Protein AF-0000000085931906 (afdb_homodimer)

pLDDT: mean 87.77, std 14.27, range [19.34, 97.12]

Radius of gyration: 27.36 Å; Cα contacts (8 Å, |Δi|>4): 1031; chains: 2; bounding box: 67×85×59 Å

Organism: NCBI:txid2903556

Nearest PDB structures (foldseek):
  1b9m-assembly1_A  TM=8.204E-01  e=5.119E-06  Escherichia coli
  1o7l-assembly2_C  TM=7.402E-01  e=1.011E-04  Escherichia coli
  1b9m-assembly1_B  TM=7.777E-01  e=3.986E-04  Escherichia coli
  1b9n-assembly1_B  TM=7.791E-01  e=1.771E-03  Escherichia coli
  6eo3-assembly1_B  TM=3.197E-01  e=2.505E-01  Salmonella enterica subsp. enterica serovar Typhimurium

Structure (mmCIF, N/CA/C/O backbone):
data_AF-0000000085931906-model_v1
#
loop_
_entity.id
_entity.type
_entity.pdbx_description
1 polymer 'HTH lysR-type domain-containing protein'
#
loop_
_atom_site.group_PDB
_atom_site.id
_atom_site.type_symbol
_atom_site.label_atom_id
_atom_site.label_alt_id
_atom_site.label_comp_id
_atom_site.label_asym_id
_atom_site.label_entity_id
_atom_site.label_seq_id
_atom_site.pdbx_PDB_ins_code
_atom_site.Cartn_x
_atom_site.Cartn_y
_atom_site.Cartn_z
_atom_site.occupancy
_atom_site.B_iso_or_equiv
_atom_site.auth_seq_id
_atom_site.auth_comp_id
_atom_site.auth_asym_id
_atom_site.auth_atom_id
_atom_site.pdbx_PDB_model_num
ATOM 1 N N . MET A 1 1 ? -24.188 16.406 9.93 1 89.81 1 MET A N 1
ATOM 2 C CA . MET A 1 1 ? -23.453 16.484 11.195 1 89.81 1 MET A CA 1
ATOM 3 C C . MET A 1 1 ? -21.953 16.562 10.953 1 89.81 1 MET A C 1
ATOM 5 O O . MET A 1 1 ? -21.406 15.781 10.18 1 89.81 1 MET A O 1
ATOM 9 N N . ASN A 1 2 ? -21.297 17.562 11.578 1 95.94 2 ASN A N 1
ATOM 10 C CA . ASN A 1 2 ? -19.875 17.812 11.406 1 95.94 2 ASN A CA 1
ATOM 11 C C . ASN A 1 2 ? -19.094 17.5 12.68 1 95.94 2 ASN A C 1
ATOM 13 O O . ASN A 1 2 ? -19.688 17.312 13.742 1 95.94 2 ASN A O 1
ATOM 17 N N . TYR A 1 3 ? -17.797 17.328 12.539 1 96.19 3 TYR A N 1
ATOM 18 C CA . TYR A 1 3 ? -16.906 17.047 13.656 1 96.19 3 TYR A CA 1
ATOM 19 C C . TYR A 1 3 ? -15.828 18.125 13.766 1 96.19 3 TYR A C 1
ATOM 21 O O . TYR A 1 3 ? -15.047 18.328 12.836 1 96.19 3 TYR A O 1
ATOM 29 N N . PHE A 1 4 ? -15.805 18.766 14.914 1 96.94 4 PHE A N 1
ATOM 30 C CA . PHE A 1 4 ? -14.812 19.812 15.172 1 96.94 4 PHE A CA 1
ATOM 31 C C . PHE A 1 4 ? -13.898 19.406 16.328 1 96.94 4 PHE A C 1
ATOM 33 O O . PHE A 1 4 ? -14.367 19.172 17.438 1 96.94 4 PHE A O 1
ATOM 40 N N . ILE A 1 5 ? -12.609 19.312 15.992 1 96.25 5 ILE A N 1
ATOM 41 C CA . ILE A 1 5 ? -11.609 18.875 16.953 1 96.25 5 ILE A CA 1
ATOM 42 C C . ILE A 1 5 ? -10.75 20.062 17.391 1 96.25 5 ILE A C 1
ATOM 44 O O . ILE A 1 5 ? -10.164 20.75 16.562 1 96.25 5 ILE A O 1
ATOM 48 N N . THR A 1 6 ? -10.719 20.312 18.656 1 94.88 6 THR A N 1
ATOM 49 C CA . THR A 1 6 ? -9.922 21.406 19.219 1 94.88 6 THR A CA 1
ATOM 50 C C . THR A 1 6 ? -8.914 20.859 20.234 1 94.88 6 THR A C 1
ATOM 52 O O . THR A 1 6 ? -8.977 19.688 20.609 1 94.88 6 THR A O 1
ATOM 55 N N . GLY A 1 7 ? -7.957 21.734 20.531 1 92.31 7 GLY A N 1
ATOM 56 C CA . GLY A 1 7 ? -6.906 21.359 21.469 1 92.31 7 GLY A CA 1
ATOM 57 C C . GLY A 1 7 ? -5.645 22.188 21.312 1 92.31 7 GLY A C 1
ATOM 58 O O . GLY A 1 7 ? -5.492 22.906 20.328 1 92.31 7 GLY A O 1
ATOM 59 N N . ARG A 1 8 ? -4.781 22.016 22.266 1 87.94 8 ARG A N 1
ATOM 60 C CA . ARG A 1 8 ? -3.498 22.703 22.234 1 87.94 8 ARG A CA 1
ATOM 61 C C . ARG A 1 8 ? -2.607 22.141 21.125 1 87.94 8 ARG A C 1
ATOM 63 O O . ARG A 1 8 ? -2.861 21.047 20.609 1 87.94 8 ARG A O 1
ATOM 70 N N . PRO A 1 9 ? -1.562 23.016 20.703 1 79.94 9 PRO A N 1
ATOM 71 C CA . PRO A 1 9 ? -0.62 22.484 19.719 1 79.94 9 PRO A CA 1
ATOM 72 C C . PRO A 1 9 ? 0.032 21.172 20.172 1 79.94 9 PRO A C 1
ATOM 74 O O . PRO A 1 9 ? 0.451 21.047 21.312 1 79.94 9 PRO A O 1
ATOM 77 N N . GLY A 1 10 ? 0.019 20.188 19.266 1 78 10 GLY A N 1
ATOM 78 C CA . GLY A 1 10 ? 0.66 18.906 19.578 1 78 10 GLY A CA 1
ATOM 79 C C . GLY A 1 10 ? -0.269 17.922 20.25 1 78 10 GLY A C 1
ATOM 80 O O . GLY A 1 10 ? 0.152 16.828 20.625 1 78 10 GLY A O 1
ATOM 81 N N . SER A 1 11 ? -1.492 18.297 20.391 1 84.88 11 SER A N 1
ATOM 82 C CA . SER A 1 11 ? -2.432 17.453 21.125 1 84.88 11 SER A CA 1
ATOM 83 C C . SER A 1 11 ? -2.891 16.266 20.281 1 84.88 11 SER A C 1
ATOM 85 O O . SER A 1 11 ? -3.488 15.32 20.781 1 84.88 11 SER A O 1
ATOM 87 N N . GLY A 1 12 ? -2.66 16.359 18.953 1 85.25 12 GLY A N 1
ATOM 88 C CA . GLY A 1 12 ? -3.041 15.258 18.094 1 85.25 12 GLY A CA 1
ATOM 89 C C . GLY A 1 12 ? -4.285 15.547 17.266 1 85.25 12 GLY A C 1
ATOM 90 O O . GLY A 1 12 ? -4.945 14.625 16.781 1 85.25 12 GLY A O 1
ATOM 91 N N . LYS A 1 13 ? -4.656 16.812 17.141 1 90.56 13 LYS A N 1
ATOM 92 C CA . LYS A 1 13 ? -5.859 17.203 16.406 1 90.56 13 LYS A CA 1
ATOM 93 C C . LYS A 1 13 ? -5.84 16.656 14.992 1 90.56 13 LYS A C 1
ATOM 95 O O . LYS A 1 13 ? -6.781 15.977 14.57 1 90.56 13 LYS A O 1
ATOM 100 N N . SER A 1 14 ? -4.684 16.891 14.297 1 87.62 14 SER A N 1
ATOM 101 C CA . SER A 1 14 ? -4.578 16.469 12.898 1 87.62 14 SER A CA 1
ATOM 102 C C . SER A 1 14 ? -4.613 14.953 12.781 1 87.62 14 SER A C 1
ATOM 104 O O . SER A 1 14 ? -5.203 14.414 11.836 1 87.62 14 SER A O 1
ATOM 106 N N . THR A 1 15 ? -4.023 14.273 13.695 1 85.56 15 THR A N 1
ATOM 107 C CA . THR A 1 15 ? -4.012 12.82 13.695 1 85.56 15 THR A CA 1
ATOM 108 C C . THR A 1 15 ? -5.414 12.266 13.914 1 85.56 15 THR A C 1
ATOM 110 O O . THR A 1 15 ? -5.844 11.352 13.203 1 85.56 15 THR A O 1
ATOM 113 N N . LEU A 1 16 ? -6.105 12.828 14.875 1 90.81 16 LEU A N 1
ATOM 114 C CA . LEU A 1 16 ? -7.469 12.383 15.148 1 90.81 16 LEU A CA 1
ATOM 115 C C . LEU A 1 16 ? -8.391 12.695 13.977 1 90.81 16 LEU A C 1
ATOM 117 O O . LEU A 1 16 ? -9.25 11.883 13.617 1 90.81 16 LEU A O 1
ATOM 121 N N . ALA A 1 17 ? -8.211 13.852 13.43 1 92.12 17 ALA A N 1
ATOM 122 C CA . ALA A 1 17 ? -9.031 14.234 12.273 1 92.12 17 ALA A CA 1
ATOM 123 C C . ALA A 1 17 ? -8.828 13.266 11.117 1 92.12 17 ALA A C 1
ATOM 125 O O . ALA A 1 17 ? -9.789 12.82 10.492 1 92.12 17 ALA A O 1
ATOM 126 N N . ALA A 1 18 ? -7.613 12.922 10.883 1 87.06 18 ALA A N 1
ATOM 127 C CA . ALA A 1 18 ? -7.305 11.969 9.812 1 87.06 18 ALA A CA 1
ATOM 128 C C . ALA A 1 18 ? -7.883 10.594 10.117 1 87.06 18 ALA A C 1
ATOM 130 O O . ALA A 1 18 ? -8.438 9.938 9.234 1 87.06 18 ALA A O 1
ATOM 131 N N . TRP A 1 19 ? -7.719 10.195 11.297 1 86.31 19 TRP A N 1
ATOM 132 C CA . TRP A 1 19 ? -8.273 8.922 11.742 1 86.31 19 TRP A CA 1
ATOM 133 C C . TRP A 1 19 ? -9.781 8.891 11.562 1 86.31 19 TRP A C 1
ATOM 135 O O . TRP A 1 19 ? -10.336 7.91 11.047 1 86.31 19 TRP A O 1
ATOM 145 N N . LEU A 1 20 ? -10.406 9.953 11.977 1 88.62 20 LEU A N 1
ATOM 146 C CA . LEU A 1 20 ? -11.859 10.047 11.859 1 88.62 20 LEU A CA 1
ATOM 147 C C . LEU A 1 20 ? -12.289 10.008 10.398 1 88.62 20 LEU A C 1
ATOM 149 O O . LEU A 1 20 ? -13.258 9.32 10.055 1 88.62 20 LEU A O 1
ATOM 153 N N . CYS A 1 21 ? -11.57 10.672 9.562 1 87.19 21 CYS A N 1
ATOM 154 C CA . CYS A 1 21 ? -11.883 10.68 8.133 1 87.19 21 CYS A CA 1
ATOM 155 C C . CYS A 1 21 ? -11.812 9.273 7.551 1 87.19 21 CYS A C 1
ATOM 157 O O . CYS A 1 21 ? -12.555 8.938 6.629 1 87.19 21 CYS A O 1
ATOM 159 N N . SER A 1 22 ? -10.938 8.508 8.078 1 78.81 22 SER A N 1
ATOM 160 C CA . SER A 1 22 ? -10.766 7.156 7.555 1 78.81 22 SER A CA 1
ATOM 161 C C . SER A 1 22 ? -11.953 6.27 7.91 1 78.81 22 SER A C 1
ATOM 163 O O . SER A 1 22 ? -12.156 5.219 7.297 1 78.81 22 SER A O 1
ATOM 165 N N . ARG A 1 23 ? -12.742 6.688 8.891 1 82.31 23 ARG A N 1
ATOM 166 C CA . ARG A 1 23 ? -13.891 5.914 9.359 1 82.31 23 ARG A CA 1
ATOM 167 C C . ARG A 1 23 ? -15.164 6.336 8.641 1 82.31 23 ARG A C 1
ATOM 169 O O . ARG A 1 23 ? -16.219 5.715 8.812 1 82.31 23 ARG A O 1
ATOM 176 N N . LEU A 1 24 ? -15.047 7.395 7.961 1 80.56 24 LEU A N 1
ATOM 177 C CA . LEU A 1 24 ? -16.188 7.934 7.242 1 80.56 24 LEU A CA 1
ATOM 178 C C . LEU A 1 24 ? -16.156 7.52 5.773 1 80.56 24 LEU A C 1
ATOM 180 O O . LEU A 1 24 ? -15.148 7.008 5.293 1 80.56 24 LEU A O 1
ATOM 184 N N . PRO A 1 25 ? -17.25 7.562 5.082 1 75.94 25 PRO A N 1
ATOM 185 C CA . PRO A 1 25 ? -17.297 7.082 3.697 1 75.94 25 PRO A CA 1
ATOM 186 C C . PRO A 1 25 ? -16.219 7.703 2.814 1 75.94 25 PRO A C 1
ATOM 188 O O . PRO A 1 25 ? -15.938 8.898 2.93 1 75.94 25 PRO A O 1
ATOM 191 N N . GLN A 1 26 ? -15.57 6.902 1.963 1 77.31 26 GLN A N 1
ATOM 192 C CA . GLN A 1 26 ? -14.477 7.328 1.09 1 77.31 26 GLN A CA 1
ATOM 193 C C . GLN A 1 26 ? -14.969 7.52 -0.344 1 77.31 26 GLN A C 1
ATOM 195 O O . GLN A 1 26 ? -15.969 6.93 -0.748 1 77.31 26 GLN A O 1
ATOM 200 N N . PRO A 1 27 ? -14.25 8.398 -1.026 1 79.75 27 PRO A N 1
ATOM 201 C CA . PRO A 1 27 ? -13.055 9.164 -0.666 1 79.75 27 PRO A CA 1
ATOM 202 C C . PRO A 1 27 ? -13.383 10.445 0.087 1 79.75 27 PRO A C 1
ATOM 204 O O . PRO A 1 27 ? -14.453 11.023 -0.109 1 79.75 27 PRO A O 1
ATOM 207 N N . ALA A 1 28 ? -12.359 10.773 0.884 1 88.38 28 ALA A N 1
ATOM 208 C CA . ALA A 1 28 ? -12.461 12.078 1.534 1 88.38 28 ALA A CA 1
ATOM 209 C C . ALA A 1 28 ? -11.844 13.172 0.664 1 88.38 28 ALA A C 1
ATOM 211 O O . ALA A 1 28 ? -10.898 12.922 -0.081 1 88.38 28 ALA A O 1
ATOM 212 N N . ALA A 1 29 ? -12.461 14.289 0.698 1 93.88 29 ALA A N 1
ATOM 213 C CA . ALA A 1 29 ? -11.922 15.484 0.058 1 93.88 29 ALA A CA 1
ATOM 214 C C . ALA A 1 29 ? -11.5 16.516 1.098 1 93.88 29 ALA A C 1
ATOM 216 O O . ALA A 1 29 ? -11.445 16.219 2.293 1 93.88 29 ALA A O 1
ATOM 217 N N . GLY A 1 30 ? -10.977 17.641 0.55 1 96.12 30 GLY A N 1
ATOM 218 C CA . GLY A 1 30 ? -10.641 18.719 1.466 1 96.12 30 GLY A CA 1
ATOM 219 C C . GLY A 1 30 ? -9.156 19.031 1.501 1 96.12 30 GLY A C 1
ATOM 220 O O . GLY A 1 30 ? -8.477 18.953 0.474 1 96.12 30 GLY A O 1
ATOM 221 N N . LEU A 1 31 ? -8.734 19.547 2.748 1 96.44 31 LEU A N 1
ATOM 222 C CA . LEU A 1 31 ? -7.395 20.125 2.865 1 96.44 31 LEU A CA 1
ATOM 223 C C . LEU A 1 31 ? -6.648 19.531 4.051 1 96.44 31 LEU A C 1
ATOM 225 O O . LEU A 1 31 ? -7.191 19.453 5.156 1 96.44 31 LEU A O 1
ATOM 229 N N . ARG A 1 32 ? -5.469 19.125 3.697 1 93.62 32 ARG A N 1
ATOM 230 C CA . ARG A 1 32 ? -4.531 18.719 4.738 1 93.62 32 ARG A CA 1
ATOM 231 C C . ARG A 1 32 ? -3.361 19.703 4.832 1 93.62 32 ARG A C 1
ATOM 233 O O . ARG A 1 32 ? -2.941 20.266 3.822 1 93.62 32 ARG A O 1
ATOM 240 N N . THR A 1 33 ? -2.883 19.891 6.055 1 92.06 33 THR A N 1
ATOM 241 C CA . THR A 1 33 ? -1.734 20.781 6.254 1 92.06 33 THR A CA 1
ATOM 242 C C . THR A 1 33 ? -0.471 19.953 6.52 1 92.06 33 THR A C 1
ATOM 244 O O . THR A 1 33 ? -0.466 19.062 7.371 1 92.06 33 THR A O 1
ATOM 247 N N . LEU A 1 34 ? 0.54 20.297 5.777 1 90.38 34 LEU A N 1
ATOM 248 C CA . LEU A 1 34 ? 1.806 19.594 5.895 1 90.38 34 LEU A CA 1
ATOM 249 C C . LEU A 1 34 ? 2.957 20.562 6.137 1 90.38 34 LEU A C 1
ATOM 251 O O . LEU A 1 34 ? 2.949 21.672 5.617 1 90.38 34 LEU A O 1
ATOM 255 N N . CYS A 1 35 ? 3.881 20.109 6.953 1 89.5 35 CYS A N 1
ATOM 256 C CA . CYS A 1 35 ? 5.137 20.844 7.043 1 89.5 35 CYS A CA 1
ATOM 257 C C . CYS A 1 35 ? 6.02 20.578 5.836 1 89.5 35 CYS A C 1
ATOM 259 O O . CYS A 1 35 ? 6.457 19.438 5.625 1 89.5 35 CYS A O 1
ATOM 261 N N . THR A 1 36 ? 6.301 21.578 5.02 1 91.12 36 THR A N 1
ATOM 262 C CA . THR A 1 36 ? 6.98 21.359 3.75 1 91.12 36 THR A CA 1
ATOM 263 C C . THR A 1 36 ? 8.352 22.016 3.746 1 91.12 36 THR A C 1
ATOM 265 O O . THR A 1 36 ? 9.047 22.016 2.729 1 91.12 36 THR A O 1
ATOM 268 N N . GLY A 1 37 ? 8.742 22.672 4.828 1 87.56 37 GLY A N 1
ATOM 269 C CA . GLY A 1 37 ? 10.031 23.328 4.957 1 87.56 37 GLY A CA 1
ATOM 270 C C . GLY A 1 37 ? 10.25 23.953 6.328 1 87.56 37 GLY A C 1
ATOM 271 O O . GLY A 1 37 ? 9.367 23.906 7.18 1 87.56 37 GLY A O 1
ATOM 272 N N . ARG A 1 38 ? 11.5 24.422 6.5 1 86.69 38 ARG A N 1
ATOM 273 C CA . ARG A 1 38 ? 11.844 25.156 7.711 1 86.69 38 ARG A CA 1
ATOM 274 C C . ARG A 1 38 ? 12.883 26.234 7.422 1 86.69 38 ARG A C 1
ATOM 276 O O . ARG A 1 38 ? 13.828 26 6.664 1 86.69 38 ARG A O 1
ATOM 283 N N . CYS A 1 39 ? 12.562 27.344 7.871 1 85.69 39 CYS A N 1
ATOM 284 C CA . CYS A 1 39 ? 13.523 28.438 7.812 1 85.69 39 CYS A CA 1
ATOM 285 C C . CYS A 1 39 ? 13.922 28.891 9.211 1 85.69 39 CYS A C 1
ATOM 287 O O . CYS A 1 39 ? 13.578 28.234 10.203 1 85.69 39 CYS A O 1
ATOM 289 N N . GLU A 1 40 ? 14.727 29.906 9.328 1 82.31 40 GLU A N 1
ATOM 290 C CA . GLU A 1 40 ? 15.195 30.391 10.617 1 82.31 40 GLU A CA 1
ATOM 291 C C . GLU A 1 40 ? 14.031 30.812 11.508 1 82.31 40 GLU A C 1
ATOM 293 O O . GLU A 1 40 ? 14.07 30.625 12.727 1 82.31 40 GLU A O 1
ATOM 298 N N . ALA A 1 41 ? 13.047 31.312 10.859 1 86.38 41 ALA A N 1
ATOM 299 C CA . ALA A 1 41 ? 11.898 31.844 11.586 1 86.38 41 ALA A CA 1
ATOM 300 C C . ALA A 1 41 ? 11 30.734 12.094 1 86.38 41 ALA A C 1
ATOM 302 O O . ALA A 1 41 ? 10.18 30.938 12.992 1 86.38 41 ALA A O 1
ATOM 303 N N . GLY A 1 42 ? 11.086 29.594 11.461 1 87 42 GLY A N 1
ATOM 304 C CA . GLY A 1 42 ? 10.242 28.484 11.891 1 87 42 GLY A CA 1
ATOM 305 C C . GLY A 1 42 ? 9.859 27.562 10.75 1 87 42 GLY A C 1
ATOM 306 O O . GLY A 1 42 ? 10.43 27.625 9.664 1 87 42 GLY A O 1
ATOM 307 N N . PRO A 1 43 ? 8.922 26.641 11.109 1 88.5 43 PRO A N 1
ATOM 308 C CA . PRO A 1 43 ? 8.461 25.703 10.078 1 88.5 43 PRO A CA 1
ATOM 309 C C . PRO A 1 43 ? 7.582 26.359 9.023 1 88.5 43 PRO A C 1
ATOM 311 O O . PRO A 1 43 ? 6.848 27.312 9.336 1 88.5 43 PRO A O 1
ATOM 314 N N . VAL A 1 44 ? 7.691 25.859 7.836 1 90.94 44 VAL A N 1
ATOM 315 C CA . VAL A 1 44 ? 6.852 26.297 6.73 1 90.94 44 VAL A CA 1
ATOM 316 C C . VAL A 1 44 ? 5.746 25.266 6.48 1 90.94 44 VAL A C 1
ATOM 318 O O . VAL A 1 44 ? 6.016 24.078 6.355 1 90.94 44 VAL A O 1
ATOM 321 N N . PHE A 1 45 ? 4.504 25.797 6.418 1 92.88 45 PHE A N 1
ATOM 322 C CA . PHE A 1 45 ? 3.365 24.906 6.223 1 92.88 45 PHE A CA 1
ATOM 323 C C . PHE A 1 45 ? 2.719 25.141 4.863 1 92.88 45 PHE A C 1
ATOM 325 O O . PHE A 1 45 ? 2.742 26.25 4.348 1 92.88 45 PHE A O 1
ATOM 332 N N . SER A 1 46 ? 2.254 24.047 4.32 1 94.62 46 SER A N 1
ATOM 333 C CA . SER A 1 46 ? 1.523 24.094 3.057 1 94.62 46 SER A CA 1
ATOM 334 C C . SER A 1 46 ? 0.182 23.375 3.172 1 94.62 46 SER A C 1
ATOM 336 O O . SER A 1 46 ? 0.022 22.469 3.996 1 94.62 46 SER A O 1
ATOM 338 N N . LEU A 1 47 ? -0.752 23.844 2.371 1 95.19 47 LEU A N 1
ATOM 339 C CA . LEU A 1 47 ? -2.006 23.125 2.178 1 95.19 47 LEU A CA 1
ATOM 340 C C . LEU A 1 47 ? -1.888 22.125 1.036 1 95.19 47 LEU A C 1
ATOM 342 O O . LEU A 1 47 ? -1.301 22.438 -0.005 1 95.19 47 LEU A O 1
ATOM 346 N N . GLN A 1 48 ? -2.434 21 1.292 1 94.5 48 GLN A N 1
ATOM 347 C CA . GLN A 1 48 ? -2.561 20.016 0.217 1 94.5 48 GLN A CA 1
ATOM 348 C C . GLN A 1 48 ? -4.023 19.719 -0.086 1 94.5 48 GLN A C 1
ATOM 350 O O . GLN A 1 48 ? -4.805 19.422 0.823 1 94.5 48 GLN A O 1
ATOM 355 N N . ASP A 1 49 ? -4.395 19.875 -1.351 1 96 49 ASP A N 1
ATOM 356 C CA . ASP A 1 49 ? -5.703 19.422 -1.815 1 96 49 ASP A CA 1
ATOM 357 C C . ASP A 1 49 ? -5.773 17.906 -1.887 1 96 49 ASP A C 1
ATOM 359 O O . ASP A 1 49 ? -5.047 17.281 -2.664 1 96 49 ASP A O 1
ATOM 363 N N . LEU A 1 50 ? -6.664 17.297 -1.176 1 92.38 50 LEU A N 1
ATOM 364 C CA . LEU A 1 50 ? -6.723 15.844 -1.062 1 92.38 50 LEU A CA 1
ATOM 365 C C . LEU A 1 50 ? -7.207 15.219 -2.363 1 92.38 50 LEU A C 1
ATOM 367 O O . LEU A 1 50 ? -7.004 14.023 -2.596 1 92.38 50 LEU A O 1
ATOM 371 N N . LEU A 1 51 ? -7.902 16 -3.188 1 92.19 51 LEU A N 1
ATOM 372 C CA . LEU A 1 51 ? -8.453 15.453 -4.422 1 92.19 51 LEU A CA 1
ATOM 373 C C . LEU A 1 51 ? -7.418 15.508 -5.543 1 92.19 51 LEU A C 1
ATOM 375 O O . LEU A 1 51 ? -7.32 14.578 -6.348 1 92.19 51 LEU A O 1
ATOM 379 N N . THR A 1 52 ? -6.598 16.547 -5.547 1 91.81 52 THR A N 1
ATOM 380 C CA . THR A 1 52 ? -5.684 16.719 -6.672 1 91.81 52 THR A CA 1
ATOM 381 C C . THR A 1 52 ? -4.254 16.359 -6.266 1 91.81 52 THR A C 1
ATOM 383 O O . THR A 1 52 ? -3.406 16.109 -7.121 1 91.81 52 THR A O 1
ATOM 386 N N . GLY A 1 53 ? -3.975 16.516 -4.984 1 90.12 53 GLY A N 1
ATOM 387 C CA . GLY A 1 53 ? -2.621 16.297 -4.504 1 90.12 53 GLY A CA 1
ATOM 388 C C . GLY A 1 53 ? -1.75 17.531 -4.562 1 90.12 53 GLY A C 1
ATOM 389 O O . GLY A 1 53 ? -0.646 17.547 -4.012 1 90.12 53 GLY A O 1
ATOM 390 N N . GLU A 1 54 ? -2.246 18.547 -5.145 1 93.44 54 GLU A N 1
ATOM 391 C CA . GLU A 1 54 ? -1.489 19.781 -5.277 1 93.44 54 GLU A CA 1
ATOM 392 C C . GLU A 1 54 ? -1.288 20.453 -3.92 1 93.44 54 GLU A C 1
ATOM 394 O O . GLU A 1 54 ? -2.111 20.297 -3.018 1 93.44 54 GLU A O 1
ATOM 399 N N . MET A 1 55 ? -0.144 21.188 -3.857 1 94.31 55 MET A N 1
ATOM 400 C CA . MET A 1 55 ?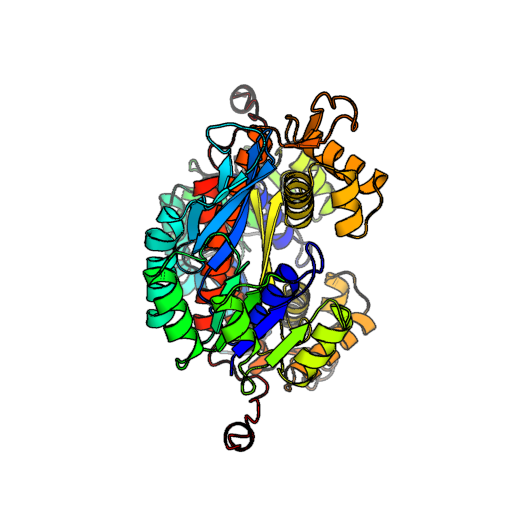 0.188 21.859 -2.604 1 94.31 55 MET A CA 1
ATOM 401 C C . MET A 1 55 ? 0.529 23.328 -2.846 1 94.31 55 MET A C 1
ATOM 403 O O . MET A 1 55 ? 1.015 23.688 -3.92 1 94.31 55 MET A O 1
ATOM 407 N N . ALA A 1 56 ? 0.235 24.156 -1.845 1 95.69 56 ALA A N 1
ATOM 408 C CA . ALA A 1 56 ? 0.601 25.578 -1.848 1 95.69 56 ALA A CA 1
ATOM 409 C C . ALA A 1 56 ? 0.977 26.047 -0.445 1 95.69 56 ALA A C 1
ATOM 411 O O . ALA A 1 56 ? 0.324 25.688 0.535 1 95.69 56 ALA A O 1
ATOM 412 N N . PRO A 1 57 ? 2.023 26.828 -0.348 1 94.81 57 PRO A N 1
ATOM 413 C CA . PRO A 1 57 ? 2.451 27.312 0.968 1 94.81 57 PRO A CA 1
ATOM 414 C C . PRO A 1 57 ? 1.431 28.234 1.617 1 94.81 57 PRO A C 1
ATOM 416 O O . PRO A 1 57 ? 0.788 29.031 0.926 1 94.81 57 PRO A O 1
ATOM 419 N N . ILE A 1 58 ? 1.331 28.141 2.945 1 94.62 58 ILE A N 1
ATOM 420 C CA . ILE A 1 58 ? 0.382 29 3.648 1 94.62 58 ILE A CA 1
ATOM 421 C C . ILE A 1 58 ? 1.123 29.875 4.668 1 94.62 58 ILE A C 1
ATOM 423 O O . ILE A 1 58 ? 0.517 30.703 5.336 1 94.62 58 ILE A O 1
ATOM 427 N N . SER A 1 59 ? 2.352 29.641 4.812 1 92.88 59 SER A N 1
ATOM 428 C CA . SER A 1 59 ? 3.166 30.438 5.723 1 92.88 59 SER A CA 1
ATOM 429 C C . SER A 1 59 ? 4.504 30.812 5.09 1 92.88 59 SER A C 1
ATOM 431 O O . SER A 1 59 ? 4.973 30.125 4.18 1 92.88 59 SER A O 1
ATOM 433 N N . ARG A 1 60 ? 4.973 31.906 5.48 1 92.06 60 ARG A N 1
ATOM 434 C CA . ARG A 1 60 ? 6.273 32.406 5.039 1 92.06 60 ARG A CA 1
ATOM 435 C C . ARG A 1 60 ? 6.926 33.25 6.117 1 92.06 60 ARG A C 1
ATOM 437 O O . ARG A 1 60 ? 6.25 33.719 7.035 1 92.06 60 ARG A O 1
ATOM 444 N N . PRO A 1 61 ? 8.297 33.312 6.039 1 90.75 61 PRO A N 1
ATOM 445 C CA . PRO A 1 61 ? 8.938 34.219 6.984 1 90.75 61 PRO A CA 1
ATOM 446 C C . PRO A 1 61 ? 8.531 35.688 6.75 1 90.75 61 PRO A C 1
ATOM 448 O O . PRO A 1 61 ? 8.359 36.094 5.602 1 90.75 61 PRO A O 1
ATOM 451 N N . SER A 1 62 ? 8.344 36.438 7.875 1 91.19 62 SER A N 1
ATOM 452 C CA . SER A 1 62 ? 8.047 37.844 7.766 1 91.19 62 SER A CA 1
ATOM 453 C C . SER A 1 62 ? 9.188 38.594 7.086 1 91.19 62 SER A C 1
ATOM 455 O O . SER A 1 62 ? 10.352 38.219 7.215 1 91.19 62 SER A O 1
ATOM 457 N N . PRO A 1 63 ? 8.805 39.594 6.254 1 86.44 63 PRO A N 1
ATOM 458 C CA . PRO A 1 63 ? 9.859 40.406 5.613 1 86.44 63 PRO A CA 1
ATOM 459 C C . PRO A 1 63 ? 10.867 40.969 6.617 1 86.44 63 PRO A C 1
ATOM 461 O O . PRO A 1 63 ? 12.047 41.094 6.293 1 86.44 63 PRO A O 1
ATOM 464 N N . GLU A 1 64 ? 10.391 41.281 7.867 1 87.12 64 GLU A N 1
ATOM 465 C CA . GLU A 1 64 ? 11.258 41.812 8.914 1 87.12 64 GLU A CA 1
ATOM 466 C C . GLU A 1 64 ? 12.047 40.719 9.594 1 87.12 64 GLU A C 1
ATOM 468 O O . GLU A 1 64 ? 12.992 40.969 10.336 1 87.12 64 GLU A O 1
ATOM 473 N N . GLY A 1 65 ? 11.758 39.531 9.32 1 73.69 65 GLY A N 1
ATOM 474 C CA . GLY A 1 65 ? 12.414 38.375 9.891 1 73.69 65 GLY A CA 1
ATOM 475 C C . GLY A 1 65 ? 11.898 38 11.273 1 73.69 65 GLY A C 1
ATOM 476 O O . GLY A 1 65 ? 11.023 38.688 11.812 1 73.69 65 GLY A O 1
ATOM 477 N N . GLY A 1 66 ? 12.25 36.875 11.805 1 81.19 66 GLY A N 1
ATOM 478 C CA . GLY A 1 66 ? 12.07 36.469 13.188 1 81.19 66 GLY A CA 1
ATOM 479 C C . GLY A 1 66 ? 10.789 35.688 13.43 1 81.19 66 GLY A C 1
ATOM 480 O O . GLY A 1 66 ? 10.648 35.031 14.453 1 81.19 66 GLY A O 1
ATOM 481 N N . ARG A 1 67 ? 9.82 36 12.57 1 88.06 67 ARG A N 1
ATOM 482 C CA . ARG A 1 67 ? 8.594 35.25 12.828 1 88.06 67 ARG A CA 1
ATOM 483 C C . ARG A 1 67 ? 7.949 34.781 11.516 1 88.06 67 ARG A C 1
ATOM 485 O O . ARG A 1 67 ? 8.242 35.344 10.453 1 88.06 67 ARG A O 1
ATOM 492 N N . MET A 1 68 ? 7.082 33.75 11.625 1 89.88 68 MET A N 1
ATOM 493 C CA . MET A 1 68 ? 6.32 33.281 10.469 1 89.88 68 MET A CA 1
ATOM 494 C C . MET A 1 68 ? 5.008 34.031 10.336 1 89.88 68 MET A C 1
ATOM 496 O O . MET A 1 68 ? 4.395 34.406 11.344 1 89.88 68 MET A O 1
ATOM 500 N N . VAL A 1 69 ? 4.664 34.312 9.102 1 92.31 69 VAL A N 1
ATOM 501 C CA . VAL A 1 69 ? 3.385 34.969 8.836 1 92.31 69 VAL A CA 1
ATOM 502 C C . VAL A 1 69 ? 2.592 34.156 7.816 1 92.31 69 VAL A C 1
ATOM 504 O O . VAL A 1 69 ? 3.168 33.375 7.043 1 92.31 69 VAL A O 1
ATOM 507 N N . GLY A 1 70 ? 1.293 34.312 7.855 1 92.75 70 GLY A N 1
ATOM 508 C CA . GLY A 1 70 ? 0.427 33.625 6.918 1 92.75 70 GLY A CA 1
ATOM 509 C C . GLY A 1 70 ? 0.438 34.25 5.531 1 92.75 70 GLY A C 1
ATOM 510 O O . GLY A 1 70 ? 0.849 35.375 5.355 1 92.75 70 GLY A O 1
ATOM 511 N N . ILE A 1 71 ? 0.096 33.406 4.559 1 94.56 71 ILE A N 1
ATOM 512 C CA . ILE A 1 71 ? -0.074 33.844 3.182 1 94.56 71 ILE A CA 1
ATOM 513 C C . ILE A 1 71 ? -1.556 33.844 2.816 1 94.56 71 ILE A C 1
ATOM 515 O O . ILE A 1 71 ? -2.059 32.875 2.254 1 94.56 71 ILE A O 1
ATOM 519 N N . PRO A 1 72 ? -2.209 34.938 3.092 1 94.31 72 PRO A N 1
ATOM 520 C CA . PRO A 1 72 ? -3.654 35 2.869 1 94.31 72 PRO A CA 1
ATOM 521 C C . PRO A 1 72 ? -4.039 34.688 1.423 1 94.31 72 PRO A C 1
ATOM 523 O O . PRO A 1 72 ? -5.098 34.094 1.173 1 94.31 72 PRO A O 1
ATOM 526 N N . GLU A 1 73 ? -3.219 35 0.502 1 95.12 73 GLU A N 1
ATOM 527 C CA . GLU A 1 73 ? -3.492 34.812 -0.916 1 95.12 73 GLU A CA 1
ATOM 528 C C . GLU A 1 73 ? -3.668 33.312 -1.23 1 95.12 73 GLU A C 1
ATOM 530 O O . GLU A 1 73 ? -4.469 32.938 -2.094 1 95.12 73 GLU A O 1
ATOM 535 N N . THR A 1 74 ? -2.898 32.5 -0.56 1 96.44 74 THR A N 1
ATOM 536 C CA . THR A 1 74 ? -3.008 31.062 -0.776 1 96.44 74 THR A CA 1
ATOM 537 C C . THR A 1 74 ? -4.379 30.547 -0.345 1 96.44 74 THR A C 1
ATOM 539 O O . THR A 1 74 ? -4.988 29.734 -1.036 1 96.44 74 THR A O 1
ATOM 542 N N . PHE A 1 75 ? -4.898 31.062 0.709 1 95.56 75 PHE A N 1
ATOM 543 C CA . PHE A 1 75 ? -6.219 30.656 1.179 1 95.56 75 PHE A CA 1
ATOM 544 C C . PHE A 1 75 ? -7.305 31.156 0.232 1 95.56 75 PHE A C 1
ATOM 546 O O . PHE A 1 75 ? -8.195 30.406 -0.152 1 95.56 75 PHE A O 1
ATOM 553 N N . GLU A 1 76 ? -7.16 32.312 -0.13 1 95.62 76 GLU A N 1
ATOM 554 C CA . GLU A 1 76 ? -8.172 32.938 -0.973 1 95.62 76 GLU A CA 1
ATOM 555 C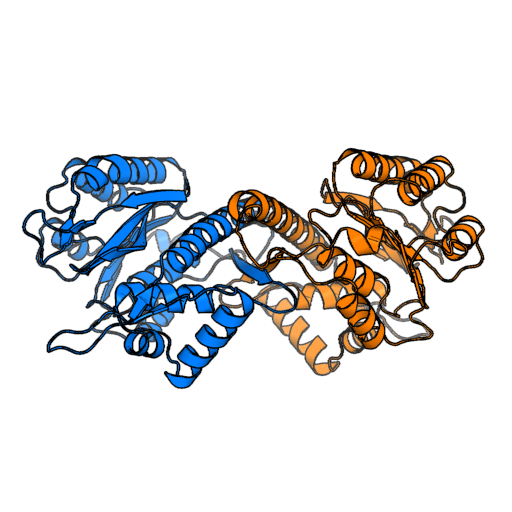 C . GLU A 1 76 ? -8.203 32.312 -2.363 1 95.62 76 GLU A C 1
ATOM 557 O O . GLU A 1 76 ? -9.25 32.281 -3.006 1 95.62 76 GLU A O 1
ATOM 562 N N . GLY A 1 77 ? -7.117 31.906 -2.793 1 96.12 77 GLY A N 1
ATOM 563 C CA . GLY A 1 77 ? -7.035 31.25 -4.09 1 96.12 77 GLY A CA 1
ATOM 564 C C . GLY A 1 77 ? -7.086 29.734 -4.008 1 96.12 77 GLY A C 1
ATOM 565 O O . GLY A 1 77 ? -8.156 29.141 -4.129 1 96.12 77 GLY A O 1
ATOM 566 N N . PHE A 1 78 ? -5.961 29.188 -3.713 1 96.56 78 PHE A N 1
ATOM 567 C CA . PHE A 1 78 ? -5.793 27.734 -3.688 1 96.56 78 PHE A CA 1
ATOM 568 C C . PHE A 1 78 ? -6.77 27.094 -2.709 1 96.56 78 PHE A C 1
ATOM 570 O O . PHE A 1 78 ? -7.465 26.141 -3.057 1 96.56 78 PHE A O 1
ATOM 577 N N . GLY A 1 79 ? -6.844 27.656 -1.553 1 96.88 79 GLY A N 1
ATOM 578 C CA . GLY A 1 79 ? -7.719 27.094 -0.529 1 96.88 79 GLY A CA 1
ATOM 579 C C . GLY A 1 79 ? -9.188 27.141 -0.914 1 96.88 79 GLY A C 1
ATOM 580 O O . GLY A 1 79 ? -9.891 26.141 -0.77 1 96.88 79 GLY A O 1
ATOM 581 N N . THR A 1 80 ? -9.586 28.266 -1.377 1 97.06 80 THR A N 1
ATOM 582 C CA . THR A 1 80 ? -10.977 28.438 -1.781 1 97.06 80 THR A CA 1
ATOM 583 C C . THR A 1 80 ? -11.328 27.469 -2.908 1 97.06 80 THR A C 1
ATOM 585 O O . THR A 1 80 ? -12.375 26.812 -2.867 1 97.06 80 THR A O 1
ATOM 588 N N . GLU A 1 81 ? -10.477 27.375 -3.826 1 97.12 81 GLU A N 1
ATOM 589 C CA . GLU A 1 81 ? -10.719 26.484 -4.957 1 97.12 81 GLU A CA 1
ATOM 590 C C . GLU A 1 81 ? -10.766 25.016 -4.508 1 97.12 81 GLU A C 1
ATOM 592 O O . GLU A 1 81 ? -11.594 24.25 -4.992 1 97.12 81 GLU A O 1
ATOM 597 N N . ALA A 1 82 ? -9.891 24.656 -3.637 1 96.56 82 ALA A N 1
ATOM 598 C CA . ALA A 1 82 ? -9.867 23.297 -3.119 1 96.56 82 ALA A CA 1
ATOM 599 C C . ALA A 1 82 ? -11.164 22.969 -2.387 1 96.56 82 ALA A C 1
ATOM 601 O O . ALA A 1 82 ? -11.703 21.859 -2.543 1 96.56 82 ALA A O 1
ATOM 602 N N . LEU A 1 83 ? -11.672 23.906 -1.611 1 96.88 83 LEU A N 1
ATOM 603 C CA . LEU A 1 83 ? -12.922 23.672 -0.89 1 96.88 83 LEU A CA 1
ATOM 604 C C . LEU A 1 83 ? -14.102 23.609 -1.854 1 96.88 83 LEU A C 1
ATOM 606 O O . LEU A 1 83 ? -15.023 22.812 -1.653 1 96.88 83 LEU A O 1
ATOM 610 N N . ARG A 1 84 ? -14.055 24.422 -2.854 1 96.69 84 ARG A N 1
ATOM 611 C CA . ARG A 1 84 ? -15.094 24.375 -3.881 1 96.69 84 ARG A CA 1
ATOM 612 C C . ARG A 1 84 ? -15.102 23.016 -4.582 1 96.69 84 ARG A C 1
ATOM 614 O O . ARG A 1 84 ? -16.156 22.438 -4.812 1 96.69 84 ARG A O 1
ATOM 621 N N . ARG A 1 85 ? -13.938 22.609 -4.918 1 96.25 85 ARG A N 1
ATOM 622 C CA . ARG A 1 85 ? -13.805 21.297 -5.543 1 96.25 85 ARG A CA 1
ATOM 623 C C . ARG A 1 85 ? -14.336 20.188 -4.633 1 96.25 85 ARG A C 1
ATOM 625 O O . ARG A 1 85 ? -15 19.266 -5.098 1 96.25 85 ARG A O 1
ATOM 632 N N . ALA A 1 86 ? -14.016 20.297 -3.395 1 95.56 86 ALA A N 1
ATOM 633 C CA . ALA A 1 86 ? -14.508 19.328 -2.422 1 95.56 86 ALA A CA 1
ATOM 634 C C . ALA A 1 86 ? -16.031 19.312 -2.381 1 95.56 86 ALA A C 1
ATOM 636 O O . ALA A 1 86 ? -16.641 18.25 -2.354 1 95.56 86 ALA A O 1
ATOM 637 N N . ALA A 1 87 ? -16.562 20.469 -2.4 1 94.81 87 ALA A N 1
ATOM 638 C CA . ALA A 1 87 ? -18.031 20.594 -2.354 1 94.81 87 ALA A CA 1
ATOM 639 C C . ALA A 1 87 ? -18.672 19.938 -3.568 1 94.81 87 ALA A C 1
ATOM 641 O O . ALA A 1 87 ? -19.75 19.344 -3.459 1 94.81 87 ALA A O 1
ATOM 642 N N . GLY A 1 88 ? -18 20 -4.656 1 93.56 88 GLY A N 1
ATOM 643 C CA . GLY A 1 88 ? -18.562 19.484 -5.895 1 93.56 88 GLY A CA 1
ATOM 644 C C . GLY A 1 88 ? -18.109 18.062 -6.207 1 93.56 88 GLY A C 1
ATOM 645 O O . GLY A 1 88 ? -18.516 17.484 -7.227 1 93.56 88 GLY A O 1
ATOM 646 N N . SER A 1 89 ? -17.266 17.438 -5.496 1 89.38 89 SER A N 1
ATOM 647 C CA . SER A 1 89 ? -16.609 16.188 -5.82 1 89.38 89 SER A CA 1
ATOM 648 C C . SER A 1 89 ? -17.531 15 -5.559 1 89.38 89 SER A C 1
ATOM 650 O O . SER A 1 89 ? -17.266 13.883 -6.016 1 89.38 89 SER A O 1
ATOM 652 N N . GLY A 1 90 ? -18.625 15.164 -4.805 1 85.81 90 GLY A N 1
ATOM 653 C CA . GLY A 1 90 ? -19.469 14.047 -4.41 1 85.81 90 GLY A CA 1
ATOM 654 C C . GLY A 1 90 ? -18.938 13.305 -3.197 1 85.81 90 GLY A C 1
ATOM 655 O O . GLY A 1 90 ? -19.547 12.336 -2.742 1 85.81 90 GLY A O 1
ATOM 656 N N . ALA A 1 91 ? -17.812 13.727 -2.689 1 88.75 91 ALA A N 1
ATOM 657 C CA . ALA A 1 91 ? -17.297 13.117 -1.463 1 88.75 91 ALA A CA 1
ATOM 658 C C . ALA A 1 91 ? -18.266 13.344 -0.302 1 88.75 91 ALA A C 1
ATOM 660 O O . ALA A 1 91 ? -18.844 14.422 -0.166 1 88.75 91 ALA A O 1
ATOM 661 N N . ALA A 1 92 ? -18.391 12.32 0.47 1 88.69 92 ALA A N 1
ATOM 662 C CA . ALA A 1 92 ? -19.297 12.422 1.608 1 88.69 92 ALA A CA 1
ATOM 663 C C . ALA A 1 92 ? -18.641 13.156 2.773 1 88.69 92 ALA A C 1
ATOM 665 O O . ALA A 1 92 ? -19.328 13.688 3.646 1 88.69 92 ALA A O 1
ATOM 666 N N . VAL A 1 93 ? -17.312 13.148 2.754 1 92.75 93 VAL A N 1
ATOM 667 C CA . VAL A 1 93 ? -16.562 13.695 3.879 1 92.75 93 VAL A CA 1
ATOM 668 C C . VAL A 1 93 ? -15.531 14.711 3.371 1 92.75 93 VAL A C 1
ATOM 670 O O . VAL A 1 93 ? -14.891 14.492 2.346 1 92.75 93 VAL A O 1
ATOM 673 N N . VAL A 1 94 ? -15.398 15.82 4.117 1 95.81 94 VAL A N 1
ATOM 674 C CA . VAL A 1 94 ? -14.422 16.859 3.795 1 95.81 94 VAL A CA 1
ATOM 675 C C . VAL A 1 94 ? -13.547 17.141 5.016 1 95.81 94 VAL A C 1
ATOM 677 O O . VAL A 1 94 ? -14.055 17.516 6.078 1 95.81 94 VAL A O 1
ATOM 680 N N . LEU A 1 95 ? -12.266 16.938 4.852 1 95.94 95 LEU A N 1
ATOM 681 C CA . LEU A 1 95 ? -11.297 17.25 5.895 1 95.94 95 LEU A CA 1
ATOM 682 C C . LEU A 1 95 ? -10.781 18.688 5.746 1 95.94 95 LEU A C 1
ATOM 684 O O . LEU A 1 95 ? -10.398 19.094 4.648 1 95.94 95 LEU A O 1
ATOM 688 N N . VAL A 1 96 ? -10.805 19.438 6.773 1 96.5 96 VAL A N 1
ATOM 689 C CA . VAL A 1 96 ? -10.156 20.75 6.828 1 96.5 96 VAL A CA 1
ATOM 690 C C . VAL A 1 96 ? -9.219 20.812 8.031 1 96.5 96 VAL A C 1
ATOM 692 O O . VAL A 1 96 ? -9.656 21.047 9.156 1 96.5 96 VAL A O 1
ATOM 695 N N . ASP A 1 97 ? -7.98 20.656 7.645 1 92.81 97 ASP A N 1
ATOM 696 C CA . ASP A 1 97 ? -6.973 20.578 8.703 1 92.81 97 ASP A CA 1
ATOM 697 C C . ASP A 1 97 ? -6.441 21.969 9.055 1 92.81 97 ASP A C 1
ATOM 699 O O . ASP A 1 97 ? -6.297 22.828 8.18 1 92.81 97 ASP A O 1
ATOM 703 N N . GLU A 1 98 ? -6.25 22.266 10.312 1 86.06 98 GLU A N 1
ATOM 704 C CA . GLU A 1 98 ? -5.609 23.422 10.922 1 86.06 98 GLU A CA 1
ATOM 705 C C . GLU A 1 98 ? -6.34 24.719 10.562 1 86.06 98 GLU A C 1
ATOM 707 O O . GLU A 1 98 ? -5.742 25.641 10 1 86.06 98 GLU A O 1
ATOM 712 N N . VAL A 1 99 ? -7.605 24.859 10.961 1 92.19 99 VAL A N 1
ATOM 713 C CA . VAL A 1 99 ? -8.344 26.109 10.844 1 92.19 99 VAL A CA 1
ATOM 714 C C . VAL A 1 99 ? -7.891 27.078 11.938 1 92.19 99 VAL A C 1
ATOM 716 O O . VAL A 1 99 ? -7.949 26.75 13.125 1 92.19 99 VAL A O 1
ATOM 719 N N . GLY A 1 100 ? -7.395 28.234 11.516 1 91 100 GLY A N 1
ATOM 720 C CA . GLY A 1 100 ? -6.844 29.141 12.523 1 91 100 GLY A CA 1
ATOM 721 C C . GLY A 1 100 ? -6.707 30.562 12.031 1 91 100 GLY A C 1
ATOM 722 O O . GLY A 1 100 ? -7.562 31.047 11.289 1 91 100 GLY A O 1
ATOM 723 N N . ARG A 1 101 ? -5.637 31.25 12.469 1 87.62 101 ARG A N 1
ATOM 724 C CA . ARG A 1 101 ? -5.508 32.688 12.359 1 87.62 101 ARG A CA 1
ATOM 725 C C . ARG A 1 101 ? -5.043 33.094 10.961 1 87.62 101 ARG A C 1
ATOM 727 O O . ARG A 1 101 ? -5.27 34.25 10.531 1 87.62 101 ARG A O 1
ATOM 734 N N . PHE A 1 102 ? -4.523 32.188 10.211 1 88.06 102 PHE A N 1
ATOM 735 C CA . PHE A 1 102 ? -3.914 32.594 8.953 1 88.06 102 PHE A CA 1
ATOM 736 C C . PHE A 1 102 ? -4.984 32.906 7.914 1 88.06 102 PHE A C 1
ATOM 738 O O . PHE A 1 102 ? -4.754 33.75 7.023 1 88.06 102 PHE A O 1
ATOM 745 N N . GLU A 1 103 ? -6.176 32.375 8.156 1 89.12 103 GLU A N 1
ATOM 746 C CA . GLU A 1 103 ? -7.223 32.625 7.168 1 89.12 103 GLU A CA 1
ATOM 747 C C . GLU A 1 103 ? -8.305 33.531 7.719 1 89.12 103 GLU A C 1
ATOM 749 O O . GLU A 1 103 ? -9.352 33.719 7.098 1 89.12 103 GLU A O 1
ATOM 754 N N . ARG A 1 104 ? -8.008 34.219 8.797 1 89.25 104 ARG A N 1
ATOM 755 C CA . ARG A 1 104 ? -9.039 34.969 9.523 1 89.25 104 ARG A CA 1
ATOM 756 C C . ARG A 1 104 ? -9.617 36.094 8.672 1 89.25 104 ARG A C 1
ATOM 758 O O . ARG A 1 104 ? -10.781 36.469 8.828 1 89.25 104 ARG A O 1
ATOM 765 N N . ASN A 1 105 ? -8.812 36.562 7.77 1 90.75 105 ASN A N 1
ATOM 766 C CA . ASN A 1 105 ? -9.297 37.688 6.949 1 90.75 105 ASN A CA 1
ATOM 767 C C . ASN A 1 105 ? -9.578 37.219 5.52 1 90.75 105 ASN A C 1
ATOM 769 O O . ASN A 1 105 ? -9.742 38.062 4.625 1 90.75 105 ASN A O 1
ATOM 773 N N . CYS A 1 106 ? -9.609 35.969 5.316 1 94.31 106 CYS A N 1
ATOM 774 C CA . CYS A 1 106 ? -9.852 35.438 3.982 1 94.31 106 CYS A CA 1
ATOM 775 C C . CYS A 1 106 ? -11.336 35.156 3.768 1 94.31 106 CYS A C 1
ATOM 777 O O . CYS A 1 106 ? -11.805 34.031 4.004 1 94.31 106 CYS A O 1
ATOM 779 N N . THR A 1 107 ? -11.977 36.156 3.199 1 94.62 107 THR A N 1
ATOM 780 C CA . THR A 1 107 ? -13.43 36.156 3.162 1 94.62 107 THR A CA 1
ATOM 781 C C . THR A 1 107 ? -13.953 35.062 2.262 1 94.62 107 THR A C 1
ATOM 783 O O . THR A 1 107 ? -14.898 34.344 2.623 1 94.62 107 THR A O 1
ATOM 786 N N . SER A 1 108 ? -13.438 34.875 1.081 1 95.75 108 SER A N 1
ATOM 787 C CA . SER A 1 108 ? -13.898 33.844 0.155 1 95.75 108 SER A CA 1
ATOM 788 C C . SER A 1 108 ? -13.68 32.469 0.73 1 95.75 108 SER A C 1
ATOM 790 O O . SER A 1 108 ? -14.555 31.594 0.629 1 95.75 108 SER A O 1
ATOM 792 N N . TYR A 1 109 ? -12.578 32.312 1.322 1 96.69 109 TYR A N 1
ATOM 793 C CA . TYR A 1 109 ? -12.25 31.016 1.931 1 96.69 109 TYR A CA 1
ATOM 794 C C . TYR A 1 109 ? -13.219 30.672 3.059 1 96.69 109 TYR A C 1
ATOM 796 O O . TYR A 1 109 ? -13.75 29.562 3.115 1 96.69 109 TYR A O 1
ATOM 804 N N . LEU A 1 110 ? -13.406 31.641 3.893 1 96.56 110 LEU A N 1
ATOM 805 C CA . LEU A 1 110 ? -14.266 31.438 5.051 1 96.56 110 LEU A CA 1
ATOM 806 C C . LEU A 1 110 ? -15.719 31.219 4.613 1 96.56 110 LEU A C 1
ATOM 808 O O . LEU A 1 110 ? -16.438 30.422 5.215 1 96.56 110 LEU A O 1
ATOM 812 N N . ALA A 1 111 ? -16.094 31.906 3.582 1 96.44 111 ALA A N 1
ATOM 813 C CA . ALA A 1 111 ? -17.438 31.719 3.041 1 96.44 111 ALA A CA 1
ATOM 814 C C . ALA A 1 111 ? -17.625 30.297 2.51 1 96.44 111 ALA A C 1
ATOM 816 O O . ALA A 1 111 ? -18.656 29.672 2.738 1 96.44 111 ALA A O 1
ATOM 817 N N . GLN A 1 112 ? -16.656 29.828 1.839 1 96.56 112 GLN A N 1
ATOM 818 C CA . GLN A 1 112 ? -16.719 28.484 1.299 1 96.56 112 GLN A CA 1
ATOM 819 C C . GLN A 1 112 ? -16.719 27.438 2.416 1 96.56 112 GLN A C 1
ATOM 821 O O . GLN A 1 112 ? -17.422 26.438 2.338 1 96.56 112 GLN A O 1
ATOM 826 N N . LEU A 1 113 ? -15.906 27.656 3.416 1 96.88 113 LEU A N 1
ATOM 827 C CA . LEU A 1 113 ? -15.883 26.766 4.566 1 96.88 113 LEU A CA 1
ATOM 828 C C . LEU A 1 113 ? -17.25 26.719 5.246 1 96.88 113 LEU A C 1
ATOM 830 O O . LEU A 1 113 ? -17.734 25.625 5.566 1 96.88 113 LEU A O 1
ATOM 834 N N . GLN A 1 114 ? -17.812 27.859 5.371 1 95.56 114 GLN A N 1
ATOM 835 C CA . GLN A 1 114 ? -19.125 27.938 5.977 1 95.56 114 GLN A CA 1
ATOM 836 C C . GLN A 1 114 ? -20.172 27.188 5.133 1 95.56 114 GLN A C 1
ATOM 838 O O . GLN A 1 114 ? -21.016 26.484 5.672 1 95.56 114 GLN A O 1
ATOM 843 N N . ALA A 1 115 ? -20.094 27.375 3.896 1 96.19 115 ALA A N 1
ATOM 844 C CA . ALA A 1 115 ? -21.016 26.688 2.992 1 96.19 115 ALA A CA 1
ATOM 845 C C . ALA A 1 115 ? -20.875 25.172 3.129 1 96.19 115 ALA A C 1
ATOM 847 O O . ALA A 1 115 ? -21.875 24.453 3.082 1 96.19 115 ALA A O 1
ATOM 848 N N . LEU A 1 116 ? -19.719 24.688 3.285 1 96.31 116 LEU A N 1
ATOM 849 C CA . LEU A 1 116 ? -19.469 23.266 3.453 1 96.31 116 LEU A CA 1
ATOM 850 C C . LEU A 1 116 ? -20.047 22.766 4.77 1 96.31 116 LEU A C 1
ATOM 852 O O . LEU A 1 116 ? -20.672 21.703 4.812 1 96.31 116 LEU A O 1
ATOM 856 N N . VAL A 1 117 ? -19.828 23.547 5.785 1 96.62 117 VAL A N 1
ATOM 857 C CA . VAL A 1 117 ? -20.281 23.172 7.121 1 96.62 117 VAL A CA 1
ATOM 858 C C . VAL A 1 117 ? -21.812 23.078 7.145 1 96.62 117 VAL A C 1
ATOM 860 O O . VAL A 1 117 ? -22.375 22.25 7.84 1 96.62 117 VAL A O 1
ATOM 863 N N . GLU A 1 118 ? -22.453 23.891 6.371 1 95.25 118 GLU A N 1
ATOM 864 C CA . GLU A 1 118 ? -23.906 23.938 6.332 1 95.25 118 GLU A CA 1
ATOM 865 C C . GLU A 1 118 ? -24.453 23.016 5.262 1 95.25 118 GLU A C 1
ATOM 867 O O . GLU A 1 118 ? -25.672 22.828 5.152 1 95.25 118 GLU A O 1
ATOM 872 N N . GLY A 1 119 ? -23.609 22.5 4.48 1 93.81 119 GLY A N 1
ATOM 873 C CA . GLY A 1 119 ? -24.016 21.656 3.371 1 93.81 119 GLY A CA 1
ATOM 874 C C . GLY A 1 119 ? -24.25 20.219 3.771 1 93.81 119 GLY A C 1
ATOM 875 O O . GLY A 1 119 ? -24.281 19.891 4.961 1 93.81 119 GLY A O 1
ATOM 876 N N . PRO A 1 120 ? -24.422 19.375 2.758 1 93.19 120 PRO A N 1
ATOM 877 C CA . PRO A 1 120 ? -24.781 17.969 2.994 1 93.19 120 PRO A CA 1
ATOM 878 C C . PRO A 1 120 ? -23.578 17.109 3.393 1 93.19 120 PRO A C 1
ATOM 880 O O . PRO A 1 120 ? -23.75 16.031 3.957 1 93.19 120 PRO A O 1
ATOM 883 N N . GLN A 1 121 ? -22.438 17.516 3.094 1 94.44 121 GLN A N 1
ATOM 884 C CA . GLN A 1 121 ? -21.25 16.719 3.4 1 94.44 121 GLN A CA 1
ATOM 885 C C . GLN A 1 121 ? -20.875 16.828 4.879 1 94.44 121 GLN A C 1
ATOM 887 O O . GLN A 1 121 ? -21.219 17.812 5.539 1 94.44 121 GLN A O 1
ATOM 892 N N . THR A 1 122 ? -20.25 15.789 5.387 1 95.06 122 THR A N 1
ATOM 893 C CA . THR A 1 122 ? -19.719 15.828 6.742 1 95.06 122 THR A CA 1
ATOM 894 C C . THR A 1 122 ? -18.344 16.484 6.762 1 95.06 122 THR A C 1
ATOM 896 O O . THR A 1 122 ? -17.422 16 6.094 1 95.06 122 THR A O 1
ATOM 899 N N . VAL A 1 123 ? -18.234 17.5 7.559 1 96.75 123 VAL A N 1
ATOM 900 C CA . VAL A 1 123 ? -16.953 18.203 7.656 1 96.75 123 VAL A CA 1
ATOM 901 C C . VAL A 1 123 ? -16.234 17.781 8.93 1 96.75 123 VAL A C 1
ATOM 903 O O . VAL A 1 123 ? -16.828 17.75 10.016 1 96.75 123 VAL A O 1
ATOM 906 N N . VAL A 1 124 ? -14.977 17.328 8.75 1 96.56 124 VAL A N 1
ATOM 907 C CA . VAL A 1 124 ? -14.07 17.078 9.867 1 96.56 124 VAL A CA 1
ATOM 908 C C . VAL A 1 124 ? -12.977 18.156 9.898 1 96.56 124 VAL A C 1
ATOM 910 O O . VAL A 1 124 ? -12.156 18.234 8.984 1 96.56 124 VAL A O 1
ATOM 913 N N . ALA A 1 125 ? -12.961 18.938 10.984 1 97.12 125 ALA A N 1
ATOM 914 C CA . ALA A 1 125 ? -12.023 20.062 11 1 97.12 125 ALA A CA 1
ATOM 915 C C . ALA A 1 125 ? -11.242 20.094 12.312 1 97.12 125 ALA A C 1
ATOM 917 O O . ALA A 1 125 ? -11.797 19.844 13.383 1 97.12 125 ALA A O 1
ATOM 918 N N . ALA A 1 126 ? -9.977 20.266 12.195 1 96.19 126 ALA A N 1
ATOM 919 C CA . ALA A 1 126 ? -9.133 20.594 13.344 1 96.19 126 ALA A CA 1
ATOM 920 C C . ALA A 1 126 ? -9.047 22.094 13.562 1 96.19 126 ALA A C 1
ATOM 922 O O . ALA A 1 126 ? -8.57 22.828 12.688 1 96.19 126 ALA A O 1
ATOM 923 N N . LEU A 1 127 ? -9.5 22.578 14.742 1 95.44 127 LEU A N 1
ATOM 924 C CA . LEU A 1 127 ? -9.57 24 15.039 1 95.44 127 LEU A CA 1
ATOM 925 C C . LEU A 1 127 ? -8.492 24.406 16.047 1 95.44 127 LEU A C 1
ATOM 927 O O . LEU A 1 127 ? -8.328 23.75 17.078 1 95.44 127 LEU A O 1
ATOM 931 N N . LYS A 1 128 ? -7.801 25.438 15.672 1 92.31 128 LYS A N 1
ATOM 932 C CA . LYS A 1 128 ? -6.895 26 16.656 1 92.31 128 LYS A CA 1
ATOM 933 C C . LYS A 1 128 ? -7.664 26.594 17.828 1 92.31 128 LYS A C 1
ATOM 935 O O . LYS A 1 128 ? -8.789 27.062 17.672 1 92.31 128 LYS A O 1
ATOM 940 N N . LYS A 1 129 ? -7.031 26.531 18.938 1 89.38 129 LYS A N 1
ATOM 941 C CA . LYS A 1 129 ? -7.66 27.094 20.141 1 89.38 129 LYS A CA 1
ATOM 942 C C . LYS A 1 129 ? -7.371 28.594 20.25 1 89.38 129 LYS A C 1
ATOM 944 O O . LYS A 1 129 ? -6.559 29 21.078 1 89.38 129 LYS A O 1
ATOM 949 N N . GLU A 1 130 ? -7.949 29.312 19.453 1 91.19 130 GLU A N 1
ATOM 950 C CA . GLU A 1 130 ? -7.824 30.766 19.391 1 91.19 130 GLU A CA 1
ATOM 951 C C . GLU A 1 130 ? -9.188 31.438 19.438 1 91.19 130 GLU A C 1
ATOM 953 O O . GLU A 1 130 ? -10.195 30.844 19.047 1 91.19 130 GLU A O 1
ATOM 958 N N . ASP A 1 131 ? -9.109 32.625 20 1 92.81 131 ASP A N 1
ATOM 959 C CA . ASP A 1 131 ? -10.352 33.406 20.062 1 92.81 131 ASP A CA 1
ATOM 960 C C . ASP A 1 131 ? -10.555 34.219 18.781 1 92.81 131 ASP A C 1
ATOM 962 O O . ASP A 1 131 ? -10.203 35.406 18.719 1 92.81 131 ASP A O 1
ATOM 966 N N . LEU A 1 132 ? -11.086 33.594 17.812 1 94.12 132 LEU A N 1
ATOM 967 C CA . LEU A 1 132 ? -11.375 34.219 16.516 1 94.12 132 LEU A CA 1
ATOM 968 C C . LEU A 1 132 ? -12.828 34 16.125 1 94.12 132 LEU A C 1
ATOM 970 O O . LEU A 1 132 ? -13.398 32.938 16.391 1 94.12 132 LEU A O 1
ATOM 974 N N . PRO A 1 133 ? -13.398 34.938 15.477 1 93.5 133 PRO A N 1
ATOM 975 C CA . PRO A 1 133 ? -14.836 34.875 15.18 1 93.5 133 PRO A CA 1
ATOM 976 C C . PRO A 1 133 ? -15.227 33.625 14.422 1 93.5 133 PRO A C 1
ATOM 978 O O . PRO A 1 133 ? -16.203 32.969 14.781 1 93.5 133 PRO A O 1
ATOM 981 N N . HIS A 1 134 ? -14.531 33.281 13.352 1 93.5 134 HIS A N 1
ATOM 982 C CA . HIS A 1 134 ? -14.906 32.125 12.539 1 93.5 134 HIS A CA 1
ATOM 983 C C . HIS A 1 134 ? -14.719 30.844 13.312 1 93.5 134 HIS A C 1
ATOM 985 O O . HIS A 1 134 ? -15.461 29.875 13.117 1 93.5 134 HIS A O 1
ATOM 991 N N . LEU A 1 135 ? -13.734 30.734 14.156 1 95 135 LEU A N 1
ATOM 992 C CA . LEU A 1 135 ? -13.539 29.562 15 1 95 135 LEU A CA 1
ATOM 993 C C . LEU A 1 135 ? -14.648 29.438 16.047 1 95 135 LEU A C 1
ATOM 995 O O . LEU A 1 135 ? -15.18 28.359 16.266 1 95 135 LEU A O 1
ATOM 999 N N . ASN A 1 136 ? -14.945 30.594 16.625 1 95 136 ASN A N 1
ATOM 1000 C CA . ASN A 1 136 ? -16.016 30.625 17.609 1 95 136 ASN A CA 1
ATOM 1001 C C . ASN A 1 136 ? -17.359 30.203 17.016 1 95 136 ASN A C 1
ATOM 1003 O O . ASN A 1 136 ? -18.141 29.5 17.656 1 95 136 ASN A O 1
ATOM 1007 N N . ALA A 1 137 ? -17.578 30.656 15.867 1 94.75 137 ALA A N 1
ATOM 1008 C CA . ALA A 1 137 ? -18.812 30.281 15.164 1 94.75 137 ALA A CA 1
ATOM 1009 C C . ALA A 1 137 ? -18.906 28.781 14.977 1 94.75 137 ALA A C 1
ATOM 1011 O O . ALA A 1 137 ? -19.984 28.188 15.141 1 94.75 137 ALA A O 1
ATOM 1012 N N . LEU A 1 138 ? -17.844 28.141 14.641 1 95 138 LEU A N 1
ATOM 1013 C CA . LEU A 1 138 ? -17.828 26.688 14.438 1 95 138 LEU A CA 1
ATOM 1014 C C . LEU A 1 138 ? -18.016 25.953 15.758 1 95 138 LEU A C 1
ATOM 1016 O O . LEU A 1 138 ? -18.75 24.969 15.828 1 95 138 LEU A O 1
ATOM 1020 N N . ARG A 1 139 ? -17.422 26.453 16.781 1 94.12 139 ARG A N 1
ATOM 1021 C CA . ARG A 1 139 ? -17.484 25.828 18.094 1 94.12 139 ARG A CA 1
ATOM 1022 C C . ARG A 1 139 ? -18.891 25.953 18.688 1 94.12 139 ARG A C 1
ATOM 1024 O O . ARG A 1 139 ? -19.281 25.156 19.531 1 94.12 139 ARG A O 1
ATOM 1031 N N . ALA A 1 140 ? -19.609 26.906 18.281 1 93.75 140 ALA A N 1
ATOM 1032 C CA . ALA A 1 140 ? -20.922 27.219 18.844 1 93.75 140 ALA A CA 1
ATOM 1033 C C . ALA A 1 140 ? -22.016 26.344 18.219 1 93.75 140 ALA A C 1
ATOM 1035 O O . ALA A 1 140 ? -23.156 26.328 18.672 1 93.75 140 ALA A O 1
ATOM 1036 N N . ARG A 1 141 ? -21.672 25.625 17.234 1 94.19 141 ARG A N 1
ATOM 1037 C CA . ARG A 1 141 ? -22.656 24.781 16.562 1 94.19 141 ARG A CA 1
ATOM 1038 C C . ARG A 1 141 ? -23.031 23.578 17.422 1 94.19 141 ARG A C 1
ATOM 1040 O O . ARG A 1 141 ? -22.297 22.594 17.484 1 94.19 141 ARG A O 1
ATOM 1047 N N . GLU A 1 142 ? -24.172 23.578 17.953 1 91.75 142 GLU A N 1
ATOM 1048 C CA . GLU A 1 142 ? -24.609 22.562 18.922 1 91.75 142 GLU A CA 1
ATOM 1049 C C . GLU A 1 142 ? -25 21.281 18.203 1 91.75 142 GLU A C 1
ATOM 1051 O O . GLU A 1 142 ? -25.047 20.203 18.828 1 91.75 142 GLU A O 1
ATOM 1056 N N . GLU A 1 143 ? -25.422 21.453 16.969 1 93.06 143 GLU A N 1
ATOM 1057 C CA . GLU A 1 143 ? -25.859 20.281 16.219 1 93.06 143 GLU A CA 1
ATOM 1058 C C . GLU A 1 143 ? -24.656 19.438 15.781 1 93.06 143 GLU A C 1
ATOM 1060 O O . GLU A 1 143 ? -24.828 18.297 15.367 1 93.06 143 GLU A O 1
ATOM 1065 N N . ASP A 1 144 ? -23.5 20 15.82 1 95.06 144 ASP A N 1
ATOM 1066 C CA . ASP A 1 144 ? -22.297 19.297 15.406 1 95.06 144 ASP A CA 1
ATOM 1067 C C . ASP A 1 144 ? -21.547 18.75 16.609 1 95.06 144 ASP A C 1
ATOM 1069 O O . ASP A 1 144 ? -21.859 19.078 17.766 1 95.06 144 ASP A O 1
ATOM 1073 N N . ILE A 1 145 ? -20.625 17.812 16.391 1 94.69 145 ILE A N 1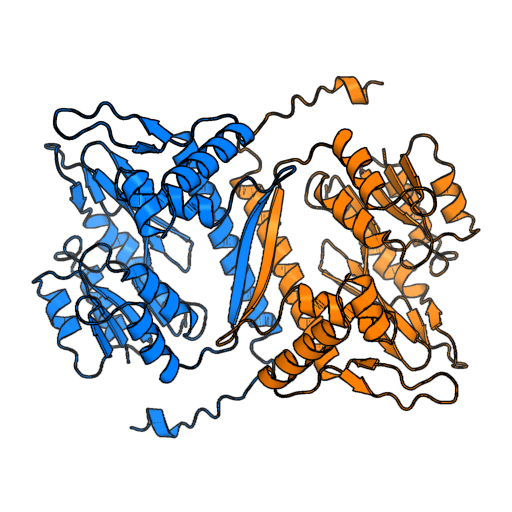
ATOM 1074 C CA . ILE A 1 145 ? -19.875 17.156 17.453 1 94.69 145 ILE A CA 1
ATOM 1075 C C . ILE A 1 145 ? -18.594 17.922 17.734 1 94.69 145 ILE A C 1
ATOM 1077 O O . ILE A 1 145 ? -17.797 18.172 16.828 1 94.69 145 ILE A O 1
ATOM 1081 N N . GLN A 1 146 ? -18.484 18.266 19.016 1 95.38 146 GLN A N 1
ATOM 1082 C CA . GLN A 1 146 ? -17.281 18.984 19.469 1 95.38 146 GLN A CA 1
ATOM 1083 C C . GLN A 1 146 ? -16.391 18.062 20.297 1 95.38 146 GLN A C 1
ATOM 1085 O O . GLN A 1 146 ? -16.828 17.453 21.266 1 95.38 146 GLN A O 1
ATOM 1090 N N . ILE A 1 147 ? -15.148 18 19.891 1 95.38 147 ILE A N 1
ATOM 1091 C CA . ILE A 1 147 ? -14.18 17.219 20.641 1 95.38 147 ILE A CA 1
ATOM 1092 C C . ILE A 1 147 ? -13.023 18.109 21.094 1 95.38 147 ILE A C 1
ATOM 1094 O O . ILE A 1 147 ? -12.359 18.734 20.266 1 95.38 147 ILE A O 1
ATOM 1098 N N . ASP A 1 148 ? -12.812 18.156 22.328 1 95.75 148 ASP A N 1
ATOM 1099 C CA . ASP A 1 148 ? -11.727 18.953 22.891 1 95.75 148 ASP A CA 1
ATOM 1100 C C . ASP A 1 148 ? -10.633 18.047 23.484 1 95.75 148 ASP A C 1
ATOM 1102 O O . ASP A 1 148 ? -10.812 17.453 24.547 1 95.75 148 ASP A O 1
ATOM 1106 N N . LEU A 1 149 ? -9.492 18.031 22.828 1 94.5 149 LEU A N 1
ATOM 1107 C CA . LEU A 1 149 ? -8.414 17.109 23.188 1 94.5 149 LEU A CA 1
ATOM 1108 C C . LEU A 1 149 ? -7.645 17.625 24.406 1 94.5 149 LEU A C 1
ATOM 1110 O O . LEU A 1 149 ? -6.723 16.969 24.891 1 94.5 149 LEU A O 1
ATOM 1114 N N . ASP A 1 150 ? -8.008 18.812 24.859 1 94.44 150 ASP A N 1
ATOM 1115 C CA . ASP A 1 150 ? -7.48 19.266 26.141 1 94.44 150 ASP A CA 1
ATOM 1116 C C . ASP A 1 150 ? -8.25 18.641 27.312 1 94.44 150 ASP A C 1
ATOM 1118 O O . ASP A 1 150 ? -7.777 18.641 28.453 1 94.44 150 ASP A O 1
ATOM 1122 N N . GLN A 1 151 ? -9.406 18.141 27.078 1 94.19 151 GLN A N 1
ATOM 1123 C CA . GLN A 1 151 ? -10.281 17.609 28.109 1 94.19 151 GLN A CA 1
ATOM 1124 C C . GLN A 1 151 ? -10.258 16.078 28.125 1 94.19 151 GLN A C 1
ATOM 1126 O O . GLN A 1 151 ? -10.492 15.453 29.156 1 94.19 151 GLN A O 1
ATOM 1131 N N . ILE A 1 152 ? -10.047 15.516 26.984 1 94.31 152 ILE A N 1
ATOM 1132 C CA . ILE A 1 152 ? -10 14.055 26.875 1 94.31 152 ILE A CA 1
ATOM 1133 C C . ILE A 1 152 ? -8.773 13.633 26.062 1 94.31 152 ILE A C 1
ATOM 1135 O O . ILE A 1 152 ? -8.32 14.375 25.188 1 94.31 152 ILE A O 1
ATOM 1139 N N . SER A 1 153 ? -8.281 12.438 26.359 1 91.88 153 SER A N 1
ATOM 1140 C CA . SER A 1 153 ? -7.145 11.914 25.625 1 91.88 153 SER A CA 1
ATOM 1141 C C . SER A 1 153 ? -7.551 11.5 24.203 1 91.88 153 SER A C 1
ATOM 1143 O O . SER A 1 153 ? -8.711 11.188 23.953 1 91.88 153 SER A O 1
ATOM 1145 N N . PRO A 1 154 ? -6.602 11.562 23.312 1 89.88 154 PRO A N 1
ATOM 1146 C CA . PRO A 1 154 ? -6.895 11.078 21.969 1 89.88 154 PRO A CA 1
ATOM 1147 C C . PRO A 1 154 ? -7.457 9.656 21.953 1 89.88 154 PRO A C 1
ATOM 1149 O O . PRO A 1 154 ? -8.367 9.352 21.188 1 89.88 154 PRO A O 1
ATOM 1152 N N . ALA A 1 155 ? -6.926 8.828 22.766 1 90.31 155 ALA A N 1
ATOM 1153 C CA . ALA A 1 155 ? -7.398 7.453 22.844 1 90.31 155 ALA A CA 1
ATOM 1154 C C . ALA A 1 155 ? -8.867 7.398 23.281 1 90.31 155 ALA A C 1
ATOM 1156 O O . ALA A 1 155 ? -9.656 6.648 22.703 1 90.31 155 ALA A O 1
ATOM 1157 N N . GLU A 1 156 ? -9.18 8.164 24.219 1 93.56 156 GLU A N 1
ATOM 1158 C CA . GLU A 1 156 ? -10.555 8.234 24.688 1 93.56 156 GLU A CA 1
ATOM 1159 C C . GLU A 1 156 ? -11.477 8.805 23.609 1 93.56 156 GLU A C 1
ATOM 1161 O O . GLU A 1 156 ? -12.594 8.32 23.422 1 93.56 156 GLU A O 1
ATOM 1166 N N . ALA A 1 157 ? -11.039 9.844 22.969 1 94.06 157 ALA A N 1
ATOM 1167 C CA . ALA A 1 157 ? -11.82 10.438 21.891 1 94.06 157 ALA A CA 1
ATOM 1168 C C . ALA A 1 157 ? -12.102 9.414 20.797 1 94.06 157 ALA A C 1
ATOM 1170 O O . ALA A 1 157 ? -13.234 9.305 20.312 1 94.06 157 ALA A O 1
ATOM 1171 N N . ARG A 1 158 ? -11.086 8.633 20.422 1 91.12 158 ARG A N 1
ATOM 1172 C CA . ARG A 1 158 ? -11.25 7.605 19.391 1 91.12 158 ARG A CA 1
ATOM 1173 C C . ARG A 1 158 ? -12.258 6.551 19.828 1 91.12 158 ARG A C 1
ATOM 1175 O O . ARG A 1 158 ? -13.109 6.137 19.031 1 91.12 158 ARG A O 1
ATOM 1182 N N . ALA A 1 159 ? -12.133 6.152 21.047 1 90.31 159 ALA A N 1
ATOM 1183 C CA . ALA A 1 159 ? -13.055 5.141 21.562 1 90.31 159 ALA A CA 1
ATOM 1184 C C . ALA A 1 159 ? -14.5 5.629 21.5 1 90.31 159 ALA A C 1
ATOM 1186 O O . ALA A 1 159 ? -15.391 4.891 21.078 1 90.31 159 ALA A O 1
ATOM 1187 N N . ARG A 1 160 ? -14.695 6.859 21.906 1 90 160 ARG A N 1
ATOM 1188 C CA . ARG A 1 160 ? -16.031 7.449 21.891 1 90 160 ARG A CA 1
ATOM 1189 C C . ARG A 1 160 ? -16.578 7.559 20.469 1 90 160 ARG A C 1
ATOM 1191 O O . ARG A 1 160 ? -17.734 7.246 20.219 1 90 160 ARG A O 1
ATOM 1198 N N . LEU A 1 161 ? -15.758 7.977 19.594 1 89.94 161 LEU A N 1
ATOM 1199 C CA . LEU A 1 161 ? -16.172 8.148 18.203 1 89.94 161 LEU A CA 1
ATOM 1200 C C . LEU A 1 161 ? -16.391 6.801 17.531 1 89.94 161 LEU A C 1
ATOM 1202 O O . LEU A 1 161 ? -17.344 6.641 16.75 1 89.94 161 LEU A O 1
ATOM 1206 N N . ALA A 1 162 ? -15.523 5.855 17.844 1 86.94 162 ALA A N 1
ATOM 1207 C CA . ALA A 1 162 ? -15.633 4.52 17.266 1 86.94 162 ALA A CA 1
ATOM 1208 C C . ALA A 1 162 ? -16.938 3.85 17.656 1 86.94 162 ALA A C 1
ATOM 1210 O O . ALA A 1 162 ? -17.531 3.094 16.875 1 86.94 162 ALA A O 1
ATOM 1211 N N . ALA A 1 163 ? -17.375 4.125 18.828 1 85.5 163 ALA A N 1
ATOM 1212 C CA . ALA A 1 163 ? -18.625 3.551 19.312 1 85.5 163 ALA A CA 1
ATOM 1213 C C . ALA A 1 163 ? -19.828 4.086 18.531 1 85.5 163 ALA A C 1
ATOM 1215 O O . ALA A 1 163 ? -20.828 3.387 18.359 1 85.5 163 ALA A O 1
ATOM 1216 N N . ARG A 1 164 ? -19.719 5.293 18 1 82.38 164 ARG A N 1
ATOM 1217 C CA . ARG A 1 164 ? -20.828 5.953 17.312 1 82.38 164 ARG A CA 1
ATOM 1218 C C . ARG A 1 164 ? -20.703 5.824 15.805 1 82.38 164 ARG A C 1
ATOM 1220 O O . ARG A 1 164 ? -21.703 5.945 15.086 1 82.38 164 ARG A O 1
ATOM 1227 N N . LEU A 1 165 ? -19.5 5.621 15.367 1 84.75 165 LEU A N 1
ATOM 1228 C CA . LEU A 1 165 ? -19.219 5.586 13.938 1 84.75 165 LEU A CA 1
ATOM 1229 C C . LEU A 1 165 ? -18.531 4.281 13.555 1 84.75 165 LEU A C 1
ATOM 1231 O O . LEU A 1 165 ? -17.312 4.254 13.359 1 84.75 165 LEU A O 1
ATOM 1235 N N . PRO A 1 166 ? -19.359 3.258 13.375 1 78.88 166 PRO A N 1
ATOM 1236 C CA . PRO A 1 166 ? -18.688 2.023 12.953 1 78.88 166 PRO A CA 1
ATOM 1237 C C . PRO A 1 166 ? -17.906 2.186 11.656 1 78.88 166 PRO A C 1
ATOM 1239 O O . PRO A 1 166 ? -18.328 2.914 10.758 1 78.88 166 PRO A O 1
ATOM 1242 N N . ALA A 1 167 ? -16.75 1.584 11.641 1 80.94 167 ALA A N 1
ATOM 1243 C CA . ALA A 1 167 ? -15.891 1.711 10.477 1 80.94 167 ALA A CA 1
ATOM 1244 C C . ALA A 1 167 ? -16.375 0.83 9.328 1 80.94 167 ALA A C 1
ATOM 1246 O O . ALA A 1 167 ? -16.469 -0.391 9.477 1 80.94 167 ALA A O 1
ATOM 1247 N N . PRO A 1 168 ? -16.75 1.549 8.242 1 82.44 168 PRO A N 1
ATOM 1248 C CA . PRO A 1 168 ? -17.078 0.732 7.07 1 82.44 168 PRO A CA 1
ATOM 1249 C C . PRO A 1 168 ? -15.859 0.015 6.492 1 82.44 168 PRO A C 1
ATOM 1251 O O . PRO A 1 168 ? -14.727 0.299 6.887 1 82.44 168 PRO A O 1
ATOM 1254 N N . LEU A 1 169 ? -16.203 -0.975 5.664 1 88.75 169 LEU A N 1
ATOM 1255 C CA . LEU A 1 169 ? -15.094 -1.587 4.938 1 88.75 169 LEU A CA 1
ATOM 1256 C C . LEU A 1 169 ? -14.305 -0.537 4.164 1 88.75 169 LEU A C 1
ATOM 1258 O O . LEU A 1 169 ? -14.883 0.282 3.449 1 88.75 169 LEU A O 1
ATOM 1262 N N . HIS A 1 170 ? -13.023 -0.469 4.43 1 87.88 170 HIS A N 1
ATOM 1263 C CA . HIS A 1 170 ? -12.188 0.528 3.77 1 87.88 170 HIS A CA 1
ATOM 1264 C C . HIS A 1 170 ? -10.781 -0.003 3.535 1 87.88 170 HIS A C 1
ATOM 1266 O O . HIS A 1 170 ? -10.352 -0.948 4.199 1 87.88 170 HIS A O 1
ATOM 1272 N N . PRO A 1 171 ? -10.078 0.558 2.607 1 90.81 171 PRO A N 1
ATOM 1273 C CA . PRO A 1 171 ? -8.734 0.07 2.299 1 90.81 171 PRO A CA 1
ATOM 1274 C C . PRO A 1 171 ? -7.656 0.709 3.174 1 90.81 171 PRO A C 1
ATOM 1276 O O . PRO A 1 171 ? -7.812 1.854 3.611 1 90.81 171 PRO A O 1
ATOM 1279 N N . GLY A 1 172 ? -6.676 -0.042 3.516 1 91.75 172 GLY A N 1
ATOM 1280 C CA . GLY A 1 172 ? -5.418 0.427 4.07 1 91.75 172 GLY A CA 1
ATOM 1281 C C . GLY A 1 172 ? -4.23 0.166 3.16 1 91.75 172 GLY A C 1
ATOM 1282 O O . GLY A 1 172 ? -4.047 -0.954 2.676 1 91.75 172 GLY A O 1
ATOM 1283 N N . VAL A 1 173 ? -3.477 1.272 2.879 1 93.56 173 VAL A N 1
ATOM 1284 C CA . VAL A 1 173 ? -2.355 1.141 1.955 1 93.56 173 VAL A CA 1
ATOM 1285 C C . VAL A 1 173 ? -1.07 1.614 2.631 1 93.56 173 VAL A C 1
ATOM 1287 O O . VAL A 1 173 ? -1.066 2.633 3.326 1 93.56 173 VAL A O 1
ATOM 1290 N N . SER A 1 174 ? -0.087 0.834 2.5 1 94 174 SER A N 1
ATOM 1291 C CA . SER A 1 174 ? 1.252 1.218 2.938 1 94 174 SER A CA 1
ATOM 1292 C C . SER A 1 174 ? 2.246 1.168 1.781 1 94 174 SER A C 1
ATOM 1294 O O . SER A 1 174 ? 2.271 0.198 1.021 1 94 174 SER A O 1
ATOM 1296 N N . VAL A 1 175 ? 2.959 2.232 1.634 1 95.19 175 VAL A N 1
ATOM 1297 C CA . VAL A 1 175 ? 3.975 2.307 0.589 1 95.19 175 VAL A CA 1
ATOM 1298 C C . VAL A 1 175 ? 5.352 2.508 1.22 1 95.19 175 VAL A C 1
ATOM 1300 O O . VAL A 1 175 ? 5.52 3.35 2.105 1 95.19 175 VAL A O 1
ATOM 1303 N N . ARG A 1 176 ? 6.262 1.705 0.8 1 95.44 176 ARG A N 1
ATOM 1304 C CA . ARG A 1 176 ? 7.625 1.749 1.312 1 95.44 176 ARG A CA 1
ATOM 1305 C C . ARG A 1 176 ? 8.641 1.694 0.175 1 95.44 176 ARG A C 1
ATOM 1307 O O . ARG A 1 176 ? 8.289 1.37 -0.961 1 95.44 176 ARG A O 1
ATOM 1314 N N . LEU A 1 177 ? 9.789 2.141 0.466 1 93.62 177 LEU A N 1
ATOM 1315 C CA . LEU A 1 177 ? 10.906 2.045 -0.46 1 93.62 177 LEU A CA 1
ATOM 1316 C C . LEU A 1 177 ? 11.93 1.02 0.023 1 93.62 177 LEU A C 1
ATOM 1318 O O . LEU A 1 177 ? 12.227 0.951 1.217 1 93.62 177 LEU A O 1
ATOM 1322 N N . TYR A 1 178 ? 12.391 0.292 -0.943 1 90.12 178 TYR A N 1
ATOM 1323 C CA . TYR A 1 178 ? 13.32 -0.785 -0.608 1 90.12 178 TYR A CA 1
ATOM 1324 C C . TYR A 1 178 ? 14.555 -0.734 -1.493 1 90.12 178 TYR A C 1
ATOM 1326 O O . TYR A 1 178 ? 14.5 -0.243 -2.623 1 90.12 178 TYR A O 1
ATOM 1334 N N . ARG A 1 179 ? 15.586 -1.171 -0.965 1 87.12 179 ARG A N 1
ATOM 1335 C CA . ARG A 1 179 ? 16.719 -1.788 -1.661 1 87.12 179 ARG A CA 1
ATOM 1336 C C . ARG A 1 179 ? 16.891 -3.242 -1.237 1 87.12 179 ARG A C 1
ATOM 1338 O O . ARG A 1 179 ? 15.961 -4.047 -1.356 1 87.12 179 ARG A O 1
ATOM 1345 N N . GLU A 1 180 ? 18.031 -3.525 -0.611 1 80.12 180 GLU A N 1
ATOM 1346 C CA . GLU A 1 180 ? 18.109 -4.848 -0 1 80.12 180 GLU A CA 1
ATOM 1347 C C . GLU A 1 180 ? 17.219 -4.945 1.231 1 80.12 180 GLU A C 1
ATOM 1349 O O . GLU A 1 180 ? 16.625 -5.992 1.491 1 80.12 180 GLU A O 1
ATOM 1354 N N . ASP A 1 181 ? 17.109 -3.824 1.808 1 85.69 181 ASP A N 1
ATOM 1355 C CA . ASP A 1 181 ? 16.25 -3.66 2.969 1 85.69 181 ASP A CA 1
ATOM 1356 C C . ASP A 1 181 ? 15.375 -2.412 2.83 1 85.69 181 ASP A C 1
ATOM 1358 O O . ASP A 1 181 ? 15.531 -1.643 1.878 1 85.69 181 ASP A O 1
ATOM 1362 N N . LYS A 1 182 ? 14.453 -2.312 3.734 1 91.06 182 LYS A N 1
ATOM 1363 C CA . LYS A 1 182 ? 13.617 -1.114 3.746 1 91.06 182 LYS A CA 1
ATOM 1364 C C . LYS A 1 182 ? 14.461 0.14 3.961 1 91.06 182 LYS A C 1
ATOM 1366 O O . LYS A 1 182 ? 15.258 0.205 4.898 1 91.06 182 LYS A O 1
ATOM 1371 N N . VAL A 1 183 ? 14.297 1.121 3.139 1 93.44 183 VAL A N 1
ATOM 1372 C CA . VAL A 1 183 ? 15.141 2.305 3.262 1 93.44 183 VAL A CA 1
ATOM 1373 C C . VAL A 1 183 ? 14.281 3.521 3.596 1 93.44 183 VAL A C 1
ATOM 1375 O O . VAL A 1 183 ? 14.805 4.566 3.986 1 93.44 183 VAL A O 1
ATOM 1378 N N . PHE A 1 184 ? 12.93 3.377 3.414 1 95.75 184 PHE A N 1
ATOM 1379 C CA . PHE A 1 184 ? 12.062 4.496 3.77 1 95.75 184 PHE A CA 1
ATOM 1380 C C . PHE A 1 184 ? 10.609 4.051 3.85 1 95.75 184 PHE A C 1
ATOM 1382 O O . PHE A 1 184 ? 10.227 3.053 3.238 1 95.75 184 PHE A O 1
ATOM 1389 N N . GLY A 1 185 ? 9.82 4.73 4.543 1 95.62 185 GLY A N 1
ATOM 1390 C CA . GLY A 1 185 ? 8.406 4.418 4.73 1 95.62 185 GLY A CA 1
ATOM 1391 C C . GLY A 1 185 ? 7.703 5.391 5.652 1 95.62 185 GLY A C 1
ATOM 1392 O O . GLY A 1 185 ? 8.211 6.48 5.922 1 95.62 185 GLY A O 1
ATOM 1393 N N . PRO A 1 186 ? 6.59 5 6.113 1 93.06 186 PRO A N 1
ATOM 1394 C CA . PRO A 1 186 ? 5.785 5.91 6.93 1 93.06 186 PRO A CA 1
ATOM 1395 C C . PRO A 1 186 ? 6.469 6.301 8.234 1 93.06 186 PRO A C 1
ATOM 1397 O O . PRO A 1 186 ? 6.34 7.441 8.688 1 93.06 186 PRO A O 1
ATOM 1400 N N . GLY A 1 187 ? 7.133 5.387 8.859 1 92.62 187 GLY A N 1
ATOM 1401 C CA . GLY A 1 187 ? 7.812 5.676 10.109 1 92.62 187 GLY A CA 1
ATOM 1402 C C . GLY A 1 187 ? 8.859 6.77 9.984 1 92.62 187 GLY A C 1
ATOM 1403 O O . GLY A 1 187 ? 8.727 7.836 10.594 1 92.62 187 GLY A O 1
ATOM 1404 N N . PRO A 1 188 ? 9.836 6.477 9.172 1 95.69 188 PRO A N 1
ATOM 1405 C CA . PRO A 1 188 ? 10.859 7.5 8.93 1 95.69 188 PRO A CA 1
ATOM 1406 C C . PRO A 1 188 ? 10.266 8.82 8.43 1 95.69 188 PRO A C 1
ATOM 1408 O O . PRO A 1 188 ? 10.75 9.891 8.797 1 95.69 188 PRO A O 1
ATOM 1411 N N . MET A 1 189 ? 9.281 8.758 7.621 1 94.5 189 MET A N 1
ATOM 1412 C CA . MET A 1 189 ? 8.625 9.977 7.156 1 94.5 189 MET A CA 1
ATOM 1413 C C . MET A 1 189 ? 8.086 10.789 8.336 1 94.5 189 MET A C 1
ATOM 1415 O O . MET A 1 189 ? 8.305 11.992 8.414 1 94.5 189 MET A O 1
ATOM 1419 N N . GLN A 1 190 ? 7.379 10.133 9.156 1 91.25 190 GLN A N 1
ATOM 1420 C CA . GLN A 1 190 ? 6.805 10.789 10.328 1 91.25 190 GLN A CA 1
ATOM 1421 C C . GLN A 1 190 ? 7.891 11.414 11.203 1 91.25 190 GLN A C 1
ATOM 1423 O O . GLN A 1 190 ? 7.742 12.539 11.68 1 91.25 190 GLN A O 1
ATOM 1428 N N . LEU A 1 191 ? 8.906 10.68 11.383 1 93.94 191 LEU A N 1
ATOM 1429 C CA . LEU A 1 191 ? 10.016 11.172 12.195 1 93.94 191 LEU A CA 1
ATOM 1430 C C . LEU A 1 191 ? 10.602 12.445 11.602 1 93.94 191 LEU A C 1
ATOM 1432 O O . LEU A 1 191 ? 10.812 13.43 12.312 1 93.94 191 LEU A O 1
ATOM 1436 N N . LEU A 1 192 ? 10.859 12.422 10.305 1 94.81 192 LEU A N 1
ATOM 1437 C CA . LEU A 1 192 ? 11.422 13.586 9.625 1 94.81 192 LEU A CA 1
ATOM 1438 C C . LEU A 1 192 ? 10.453 14.766 9.672 1 94.81 192 LEU A C 1
ATOM 1440 O O . LEU A 1 192 ? 10.867 15.898 9.93 1 94.81 192 LEU A O 1
ATOM 1444 N N . GLU A 1 193 ? 9.227 14.484 9.469 1 91.25 193 GLU A N 1
ATOM 1445 C CA . GLU A 1 193 ? 8.219 15.547 9.477 1 91.25 193 GLU A CA 1
ATOM 1446 C C . GLU A 1 193 ? 8.109 16.188 10.852 1 91.25 193 GLU A C 1
ATOM 1448 O O . GLU A 1 193 ? 8.016 17.422 10.969 1 91.25 193 GLU A O 1
ATOM 1453 N N . LEU A 1 194 ? 8.055 15.398 11.836 1 89.62 194 LEU A N 1
ATOM 1454 C CA . LEU A 1 194 ? 7.969 15.914 13.203 1 89.62 194 LEU A CA 1
ATOM 1455 C C . LEU A 1 194 ? 9.234 16.672 13.57 1 89.62 194 LEU A C 1
ATOM 1457 O O . LEU A 1 194 ? 9.172 17.688 14.266 1 89.62 194 LEU A O 1
ATOM 1461 N N . THR A 1 195 ? 10.359 16.188 13.172 1 91.75 195 THR A N 1
ATOM 1462 C CA . THR A 1 195 ? 11.609 16.906 13.414 1 91.75 195 THR A CA 1
ATOM 1463 C C . THR A 1 195 ? 11.57 18.281 12.75 1 91.75 195 THR A C 1
ATOM 1465 O O . THR A 1 195 ? 11.977 19.281 13.352 1 91.75 195 THR A O 1
ATOM 1468 N N . ALA A 1 196 ? 11.102 18.25 11.539 1 90.44 196 ALA A N 1
ATOM 1469 C CA . ALA A 1 196 ? 10.977 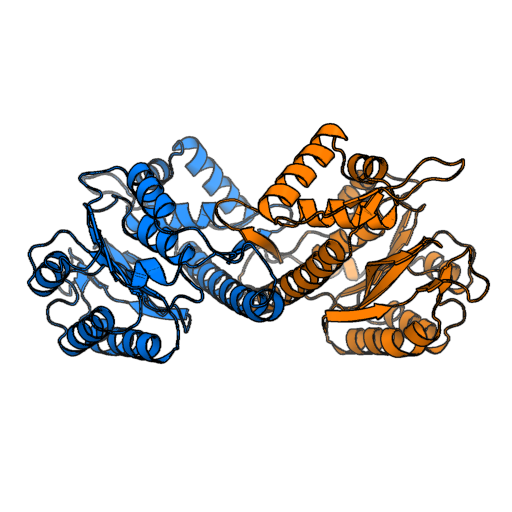19.516 10.82 1 90.44 196 ALA A CA 1
ATOM 1470 C C . ALA A 1 196 ? 10.039 20.469 11.547 1 90.44 196 ALA A C 1
ATOM 1472 O O . ALA A 1 196 ? 10.32 21.672 11.664 1 90.44 196 ALA A O 1
ATOM 1473 N N . ARG A 1 197 ? 9 19.969 12.055 1 86.06 197 ARG A N 1
ATOM 1474 C CA . ARG A 1 197 ? 7.969 20.766 12.711 1 86.06 197 ARG A CA 1
ATOM 1475 C C . ARG A 1 197 ? 8.469 21.297 14.055 1 86.06 197 ARG A C 1
ATOM 1477 O O . ARG A 1 197 ? 8.219 22.453 14.398 1 86.06 197 ARG A O 1
ATOM 1484 N N . THR A 1 198 ? 9.18 20.5 14.773 1 84.62 198 THR A N 1
ATOM 1485 C CA . THR A 1 198 ? 9.555 20.859 16.141 1 84.62 198 THR A CA 1
ATOM 1486 C C . THR A 1 198 ? 10.953 21.453 16.172 1 84.62 198 THR A C 1
ATOM 1488 O O . THR A 1 198 ? 11.328 22.109 17.156 1 84.62 198 THR A O 1
ATOM 1491 N N . GLY A 1 199 ? 11.758 21.156 15.188 1 87.19 199 GLY A N 1
ATOM 1492 C CA . GLY A 1 199 ? 13.141 21.594 15.148 1 87.19 199 GLY A CA 1
ATOM 1493 C C . GLY A 1 199 ? 14.055 20.766 16.031 1 87.19 199 GLY A C 1
ATOM 1494 O O . GLY A 1 199 ? 15.164 21.203 16.359 1 87.19 199 GLY A O 1
ATOM 1495 N N . SER A 1 200 ? 13.508 19.609 16.469 1 89.5 200 SER A N 1
ATOM 1496 C CA . SER A 1 200 ? 14.25 18.812 17.422 1 89.5 200 SER A CA 1
ATOM 1497 C C . SER A 1 200 ? 13.961 17.328 17.234 1 89.5 200 SER A C 1
ATOM 1499 O O . SER A 1 200 ? 12.805 16.906 17.266 1 89.5 200 SER A O 1
ATOM 1501 N N . LEU A 1 201 ? 15.047 16.516 17.062 1 90.88 201 LEU A N 1
ATOM 1502 C CA . LEU A 1 201 ? 14.898 15.07 16.969 1 90.88 201 LEU A CA 1
ATOM 1503 C C . LEU A 1 201 ? 14.359 14.5 18.281 1 90.88 201 LEU A C 1
ATOM 1505 O O . LEU A 1 201 ? 13.586 13.539 18.266 1 90.88 201 LEU A O 1
ATOM 1509 N N . HIS A 1 202 ? 14.766 15.195 19.328 1 92.69 202 HIS A N 1
ATOM 1510 C CA . HIS A 1 202 ? 14.297 14.766 20.641 1 92.69 202 HIS A CA 1
ATOM 1511 C C . HIS A 1 202 ? 12.789 14.891 20.75 1 92.69 202 HIS A C 1
ATOM 1513 O O . HIS A 1 202 ? 12.109 13.945 21.156 1 92.69 202 HIS A O 1
ATOM 1519 N N . SER A 1 203 ? 12.367 16.016 20.406 1 90.62 203 SER A N 1
ATOM 1520 C CA . SER A 1 203 ? 10.93 16.281 20.484 1 90.62 203 SER A CA 1
ATOM 1521 C C . SER A 1 203 ? 10.156 15.375 19.531 1 90.62 203 SER A C 1
ATOM 1523 O O . SER A 1 203 ? 9.07 14.891 19.859 1 90.62 203 SER A O 1
ATOM 1525 N N . ALA A 1 204 ? 10.695 15.094 18.375 1 91.5 204 ALA A N 1
ATOM 1526 C CA . ALA A 1 204 ? 10.062 14.227 17.391 1 91.5 204 ALA A CA 1
ATOM 1527 C C . ALA A 1 204 ? 9.953 12.797 17.906 1 91.5 204 ALA A C 1
ATOM 1529 O O . ALA A 1 204 ? 8.891 12.172 17.812 1 91.5 204 ALA A O 1
ATOM 1530 N N . ALA A 1 205 ? 11.023 12.297 18.469 1 93.31 205 ALA A N 1
ATOM 1531 C CA . ALA A 1 205 ? 11.039 10.953 19.031 1 93.31 205 ALA A CA 1
ATOM 1532 C C . ALA A 1 205 ? 9.992 10.812 20.141 1 93.31 205 ALA A C 1
ATOM 1534 O O . ALA A 1 205 ? 9.234 9.844 20.172 1 93.31 205 ALA A O 1
ATOM 1535 N N . ALA A 1 206 ? 9.93 11.852 20.953 1 91.19 206 ALA A N 1
ATOM 1536 C CA . ALA A 1 206 ? 8.977 11.852 22.047 1 91.19 206 ALA A CA 1
ATOM 1537 C C . ALA A 1 206 ? 7.539 11.828 21.531 1 91.19 206 ALA A C 1
ATOM 1539 O O . ALA A 1 206 ? 6.703 1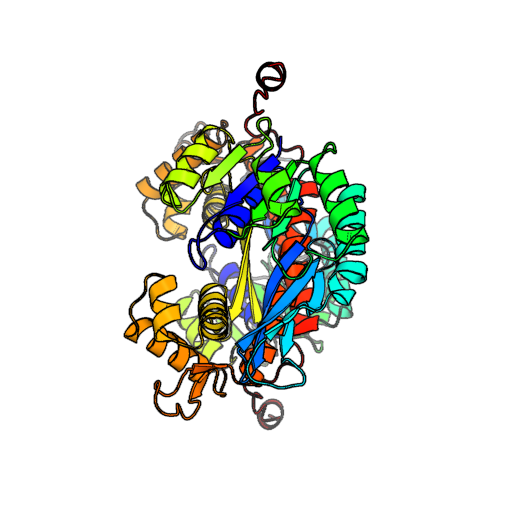1.078 22.031 1 91.19 206 ALA A O 1
ATOM 1540 N N . ALA A 1 207 ? 7.312 12.594 20.562 1 84.94 207 ALA A N 1
ATOM 1541 C CA . ALA A 1 207 ? 5.973 12.672 19.984 1 84.94 207 ALA A CA 1
ATOM 1542 C C . ALA A 1 207 ? 5.551 11.328 19.391 1 84.94 207 ALA A C 1
ATOM 1544 O O . ALA A 1 207 ? 4.363 11.008 19.359 1 84.94 207 ALA A O 1
ATOM 1545 N N . MET A 1 208 ? 6.516 10.5 18.969 1 88.88 208 MET A N 1
ATOM 1546 C CA . MET A 1 208 ? 6.23 9.195 18.359 1 88.88 208 MET A CA 1
ATOM 1547 C C . MET A 1 208 ? 6.27 8.094 19.422 1 88.88 208 MET A C 1
ATOM 1549 O O . MET A 1 208 ? 6.125 6.918 19.094 1 88.88 208 MET A O 1
ATOM 1553 N N . GLY A 1 209 ? 6.566 8.469 20.547 1 89.62 209 GLY A N 1
ATOM 1554 C CA . GLY A 1 209 ? 6.629 7.492 21.625 1 89.62 209 GLY A CA 1
ATOM 1555 C C . GLY A 1 209 ? 7.852 6.594 21.547 1 89.62 209 GLY A C 1
ATOM 1556 O O . GLY A 1 209 ? 7.777 5.41 21.875 1 89.62 209 GLY A O 1
ATOM 1557 N N . MET A 1 210 ? 8.938 7.074 21.047 1 92.94 210 MET A N 1
ATOM 1558 C CA . MET A 1 210 ? 10.156 6.27 20.953 1 92.94 210 MET A CA 1
ATOM 1559 C C . MET A 1 210 ? 11.32 6.969 21.641 1 92.94 210 MET A C 1
ATOM 1561 O O . MET A 1 210 ? 11.297 8.188 21.828 1 92.94 210 MET A O 1
ATOM 1565 N N . ALA A 1 211 ? 12.281 6.141 22.031 1 95.44 211 ALA A N 1
ATOM 1566 C CA . ALA A 1 211 ? 13.5 6.656 22.641 1 95.44 211 ALA A CA 1
ATOM 1567 C C . ALA A 1 211 ? 14.359 7.402 21.625 1 95.44 211 ALA A C 1
ATOM 1569 O O . ALA A 1 211 ? 14.383 7.039 20.453 1 95.44 211 ALA A O 1
ATOM 1570 N N . TYR A 1 212 ? 15.07 8.383 22.156 1 93.5 212 TYR A N 1
ATOM 1571 C CA . TYR A 1 212 ? 15.984 9.148 21.312 1 93.5 212 TYR A CA 1
ATOM 1572 C C . TYR A 1 212 ? 17 8.234 20.641 1 93.5 212 TYR A C 1
ATOM 1574 O O . TYR A 1 212 ? 17.312 8.414 19.469 1 93.5 212 TYR A O 1
ATOM 1582 N N . SER A 1 213 ? 17.484 7.301 21.375 1 95.88 213 SER A N 1
ATOM 1583 C CA . SER A 1 213 ? 18.484 6.395 20.844 1 95.88 213 SER A CA 1
ATOM 1584 C C . SER A 1 213 ? 17.953 5.605 19.641 1 95.88 213 SER A C 1
ATOM 1586 O O . SER A 1 213 ? 18.672 5.367 18.672 1 95.88 213 SER A O 1
ATOM 1588 N N . LYS A 1 214 ? 16.688 5.195 19.719 1 95.88 214 LYS A N 1
ATOM 1589 C CA . LYS A 1 214 ? 16.062 4.477 18.625 1 95.88 214 LYS A CA 1
ATOM 1590 C C . LYS A 1 214 ? 15.891 5.375 17.406 1 95.88 214 LYS A C 1
ATOM 1592 O O . LYS A 1 214 ? 16.141 4.949 16.266 1 95.88 214 LYS A O 1
ATOM 1597 N N . ALA A 1 215 ? 15.438 6.594 17.656 1 95.06 215 ALA A N 1
ATOM 1598 C CA . ALA A 1 215 ? 15.273 7.559 16.578 1 95.06 215 ALA A CA 1
ATOM 1599 C C . ALA A 1 215 ? 16.594 7.844 15.883 1 95.06 215 ALA A C 1
ATOM 1601 O O . ALA A 1 215 ? 16.672 7.867 14.656 1 95.06 215 ALA A O 1
ATOM 1602 N N . TRP A 1 216 ? 17.594 8.008 16.672 1 93.81 216 TRP A N 1
ATOM 1603 C CA . TRP A 1 216 ? 18.922 8.305 16.156 1 93.81 216 TRP A CA 1
ATOM 1604 C C . TRP A 1 216 ? 19.469 7.137 15.352 1 93.81 216 TRP A C 1
ATOM 1606 O O . TRP A 1 216 ? 20 7.324 14.25 1 93.81 216 TRP A O 1
ATOM 1616 N N . LYS A 1 217 ? 19.328 5.98 15.883 1 95.38 217 LYS A N 1
ATOM 1617 C CA . LYS A 1 217 ? 19.797 4.789 15.18 1 95.38 217 LYS A CA 1
ATOM 1618 C C . LYS A 1 217 ? 19.047 4.602 13.859 1 95.38 217 LYS A C 1
ATOM 1620 O O . LYS A 1 217 ? 19.656 4.238 12.844 1 95.38 217 LYS A O 1
ATOM 1625 N N . LEU A 1 218 ? 17.75 4.809 13.93 1 94.88 218 LEU A N 1
ATOM 1626 C CA . LEU A 1 218 ? 16.938 4.719 12.727 1 94.88 218 LEU A CA 1
ATOM 1627 C C . LEU A 1 218 ? 17.438 5.684 11.656 1 94.88 218 LEU A C 1
ATOM 1629 O O . LEU A 1 218 ? 17.641 5.289 10.508 1 94.88 218 LEU A O 1
ATOM 1633 N N . LEU A 1 219 ? 17.719 6.883 12 1 94.31 219 LEU A N 1
ATOM 1634 C CA . LEU A 1 219 ? 18.156 7.898 11.047 1 94.31 219 LEU A CA 1
ATOM 1635 C C . LEU A 1 219 ? 19.547 7.594 10.523 1 94.31 219 LEU A C 1
ATOM 1637 O O . LEU A 1 219 ? 19.828 7.762 9.336 1 94.31 219 LEU A O 1
ATOM 1641 N N . ALA A 1 220 ? 20.406 7.191 11.43 1 94.88 220 ALA A N 1
ATOM 1642 C CA . ALA A 1 220 ? 21.766 6.828 11.031 1 94.88 220 ALA A CA 1
ATOM 1643 C C . ALA A 1 220 ? 21.766 5.691 10.016 1 94.88 220 ALA A C 1
ATOM 1645 O O . ALA A 1 220 ? 22.484 5.73 9.023 1 94.88 220 ALA A O 1
ATOM 1646 N N . GLY A 1 221 ? 20.969 4.719 10.32 1 94.12 221 GLY A N 1
ATOM 1647 C CA . GLY A 1 221 ? 20.828 3.611 9.383 1 94.12 221 GLY A CA 1
ATOM 1648 C C . GLY A 1 221 ? 20.328 4.035 8.016 1 94.12 221 GLY A C 1
ATOM 1649 O O . GLY A 1 221 ? 20.828 3.566 6.992 1 94.12 221 GLY A O 1
ATOM 1650 N N . LEU A 1 222 ? 19.391 4.914 8.008 1 93.31 222 LEU A N 1
ATOM 1651 C CA . LEU A 1 222 ? 18.844 5.418 6.75 1 93.31 222 LEU A CA 1
ATOM 1652 C C . LEU A 1 222 ? 19.891 6.227 5.988 1 93.31 222 LEU A C 1
ATOM 1654 O O . LEU A 1 222 ? 20.031 6.078 4.77 1 93.31 222 LEU A O 1
ATOM 1658 N N . GLU A 1 223 ? 20.547 7.105 6.711 1 93.5 223 GLU A N 1
ATOM 1659 C CA . GLU A 1 223 ? 21.578 7.926 6.082 1 93.5 223 GLU A CA 1
ATOM 1660 C C . GLU A 1 223 ? 22.672 7.059 5.453 1 93.5 223 GLU A C 1
ATOM 1662 O O . GLU A 1 223 ? 23.156 7.359 4.359 1 93.5 223 GLU A O 1
ATOM 1667 N N . GLU A 1 224 ? 23.031 6 6.102 1 91.88 224 GLU A N 1
ATOM 1668 C CA . GLU A 1 224 ? 24 5.062 5.562 1 91.88 224 GLU A CA 1
ATOM 1669 C C . GLU A 1 224 ? 23.5 4.414 4.277 1 91.88 224 GLU A C 1
ATOM 1671 O O . GLU A 1 224 ? 24.234 4.297 3.301 1 91.88 224 GLU A O 1
ATOM 1676 N N . GLN A 1 225 ? 22.297 4.07 4.254 1 89.06 225 GLN A N 1
ATOM 1677 C CA . GLN A 1 225 ? 21.734 3.389 3.102 1 89.06 225 GLN A CA 1
ATOM 1678 C C . GLN A 1 225 ? 21.547 4.348 1.929 1 89.06 225 GLN A C 1
ATOM 1680 O O . GLN A 1 225 ? 21.734 3.965 0.773 1 89.06 225 GLN A O 1
ATOM 1685 N N . TRP A 1 226 ? 21.219 5.582 2.209 1 91.44 226 TRP A N 1
ATOM 1686 C CA . TRP A 1 226 ? 20.953 6.562 1.159 1 91.44 226 TRP A CA 1
ATOM 1687 C C . TRP A 1 226 ? 22.25 7.199 0.682 1 91.44 226 TRP A C 1
ATOM 1689 O O . TRP A 1 226 ? 22.344 7.676 -0.452 1 91.44 226 TRP A O 1
ATOM 1699 N N . GLY A 1 227 ? 23.219 7.309 1.58 1 90.19 227 GLY A N 1
ATOM 1700 C CA . GLY A 1 227 ? 24.5 7.906 1.232 1 90.19 227 GLY A CA 1
ATOM 1701 C C . GLY A 1 227 ? 24.516 9.414 1.402 1 90.19 227 GLY A C 1
ATOM 1702 O O . GLY A 1 227 ? 25.406 10.094 0.887 1 90.19 227 GLY A O 1
ATOM 1703 N N . PHE A 1 228 ? 23.5 9.961 1.926 1 92.75 228 PHE A N 1
ATOM 1704 C CA . PHE A 1 228 ? 23.484 11.391 2.229 1 92.75 228 PHE A CA 1
ATOM 1705 C C . PHE A 1 228 ? 22.844 11.641 3.588 1 92.75 228 PHE A C 1
ATOM 1707 O O . PHE A 1 228 ? 22.094 10.797 4.094 1 92.75 228 PHE A O 1
ATOM 1714 N N . ALA A 1 229 ? 23.125 12.789 4.141 1 94.38 229 ALA A N 1
ATOM 1715 C CA . ALA A 1 229 ? 22.609 13.164 5.449 1 94.38 229 ALA A CA 1
ATOM 1716 C C . ALA A 1 229 ? 21.141 13.609 5.344 1 94.38 229 ALA A C 1
ATOM 1718 O O . ALA A 1 229 ? 20.766 14.305 4.395 1 94.38 229 ALA A O 1
ATOM 1719 N N . LEU A 1 230 ? 20.375 13.188 6.387 1 94.88 230 LEU A N 1
ATOM 1720 C CA . LEU A 1 230 ? 18.969 13.586 6.438 1 94.88 230 LEU A CA 1
ATOM 1721 C C . LEU A 1 230 ? 18.781 14.789 7.363 1 94.88 230 LEU A C 1
ATOM 1723 O O . LEU A 1 230 ? 17.891 15.609 7.148 1 94.88 230 LEU A O 1
ATOM 1727 N N . LEU A 1 231 ? 19.672 14.812 8.352 1 94.06 231 LEU A N 1
ATOM 1728 C CA . LEU A 1 231 ? 19.609 15.914 9.312 1 94.06 231 LEU A CA 1
ATOM 1729 C C . LEU A 1 231 ? 20.922 16.672 9.367 1 94.06 231 LEU A C 1
ATOM 1731 O O . LEU A 1 231 ? 21.984 16.109 9.086 1 94.06 231 LEU A O 1
ATOM 1735 N N . GLU A 1 232 ? 20.797 17.906 9.539 1 89.31 232 GLU A N 1
ATOM 1736 C CA . GLU A 1 232 ? 21.953 18.734 9.828 1 89.31 232 GLU A CA 1
ATOM 1737 C C . GLU A 1 232 ? 21.781 19.5 11.141 1 89.31 232 GLU A C 1
ATOM 1739 O O . GLU A 1 232 ? 20.656 19.797 11.547 1 89.31 232 GLU A O 1
ATOM 1744 N N . ARG A 1 233 ? 23 19.594 11.836 1 75.94 233 ARG A N 1
ATOM 1745 C CA . ARG A 1 233 ? 23 20.344 13.086 1 75.94 233 ARG A CA 1
ATOM 1746 C C . ARG A 1 233 ? 23 21.844 12.828 1 75.94 233 ARG A C 1
ATOM 1748 O O . ARG A 1 233 ? 23.688 22.328 11.93 1 75.94 233 ARG A O 1
ATOM 1755 N N . ARG A 1 234 ? 21.969 22.547 13.234 1 68.5 234 ARG A N 1
ATOM 1756 C CA . ARG A 1 234 ? 21.984 24 13.164 1 68.5 234 ARG A CA 1
ATOM 1757 C C . ARG A 1 234 ? 22.609 24.609 14.422 1 68.5 234 ARG A C 1
ATOM 1759 O O . ARG A 1 234 ? 22.359 24.125 15.531 1 68.5 234 ARG A O 1
ATOM 1766 N N . PRO A 1 235 ? 23.734 25.5 14.234 1 58.34 235 PRO A N 1
ATOM 1767 C CA . PRO A 1 235 ? 24.422 26.109 15.383 1 58.34 235 PRO A CA 1
ATOM 1768 C C . PRO A 1 235 ? 23.469 26.812 16.344 1 58.34 235 PRO A C 1
ATOM 1770 O O . PRO A 1 235 ? 22.484 27.406 15.914 1 58.34 235 PRO A O 1
ATOM 1773 N N . GLY A 1 236 ? 22.984 26.281 17.328 1 50.88 236 GLY A N 1
ATOM 1774 C CA . GLY A 1 236 ? 22.094 26.891 18.312 1 50.88 236 GLY A CA 1
ATOM 1775 C C . GLY A 1 236 ? 22.703 28.094 19 1 50.88 236 GLY A C 1
ATOM 1776 O O . GLY A 1 236 ? 23.922 28.141 19.203 1 50.88 236 GLY A O 1
ATOM 1777 N N . GLY A 1 237 ? 22.359 29.344 18.734 1 46.53 237 GLY A N 1
ATOM 1778 C CA . GLY A 1 237 ? 22.656 30.359 19.734 1 46.53 237 GLY A CA 1
ATOM 1779 C C . GLY A 1 237 ? 22.422 29.891 21.156 1 46.53 237 GLY A C 1
ATOM 1780 O O . GLY A 1 237 ? 22.422 28.688 21.422 1 46.53 237 GLY A O 1
ATOM 1781 N N . ALA A 1 238 ? 22.094 30.812 22.125 1 48.53 238 ALA A N 1
ATOM 1782 C CA . ALA A 1 238 ? 21.875 30.641 23.562 1 48.53 238 ALA A CA 1
ATOM 1783 C C . ALA A 1 238 ? 20.922 29.484 23.844 1 48.53 238 ALA A C 1
ATOM 1785 O O . ALA A 1 238 ? 20.891 28.953 24.953 1 48.53 238 ALA A O 1
ATOM 1786 N N . LYS A 1 239 ? 19.891 29.172 23.016 1 51.62 239 LYS A N 1
ATOM 1787 C CA . LYS A 1 239 ? 18.812 28.25 23.375 1 51.62 239 LYS A CA 1
ATOM 1788 C C . LYS A 1 239 ? 19.078 26.859 22.766 1 51.62 239 LYS A C 1
ATOM 1790 O O . LYS A 1 239 ? 18.172 26.031 22.719 1 51.62 239 LYS A O 1
ATOM 1795 N N . GLY A 1 240 ? 20.359 26.312 22.406 1 52.53 240 GLY A N 1
ATOM 1796 C CA . GLY A 1 240 ? 20.859 25 22.031 1 52.53 240 GLY A CA 1
ATOM 1797 C C . GLY A 1 240 ? 20.641 24.672 20.578 1 52.53 240 GLY A C 1
ATOM 1798 O O . GLY A 1 240 ? 19.875 25.359 19.891 1 52.53 240 GLY A O 1
ATOM 1799 N N . GLY A 1 241 ? 21.609 24.141 19.766 1 61.53 241 GLY A N 1
ATOM 1800 C CA . GLY A 1 241 ? 21.641 23.781 18.359 1 61.53 241 GLY A CA 1
ATOM 1801 C C . GLY A 1 241 ? 20.547 22.812 17.953 1 61.53 241 GLY A C 1
ATOM 1802 O O . GLY A 1 241 ? 20.031 22.078 18.797 1 61.53 241 GLY A O 1
ATOM 1803 N N . GLY A 1 242 ? 19.453 23.078 17.141 1 77.69 242 GLY A N 1
ATOM 1804 C CA . GLY A 1 242 ? 18.328 22.25 16.719 1 77.69 242 GLY A CA 1
ATOM 1805 C C . GLY A 1 242 ? 18.641 21.391 15.516 1 77.69 242 GLY A C 1
ATOM 1806 O O . GLY A 1 242 ? 19.797 21.328 15.078 1 77.69 242 GLY A O 1
ATOM 1807 N N . SER A 1 243 ? 17.812 20.344 15.297 1 84.75 243 SER A N 1
ATOM 1808 C CA . SER A 1 243 ? 17.938 19.484 14.125 1 84.75 243 SER A CA 1
ATOM 1809 C C . SER A 1 243 ? 17.078 19.984 12.969 1 84.75 243 SER A C 1
ATOM 1811 O O . SER A 1 243 ? 15.945 20.406 13.172 1 84.75 243 SER A O 1
ATOM 1813 N N . ALA A 1 244 ? 17.781 20.234 11.844 1 89.31 244 ALA A N 1
ATOM 1814 C CA . ALA A 1 244 ? 17.078 20.641 10.625 1 89.31 244 ALA A CA 1
ATOM 1815 C C . ALA A 1 244 ? 17.266 19.609 9.516 1 89.31 244 ALA A C 1
ATOM 1817 O O . ALA A 1 244 ? 18.297 18.938 9.445 1 89.31 244 ALA A O 1
ATOM 1818 N N . LEU A 1 245 ? 16.234 19.484 8.719 1 93.94 245 LEU A N 1
ATOM 1819 C CA . LEU A 1 245 ? 16.344 18.578 7.574 1 93.94 245 LEU A CA 1
ATOM 1820 C C . LEU A 1 245 ? 17.281 19.156 6.52 1 93.94 245 LEU A C 1
ATOM 1822 O O . LEU A 1 245 ? 17.281 20.359 6.277 1 93.94 245 LEU A O 1
ATOM 1826 N N . THR A 1 246 ? 18.062 18.281 5.852 1 93.88 246 THR A N 1
ATOM 1827 C CA . THR A 1 246 ? 18.891 18.688 4.719 1 93.88 246 THR A CA 1
ATOM 1828 C C . THR A 1 246 ? 18.031 18.891 3.471 1 93.88 246 THR A C 1
ATOM 1830 O O . THR A 1 246 ? 16.891 18.422 3.414 1 93.88 246 THR A O 1
ATOM 1833 N N . PRO A 1 247 ? 18.594 19.688 2.52 1 91.75 247 PRO A N 1
ATOM 1834 C CA . PRO A 1 247 ? 17.859 19.844 1.261 1 91.75 247 PRO A CA 1
ATOM 1835 C C . PRO A 1 247 ? 17.484 18.5 0.627 1 91.75 247 PRO A C 1
ATOM 1837 O O . PRO A 1 247 ? 16.391 18.344 0.083 1 91.75 247 PRO A O 1
ATOM 1840 N N . LYS A 1 248 ? 18.344 17.547 0.717 1 93.75 248 LYS A N 1
ATOM 1841 C CA . LYS A 1 248 ? 18.062 16.219 0.147 1 93.75 248 LYS A CA 1
ATOM 1842 C C . LYS A 1 248 ? 16.953 15.516 0.908 1 93.75 248 LYS A C 1
ATOM 1844 O O . LYS A 1 248 ? 16.156 14.773 0.315 1 93.75 248 LYS A O 1
ATOM 1849 N N . ALA A 1 249 ? 16.906 15.711 2.209 1 94.5 249 ALA A N 1
ATOM 1850 C CA . ALA A 1 249 ? 15.828 15.141 3.018 1 94.5 249 ALA A CA 1
ATOM 1851 C C . ALA A 1 249 ? 14.477 15.719 2.617 1 94.5 249 ALA A C 1
ATOM 1853 O O . ALA A 1 249 ? 13.484 14.992 2.523 1 94.5 249 ALA A O 1
ATOM 1854 N N . TRP A 1 250 ? 14.531 17.031 2.373 1 93.88 250 TRP A N 1
ATOM 1855 C CA . TRP A 1 250 ? 13.297 17.688 1.941 1 93.88 250 TRP A CA 1
ATOM 1856 C C . TRP A 1 250 ? 12.844 17.156 0.585 1 93.88 250 TRP A C 1
ATOM 1858 O O . TRP A 1 250 ? 11.656 16.938 0.364 1 93.88 250 TRP A O 1
ATOM 1868 N N . GLU A 1 251 ? 13.797 16.984 -0.272 1 93.38 251 GLU A N 1
ATOM 1869 C CA . GLU A 1 251 ? 13.484 16.422 -1.582 1 93.38 251 GLU A CA 1
ATOM 1870 C C . GLU A 1 251 ? 12.891 15.016 -1.453 1 93.38 251 GLU A C 1
ATOM 1872 O O . GLU A 1 251 ? 11.906 14.688 -2.109 1 93.38 251 GLU A O 1
ATOM 1877 N N . LEU A 1 252 ? 13.508 14.203 -0.621 1 94.31 252 LEU A N 1
ATOM 1878 C CA . LEU A 1 252 ? 13.031 12.852 -0.37 1 94.31 252 LEU A CA 1
ATOM 1879 C C . LEU A 1 252 ? 11.594 12.867 0.153 1 94.31 252 LEU A C 1
ATOM 1881 O O . LEU A 1 252 ? 10.742 12.109 -0.322 1 94.31 252 LEU A O 1
ATOM 1885 N N . LEU A 1 253 ? 11.305 13.758 1.078 1 94.25 253 LEU A N 1
ATOM 1886 C CA . LEU A 1 253 ? 9.977 13.867 1.665 1 94.25 253 LEU A CA 1
ATOM 1887 C C . LEU A 1 253 ? 8.945 14.281 0.613 1 94.25 253 LEU A C 1
ATOM 1889 O O . LEU A 1 253 ? 7.855 13.711 0.552 1 94.25 253 LEU A O 1
ATOM 1893 N N . GLU A 1 254 ? 9.344 15.25 -0.147 1 92.75 254 GLU A N 1
ATOM 1894 C CA . GLU A 1 254 ? 8.445 15.75 -1.185 1 92.75 254 GLU A CA 1
ATOM 1895 C C . GLU A 1 254 ? 8.086 14.648 -2.18 1 92.75 254 GLU A C 1
ATOM 1897 O O . GLU A 1 254 ? 6.91 14.445 -2.492 1 92.75 254 GLU A O 1
ATOM 1902 N N . ARG A 1 255 ? 9.039 13.945 -2.643 1 94.31 255 ARG A N 1
ATOM 1903 C CA . ARG A 1 255 ? 8.836 12.883 -3.621 1 94.31 255 ARG A CA 1
ATOM 1904 C C . ARG A 1 255 ? 8.055 11.727 -3.014 1 94.31 255 ARG A C 1
ATOM 1906 O O . ARG A 1 255 ? 7.148 11.18 -3.652 1 94.31 255 ARG A O 1
ATOM 1913 N N . TYR A 1 256 ? 8.398 11.367 -1.773 1 95.62 256 TYR A N 1
ATOM 1914 C CA . TYR A 1 256 ? 7.703 10.273 -1.107 1 95.62 256 TYR A CA 1
ATOM 1915 C C . TYR A 1 256 ? 6.238 10.617 -0.879 1 95.62 256 TYR A C 1
ATOM 1917 O O . TYR A 1 256 ? 5.359 9.773 -1.054 1 95.62 256 TYR A O 1
ATOM 1925 N N . ARG A 1 257 ? 5.969 11.867 -0.507 1 92.25 257 ARG A N 1
ATOM 1926 C CA . ARG A 1 257 ? 4.594 12.305 -0.295 1 92.25 257 ARG A CA 1
ATOM 1927 C C . ARG A 1 257 ? 3.771 12.164 -1.572 1 92.25 257 ARG A C 1
ATOM 1929 O O . ARG A 1 257 ? 2.635 11.695 -1.537 1 92.25 257 ARG A O 1
ATOM 1936 N N . ALA A 1 258 ? 4.348 12.656 -2.623 1 92.94 258 ALA A N 1
ATOM 1937 C CA . ALA A 1 258 ? 3.658 12.562 -3.908 1 92.94 258 ALA A CA 1
ATOM 1938 C C . ALA A 1 258 ? 3.414 11.109 -4.301 1 92.94 258 ALA A C 1
ATOM 1940 O O . ALA A 1 258 ? 2.316 10.75 -4.734 1 92.94 258 ALA A O 1
ATOM 1941 N N . PHE A 1 259 ? 4.461 10.281 -4.078 1 94.88 259 PHE A N 1
ATOM 1942 C CA . PHE A 1 259 ? 4.402 8.852 -4.344 1 94.88 259 PHE A CA 1
ATOM 1943 C C . PHE A 1 259 ? 3.295 8.195 -3.531 1 94.88 259 PHE A C 1
ATOM 1945 O O . PHE A 1 259 ? 2.465 7.461 -4.078 1 94.88 259 PHE A O 1
ATOM 1952 N N . GLU A 1 260 ? 3.264 8.5 -2.289 1 94.12 260 GLU A N 1
ATOM 1953 C CA . GLU A 1 260 ? 2.271 7.934 -1.379 1 94.12 260 GLU A CA 1
ATOM 1954 C C . GLU A 1 260 ? 0.864 8.398 -1.739 1 94.12 260 GLU A C 1
ATOM 1956 O O . GLU A 1 260 ? -0.073 7.598 -1.763 1 94.12 260 GLU A O 1
ATOM 1961 N N . TRP A 1 261 ? 0.701 9.672 -2.016 1 90.88 261 TRP A N 1
ATOM 1962 C CA . TRP A 1 261 ? -0.605 10.227 -2.346 1 90.88 261 TRP A CA 1
ATOM 1963 C C . TRP A 1 261 ? -1.179 9.578 -3.598 1 90.88 261 TRP A C 1
ATOM 1965 O O . TRP A 1 261 ? -2.33 9.133 -3.602 1 90.88 261 TRP A O 1
ATOM 1975 N N . GLU A 1 262 ? -0.401 9.484 -4.621 1 93.94 262 GLU A N 1
ATOM 1976 C CA . GLU A 1 262 ? -0.863 8.914 -5.879 1 93.94 262 GLU A CA 1
ATOM 1977 C C . GLU A 1 262 ? -1.254 7.445 -5.707 1 93.94 262 GLU A C 1
ATOM 1979 O O . GLU A 1 262 ? -2.25 6.992 -6.27 1 93.94 262 GLU A O 1
ATOM 1984 N N . THR A 1 263 ? -0.453 6.727 -4.926 1 95.25 263 THR A N 1
ATOM 1985 C CA . THR A 1 263 ? -0.739 5.316 -4.695 1 95.25 263 THR A CA 1
ATOM 1986 C C . THR A 1 263 ? -2.031 5.148 -3.9 1 95.25 263 THR A C 1
ATOM 1988 O O . THR A 1 263 ? -2.871 4.312 -4.238 1 95.25 263 THR A O 1
ATOM 1991 N N . ARG A 1 264 ? -2.199 5.953 -2.924 1 91.62 264 ARG A N 1
ATOM 1992 C CA . ARG A 1 264 ? -3.395 5.879 -2.09 1 91.62 264 ARG A CA 1
ATOM 1993 C C . ARG A 1 264 ? -4.645 6.215 -2.895 1 91.62 264 ARG A C 1
ATOM 1995 O O . ARG A 1 264 ? -5.691 5.582 -2.719 1 91.62 264 ARG A O 1
ATOM 2002 N N . ARG A 1 265 ? -4.523 7.184 -3.727 1 90.75 265 ARG A N 1
ATOM 2003 C CA . ARG A 1 265 ? -5.66 7.566 -4.555 1 90.75 265 ARG A CA 1
ATOM 2004 C C . ARG A 1 265 ? -6.051 6.438 -5.504 1 90.75 265 ARG A C 1
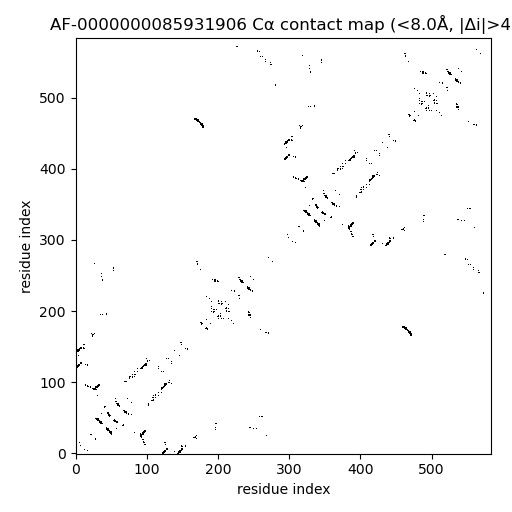ATOM 2006 O O . ARG A 1 265 ? -7.238 6.164 -5.691 1 90.75 265 ARG A O 1
ATOM 2013 N N . ALA A 1 266 ? -5.043 5.824 -6.082 1 93.69 266 ALA A N 1
ATOM 2014 C CA . ALA A 1 266 ? -5.316 4.691 -6.961 1 93.69 266 ALA A CA 1
ATOM 2015 C C . ALA A 1 266 ? -5.953 3.537 -6.191 1 93.69 266 ALA A C 1
ATOM 2017 O O . ALA A 1 266 ? -6.844 2.857 -6.703 1 93.69 266 ALA A O 1
ATOM 2018 N N . ALA A 1 267 ? -5.512 3.342 -4.992 1 93.69 267 ALA A N 1
ATOM 2019 C CA . ALA A 1 267 ? -6.07 2.283 -4.156 1 93.69 267 ALA A CA 1
ATOM 2020 C C . ALA A 1 267 ? -7.539 2.551 -3.838 1 93.69 267 ALA A C 1
ATOM 2022 O O . ALA A 1 267 ? -8.359 1.63 -3.846 1 93.69 267 ALA A O 1
ATOM 2023 N N . GLN A 1 268 ? -7.828 3.773 -3.598 1 89.25 268 GLN A N 1
ATOM 2024 C CA . GLN A 1 268 ? -9.211 4.133 -3.316 1 89.25 268 GLN A CA 1
ATOM 2025 C C . GLN A 1 268 ? -10.109 3.861 -4.523 1 89.25 268 GLN A C 1
ATOM 2027 O O . GLN A 1 268 ? -11.219 3.354 -4.375 1 89.25 268 GLN A O 1
ATOM 2032 N N . ARG A 1 269 ? -9.602 4.195 -5.672 1 90.38 269 ARG A N 1
ATOM 2033 C CA . ARG A 1 269 ? -10.352 3.936 -6.895 1 90.38 269 ARG A CA 1
ATOM 2034 C C . ARG A 1 269 ? -10.539 2.439 -7.113 1 90.38 269 ARG A C 1
ATOM 2036 O O . ARG A 1 269 ? -11.641 1.985 -7.43 1 90.38 269 ARG A O 1
ATOM 2043 N N . ALA A 1 270 ? -9.43 1.745 -6.941 1 94 270 ALA A N 1
ATOM 2044 C CA . ALA A 1 270 ? -9.5 0.297 -7.117 1 94 270 ALA A CA 1
ATOM 2045 C C . ALA A 1 270 ? -10.453 -0.336 -6.105 1 94 270 ALA A C 1
ATOM 2047 O O . ALA A 1 270 ? -11.211 -1.243 -6.449 1 94 270 ALA A O 1
ATOM 2048 N N . PHE A 1 271 ? -10.422 0.167 -4.906 1 93.06 271 PHE A N 1
ATOM 2049 C CA . PHE A 1 271 ? -11.32 -0.331 -3.871 1 93.06 271 PHE A CA 1
ATOM 2050 C C . PHE A 1 271 ? -12.773 -0.102 -4.262 1 93.06 271 PHE A C 1
ATOM 2052 O O . PHE A 1 271 ? -13.609 -1.007 -4.148 1 93.06 271 PHE A O 1
ATOM 2059 N N . ALA A 1 272 ? -13.062 1.106 -4.668 1 88.5 272 ALA A N 1
ATOM 2060 C CA . ALA A 1 272 ? -14.422 1.438 -5.082 1 88.5 272 ALA A CA 1
ATOM 2061 C C . ALA A 1 272 ? -14.883 0.527 -6.215 1 88.5 272 ALA A C 1
ATOM 2063 O O . ALA A 1 272 ? -16.031 0.089 -6.23 1 88.5 272 ALA A O 1
ATOM 2064 N N . ALA A 1 273 ? -14.055 0.174 -7.113 1 91.44 273 ALA A N 1
ATOM 2065 C CA . ALA A 1 273 ? -14.383 -0.644 -8.273 1 91.44 273 ALA A CA 1
ATOM 2066 C C . ALA A 1 273 ? -14.672 -2.086 -7.867 1 91.44 273 ALA A C 1
ATOM 2068 O O . ALA A 1 273 ? -15.539 -2.742 -8.453 1 91.44 273 ALA A O 1
ATOM 2069 N N . HIS A 1 274 ? -13.984 -2.514 -6.82 1 93.81 274 HIS A N 1
ATOM 2070 C CA . HIS A 1 274 ? -14.039 -3.951 -6.578 1 93.81 274 HIS A CA 1
ATOM 2071 C C . HIS A 1 274 ? -14.789 -4.262 -5.289 1 93.81 274 HIS A C 1
ATOM 2073 O O . HIS A 1 274 ? -15.242 -5.395 -5.086 1 93.81 274 HIS A O 1
ATOM 2079 N N . PHE A 1 275 ? -14.984 -3.262 -4.41 1 91.56 275 PHE A N 1
ATOM 2080 C CA . PHE A 1 275 ? -15.516 -3.635 -3.104 1 91.56 275 PHE A CA 1
ATOM 2081 C C . PHE A 1 275 ? -16.734 -2.791 -2.748 1 91.56 275 PHE A C 1
ATOM 2083 O O . PHE A 1 275 ? -17.391 -3.033 -1.732 1 91.56 275 PHE A O 1
ATOM 2090 N N . ASN A 1 276 ? -17.094 -1.812 -3.541 1 82.75 276 ASN A N 1
ATOM 2091 C CA . ASN A 1 276 ? -18.25 -0.985 -3.213 1 82.75 276 ASN A CA 1
ATOM 2092 C C . ASN A 1 276 ? -19.516 -1.821 -3.078 1 82.75 276 ASN A C 1
ATOM 2094 O O . ASN A 1 276 ? -20.391 -1.501 -2.275 1 82.75 276 ASN A O 1
ATOM 2098 N N . ASP A 1 277 ? -19.641 -2.893 -3.871 1 81.56 277 ASP A N 1
ATOM 2099 C CA . ASP A 1 277 ? -20.859 -3.707 -3.865 1 81.56 277 ASP A CA 1
ATOM 2100 C C . ASP A 1 277 ? -20.641 -4.996 -3.078 1 81.56 277 ASP A C 1
ATOM 2102 O O . ASP A 1 277 ? -21.484 -5.898 -3.115 1 81.56 277 ASP A O 1
ATOM 2106 N N . PHE A 1 278 ? -19.484 -5.168 -2.613 1 81.44 278 PHE A N 1
ATOM 2107 C CA . PHE A 1 278 ? -19.203 -6.41 -1.904 1 81.44 278 PHE A CA 1
ATOM 2108 C C . PHE A 1 278 ? -19.922 -6.449 -0.562 1 81.44 278 PHE A C 1
ATOM 2110 O O . PHE A 1 278 ? -19.891 -5.477 0.195 1 81.44 278 PHE A O 1
ATOM 2117 N N . PRO A 1 279 ? -20.859 -7.48 -0.545 1 61 279 PRO A N 1
ATOM 2118 C CA . PRO A 1 279 ? -21.656 -7.613 0.673 1 61 279 PRO A CA 1
ATOM 2119 C C . PRO A 1 279 ? -20.812 -7.824 1.921 1 61 279 PRO A C 1
ATOM 2121 O O . PRO A 1 279 ? -19.797 -8.531 1.871 1 61 279 PRO A O 1
ATOM 2124 N N . GLY A 1 280 ? -20.594 -6.867 2.686 1 53.72 280 GLY A N 1
ATOM 2125 C CA . GLY A 1 280 ? -20.172 -6.941 4.074 1 53.72 280 GLY A CA 1
ATOM 2126 C C . GLY A 1 280 ? -21.266 -6.586 5.059 1 53.72 280 GLY A C 1
ATOM 2127 O O . GLY A 1 280 ? -22.406 -6.305 4.656 1 53.72 280 GLY A O 1
ATOM 2128 N N . PHE A 1 281 ? -20.984 -6.684 6.32 1 48.09 281 PHE A N 1
ATOM 2129 C CA . PHE A 1 281 ? -22.094 -6.398 7.234 1 48.09 281 PHE A CA 1
ATOM 2130 C C . PHE A 1 281 ? -22.891 -5.188 6.762 1 48.09 281 PHE A C 1
ATOM 2132 O O . PHE A 1 281 ? -22.312 -4.152 6.426 1 48.09 281 PHE A O 1
ATOM 2139 N N . VAL A 1 282 ? -23.969 -5.535 5.859 1 39.66 282 VAL A N 1
ATOM 2140 C CA . VAL A 1 282 ? -25 -4.512 5.809 1 39.66 282 VAL A CA 1
ATOM 2141 C C . VAL A 1 282 ? -25.094 -3.791 7.152 1 39.66 282 VAL A C 1
ATOM 2143 O O . VAL A 1 282 ? -25.391 -4.41 8.18 1 39.66 282 VAL A O 1
ATOM 2146 N N . PHE A 1 283 ? -24.375 -2.945 7.242 1 36.94 283 PHE A N 1
ATOM 2147 C CA . PHE A 1 283 ? -24.859 -2.045 8.281 1 36.94 283 PHE A CA 1
ATOM 2148 C C . PHE A 1 283 ? -26.375 -1.885 8.188 1 36.94 283 PHE A C 1
ATOM 2150 O O . PHE A 1 283 ? -26.906 -1.6 7.109 1 36.94 283 PHE A O 1
ATOM 2157 N N . SER A 1 284 ? -27.125 -2.773 8.883 1 33.06 284 SER A N 1
ATOM 2158 C CA . SER A 1 284 ? -28.422 -2.184 9.242 1 33.06 284 SER A CA 1
ATOM 2159 C C . SER A 1 284 ? -28.281 -0.687 9.5 1 33.06 284 SER A C 1
ATOM 2161 O O . SER A 1 284 ? -27.734 -0.278 10.523 1 33.06 284 SER A O 1
ATOM 2163 N N . PHE A 1 285 ? -27.891 -0.012 8.578 1 30.64 285 PHE A N 1
ATOM 2164 C CA . PHE A 1 285 ? -28.281 1.376 8.773 1 30.64 285 PHE A CA 1
ATOM 2165 C C . PHE A 1 285 ? -29.75 1.462 9.164 1 30.64 285 PHE A C 1
ATOM 2167 O O . PHE A 1 285 ? -30.641 1.167 8.359 1 30.64 285 PHE A O 1
ATOM 2174 N N . ASP A 1 286 ? -30.141 1.172 10.281 1 30.41 286 ASP A N 1
ATOM 2175 C CA . ASP A 1 286 ? -31.391 1.807 10.688 1 30.41 286 ASP A CA 1
ATOM 2176 C C . ASP A 1 286 ? -31.453 3.262 10.227 1 30.41 286 ASP A C 1
ATOM 2178 O O . ASP A 1 286 ? -30.641 4.086 10.672 1 30.41 286 ASP A O 1
ATOM 2182 N N . ARG A 1 287 ? -31.906 3.654 9.086 1 31.09 287 ARG A N 1
ATOM 2183 C CA . ARG A 1 287 ? -32.469 4.957 8.766 1 31.09 287 ARG A CA 1
ATOM 2184 C C . ARG A 1 287 ? -33 5.652 10.016 1 31.09 287 ARG A C 1
ATOM 2186 O O . ARG A 1 287 ? -33.5 6.77 9.945 1 31.09 287 ARG A O 1
ATOM 2193 N N . ALA A 1 288 ? -33.438 4.867 11.031 1 28.09 288 ALA A N 1
ATOM 2194 C CA . ALA A 1 288 ? -34.094 5.508 12.164 1 28.09 288 ALA A CA 1
ATOM 2195 C C . ALA A 1 288 ? -33.156 6.5 12.852 1 28.09 288 ALA A C 1
ATOM 2197 O O . ALA A 1 288 ? -33.625 7.406 13.547 1 28.09 288 ALA A O 1
ATOM 2198 N N . LEU A 1 289 ? -31.797 6.27 12.805 1 27.41 289 LEU A N 1
ATOM 2199 C CA . LEU A 1 289 ? -31.156 7.254 13.68 1 27.41 289 LEU A CA 1
ATOM 2200 C C . LEU A 1 289 ? -30.906 8.555 12.93 1 27.41 289 LEU A C 1
ATOM 2202 O O . LEU A 1 289 ? -30.453 9.539 13.523 1 27.41 289 LEU A O 1
ATOM 2206 N N . PHE A 1 290 ? -30.844 8.531 11.617 1 26.77 290 PHE A N 1
ATOM 2207 C CA . PHE A 1 290 ? -30.875 9.891 11.078 1 26.77 290 PHE A CA 1
ATOM 2208 C C . PHE A 1 290 ? -32.25 10.523 11.297 1 26.77 290 PHE A C 1
ATOM 2210 O O . PHE A 1 290 ? -32.469 11.68 10.922 1 26.77 290 PHE A O 1
ATOM 2217 N N . LEU A 1 291 ? -33.25 9.672 11.43 1 24.86 291 LEU A N 1
ATOM 2218 C CA . LEU A 1 291 ? -34.5 10.391 11.648 1 24.86 291 LEU A CA 1
ATOM 2219 C C . LEU A 1 291 ? -34.531 11.023 13.031 1 24.86 291 LEU A C 1
ATOM 2221 O O . LEU A 1 291 ? -35.562 11.555 13.453 1 24.86 291 LEU A O 1
ATOM 2225 N N . CYS A 1 292 ? -33.531 10.914 13.859 1 19.34 292 CYS A N 1
ATOM 2226 C CA . CYS A 1 292 ? -33.875 12 14.773 1 19.34 292 CYS A CA 1
ATOM 2227 C C . CYS A 1 292 ? -33.531 13.352 14.172 1 19.34 292 CYS A C 1
ATOM 2229 O O . CYS A 1 292 ? -32.5 13.477 13.477 1 19.34 292 CYS A O 1
ATOM 2231 N N . MET B 1 1 ? 20.875 -12.141 -20.359 1 89.88 1 MET B N 1
ATOM 2232 C CA . MET B 1 1 ? 20.984 -13.227 -19.391 1 89.88 1 MET B CA 1
ATOM 2233 C C . MET B 1 1 ? 19.641 -13.5 -18.719 1 89.88 1 MET B C 1
ATOM 2235 O O . MET B 1 1 ? 18.969 -12.57 -18.266 1 89.88 1 MET B O 1
ATOM 2239 N N . ASN B 1 2 ? 19.219 -14.781 -18.734 1 95.94 2 ASN B N 1
ATOM 2240 C CA . ASN B 1 2 ? 17.938 -15.195 -18.188 1 95.94 2 ASN B CA 1
ATOM 2241 C C . ASN B 1 2 ? 18.109 -16.047 -16.938 1 95.94 2 ASN B C 1
ATOM 2243 O O . ASN B 1 2 ? 19.219 -16.484 -16.625 1 95.94 2 ASN B O 1
ATOM 2247 N N . TYR B 1 3 ? 17.047 -16.156 -16.172 1 96.19 3 TYR B N 1
ATOM 2248 C CA . TYR B 1 3 ? 17.031 -16.953 -14.945 1 96.19 3 TYR B CA 1
ATOM 2249 C C . TYR B 1 3 ? 15.961 -18.047 -15.023 1 96.19 3 TYR B C 1
ATOM 2251 O O . TYR B 1 3 ? 14.773 -17.75 -15.172 1 96.19 3 TYR B O 1
ATOM 2259 N N . PHE B 1 4 ? 16.422 -19.281 -14.906 1 97 4 PHE B N 1
ATOM 2260 C CA . PHE B 1 4 ? 15.516 -20.422 -14.938 1 97 4 PHE B CA 1
ATOM 2261 C C . PHE B 1 4 ? 15.539 -21.172 -13.609 1 97 4 PHE B C 1
ATOM 2263 O O . PHE B 1 4 ? 16.594 -21.656 -13.188 1 97 4 PHE B O 1
ATOM 2270 N N . ILE B 1 5 ? 14.359 -21.203 -12.984 1 96.25 5 ILE B N 1
ATOM 2271 C CA . ILE B 1 5 ? 14.219 -21.828 -11.672 1 96.25 5 ILE B CA 1
ATOM 2272 C C . ILE B 1 5 ? 13.484 -23.156 -11.797 1 96.25 5 ILE B C 1
ATOM 2274 O O . ILE B 1 5 ? 12.375 -23.203 -12.336 1 96.25 5 ILE B O 1
ATOM 2278 N N . THR B 1 6 ? 14.102 -24.188 -11.352 1 94.88 6 THR B N 1
ATOM 2279 C CA . THR B 1 6 ? 13.508 -25.531 -11.383 1 94.88 6 THR B CA 1
ATOM 2280 C C . THR B 1 6 ? 13.414 -26.109 -9.977 1 94.88 6 THR B C 1
ATOM 2282 O O . THR B 1 6 ? 13.977 -25.547 -9.031 1 94.88 6 THR B O 1
ATOM 2285 N N . GLY B 1 7 ? 12.594 -27.156 -9.883 1 92.25 7 GLY B N 1
ATOM 2286 C CA . GLY B 1 7 ? 12.383 -27.812 -8.602 1 92.25 7 GLY B CA 1
ATOM 2287 C C . GLY B 1 7 ? 11.086 -28.594 -8.539 1 92.25 7 GLY B C 1
ATOM 2288 O O . GLY B 1 7 ? 10.227 -28.453 -9.414 1 92.25 7 GLY B O 1
ATOM 2289 N N . ARG B 1 8 ? 10.977 -29.344 -7.5 1 87.81 8 ARG B N 1
ATOM 2290 C CA . ARG B 1 8 ? 9.758 -30.109 -7.273 1 87.81 8 ARG B CA 1
ATOM 2291 C C . ARG B 1 8 ? 8.586 -29.203 -6.914 1 87.81 8 ARG B C 1
ATOM 2293 O O . ARG B 1 8 ? 8.789 -28.047 -6.559 1 87.81 8 ARG B O 1
ATOM 2300 N N . PRO B 1 9 ? 7.305 -29.781 -7.121 1 80 9 PRO B N 1
ATOM 2301 C CA . PRO B 1 9 ? 6.148 -29 -6.703 1 80 9 PRO B CA 1
ATOM 2302 C C . PRO B 1 9 ? 6.219 -28.578 -5.234 1 80 9 PRO B C 1
ATOM 2304 O O . PRO B 1 9 ? 6.562 -29.391 -4.375 1 80 9 PRO B O 1
ATOM 2307 N N . GLY B 1 10 ? 5.988 -27.281 -4.977 1 78.12 10 GLY B N 1
ATOM 2308 C CA . GLY B 1 10 ? 5.98 -26.797 -3.609 1 78.12 10 GLY B CA 1
ATOM 2309 C C . GLY B 1 10 ? 7.348 -26.328 -3.135 1 78.12 10 GLY B C 1
ATOM 2310 O O . GLY B 1 10 ? 7.512 -25.953 -1.973 1 78.12 10 GLY B O 1
ATOM 2311 N N . SER B 1 11 ? 8.297 -26.375 -4.004 1 84.69 11 SER B N 1
ATOM 2312 C CA . SER B 1 11 ? 9.664 -26.047 -3.611 1 84.69 11 SER B CA 1
ATOM 2313 C C . SER B 1 11 ? 9.859 -24.547 -3.463 1 84.69 11 SER B C 1
ATOM 2315 O O . SER B 1 11 ? 10.859 -24.094 -2.906 1 84.69 11 SER B O 1
ATOM 2317 N N . GLY B 1 12 ? 8.914 -23.766 -4.02 1 85.25 12 GLY B N 1
ATOM 2318 C CA . GLY B 1 12 ? 9.016 -22.312 -3.893 1 85.25 12 GLY B CA 1
ATOM 2319 C C . GLY B 1 12 ? 9.469 -21.641 -5.168 1 85.25 12 GLY B C 1
ATOM 2320 O O . GLY B 1 12 ? 9.961 -20.5 -5.137 1 85.25 12 GLY B O 1
ATOM 2321 N N . LYS B 1 13 ? 9.375 -22.328 -6.297 1 90.56 13 LYS B N 1
ATOM 2322 C CA . LYS B 1 13 ? 9.82 -21.781 -7.578 1 90.56 13 LYS B CA 1
ATOM 2323 C C . LYS B 1 13 ? 9.156 -20.438 -7.867 1 90.56 13 LYS B C 1
ATOM 2325 O O . LYS B 1 13 ? 9.836 -19.453 -8.133 1 90.56 13 LYS B O 1
ATOM 2330 N N . SER B 1 14 ? 7.785 -20.422 -7.727 1 87.5 14 SER B N 1
ATOM 2331 C CA . SER B 1 14 ? 7.035 -19.219 -8.047 1 87.5 14 SER B CA 1
ATOM 2332 C C . SER B 1 14 ? 7.383 -18.078 -7.082 1 87.5 14 SER B C 1
ATOM 2334 O O . SER B 1 14 ? 7.465 -16.922 -7.488 1 87.5 14 SER B O 1
ATOM 2336 N N . THR B 1 15 ? 7.605 -18.406 -5.852 1 85.5 15 THR B N 1
ATOM 2337 C CA . THR B 1 15 ? 7.973 -17.406 -4.848 1 85.5 15 THR B CA 1
ATOM 2338 C C . THR B 1 15 ? 9.344 -16.812 -5.156 1 85.5 15 THR B C 1
ATOM 2340 O O . THR B 1 15 ? 9.523 -15.594 -5.105 1 85.5 15 THR B O 1
ATOM 2343 N N . LEU B 1 16 ? 10.281 -17.672 -5.469 1 90.62 16 LEU B N 1
ATOM 2344 C CA . LEU B 1 16 ? 11.617 -17.219 -5.793 1 90.62 16 LEU B CA 1
ATOM 2345 C C . LEU B 1 16 ? 11.617 -16.391 -7.078 1 90.62 16 LEU B C 1
ATOM 2347 O O . LEU B 1 16 ? 12.297 -15.367 -7.168 1 90.62 16 LEU B O 1
ATOM 2351 N N . ALA B 1 17 ? 10.867 -16.844 -8.031 1 91.88 17 ALA B N 1
ATOM 2352 C CA . ALA B 1 17 ? 10.766 -16.109 -9.289 1 91.88 17 ALA B CA 1
ATOM 2353 C C . ALA B 1 17 ? 10.211 -14.711 -9.07 1 91.88 17 ALA B C 1
ATOM 2355 O O . ALA B 1 17 ? 10.742 -13.727 -9.594 1 91.88 17 ALA B O 1
ATOM 2356 N N . ALA B 1 18 ? 9.211 -14.625 -8.266 1 86.88 18 ALA B N 1
ATOM 2357 C CA . ALA B 1 18 ? 8.625 -13.328 -7.953 1 86.88 18 ALA B CA 1
ATOM 2358 C C . ALA B 1 18 ? 9.609 -12.445 -7.191 1 86.88 18 ALA B C 1
ATOM 2360 O O . ALA B 1 18 ? 9.719 -11.25 -7.469 1 86.88 18 ALA B O 1
ATOM 2361 N N . TRP B 1 19 ? 10.242 -13.016 -6.277 1 86.12 19 TRP B N 1
ATOM 2362 C CA . TRP B 1 19 ? 11.258 -12.305 -5.504 1 86.12 19 TRP B CA 1
ATOM 2363 C C . TRP B 1 19 ? 12.359 -11.773 -6.414 1 86.12 19 TRP B C 1
ATOM 2365 O O . TRP B 1 19 ? 12.758 -10.617 -6.301 1 86.12 19 TRP B O 1
ATOM 2375 N N . LEU B 1 20 ? 12.797 -12.617 -7.285 1 88.38 20 LEU B N 1
ATOM 2376 C CA . LEU B 1 20 ? 13.859 -12.234 -8.211 1 88.38 20 LEU B CA 1
ATOM 2377 C C . LEU B 1 20 ? 13.406 -11.102 -9.117 1 88.38 20 LEU B C 1
ATOM 2379 O O . LEU B 1 20 ? 14.156 -10.148 -9.359 1 88.38 20 LEU B O 1
ATOM 2383 N N . CYS B 1 21 ? 12.188 -11.164 -9.562 1 86.88 21 CYS B N 1
ATOM 2384 C CA . CYS B 1 21 ? 11.641 -10.117 -10.422 1 86.88 21 CYS B CA 1
ATOM 2385 C C . CYS B 1 21 ? 11.617 -8.773 -9.703 1 86.88 21 CYS B C 1
ATOM 2387 O O . CYS B 1 21 ? 11.789 -7.727 -10.32 1 86.88 21 CYS B O 1
ATOM 2389 N N . SER B 1 22 ? 11.43 -8.836 -8.438 1 78.44 22 SER B N 1
ATOM 2390 C CA . SER B 1 22 ? 11.359 -7.598 -7.664 1 78.44 22 SER B CA 1
ATOM 2391 C C . SER B 1 22 ? 12.727 -6.93 -7.555 1 78.44 22 SER B C 1
ATOM 2393 O O . SER B 1 22 ? 12.82 -5.742 -7.238 1 78.44 22 SER B O 1
ATOM 2395 N N . ARG B 1 23 ? 13.789 -7.688 -7.832 1 82.12 23 ARG B N 1
ATOM 2396 C CA . ARG B 1 23 ? 15.156 -7.184 -7.723 1 82.12 23 ARG B CA 1
ATOM 2397 C C . ARG B 1 23 ? 15.648 -6.656 -9.062 1 82.12 23 ARG B C 1
ATOM 2399 O O . ARG B 1 23 ? 16.734 -6.078 -9.141 1 82.12 23 ARG B O 1
ATOM 2406 N N . LEU B 1 24 ? 14.898 -6.934 -10.031 1 80.19 24 LEU B N 1
ATOM 2407 C CA . LEU B 1 24 ? 15.266 -6.52 -11.383 1 80.19 24 LEU B CA 1
ATOM 2408 C C . LEU B 1 24 ? 14.516 -5.25 -11.781 1 80.19 24 LEU B C 1
ATOM 2410 O O . LEU B 1 24 ? 13.586 -4.828 -11.086 1 80.19 24 LEU B O 1
ATOM 2414 N N . PRO B 1 25 ? 14.977 -4.531 -12.75 1 75.75 25 PRO B N 1
ATOM 2415 C CA . PRO B 1 25 ? 14.367 -3.248 -13.109 1 75.75 25 PRO B CA 1
ATOM 2416 C C . PRO B 1 25 ? 12.859 -3.354 -13.336 1 75.75 25 PRO B C 1
ATOM 2418 O O . PRO B 1 25 ? 12.383 -4.336 -13.914 1 75.75 25 PRO B O 1
ATOM 2421 N N . GLN B 1 26 ? 12.094 -2.379 -12.836 1 77.12 26 GLN B N 1
ATOM 2422 C CA . GLN B 1 26 ? 10.633 -2.352 -12.93 1 77.12 26 GLN B CA 1
ATOM 2423 C C . GLN B 1 26 ? 10.172 -1.381 -14.008 1 77.12 26 GLN B C 1
ATOM 2425 O O . GLN B 1 26 ? 10.891 -0.44 -14.352 1 77.12 26 GLN B O 1
ATOM 2430 N N . PRO B 1 27 ? 8.992 -1.687 -14.539 1 79.62 27 PRO B N 1
ATOM 2431 C CA . PRO B 1 27 ? 8.062 -2.77 -14.219 1 79.62 27 PRO B CA 1
ATOM 2432 C C . PRO B 1 27 ? 8.414 -4.078 -14.93 1 79.62 27 PRO B C 1
ATOM 2434 O O . PRO B 1 27 ? 8.992 -4.059 -16.016 1 79.62 27 PRO B O 1
ATOM 2437 N N . ALA B 1 28 ? 7.969 -5.117 -14.195 1 88.19 28 ALA B N 1
ATOM 2438 C CA . ALA B 1 28 ? 8.078 -6.426 -14.836 1 88.19 28 ALA B CA 1
ATOM 2439 C C . ALA B 1 28 ? 6.824 -6.742 -15.648 1 88.19 28 ALA B C 1
ATOM 2441 O O . ALA B 1 28 ? 5.723 -6.32 -15.297 1 88.19 28 ALA B O 1
ATOM 2442 N N . ALA B 1 29 ? 7.043 -7.359 -16.734 1 93.69 29 ALA B N 1
ATOM 2443 C CA . ALA B 1 29 ? 5.953 -7.883 -17.547 1 93.69 29 ALA B CA 1
ATOM 2444 C C . ALA B 1 29 ? 5.926 -9.406 -17.516 1 93.69 29 ALA B C 1
ATOM 2446 O O . ALA B 1 29 ? 6.629 -10.031 -16.719 1 93.69 29 ALA B O 1
ATOM 2447 N N . GLY B 1 30 ? 4.918 -9.938 -18.266 1 96.06 30 GLY B N 1
ATOM 2448 C CA . GLY B 1 30 ? 4.879 -11.383 -18.375 1 96.06 30 GLY B CA 1
ATOM 2449 C C . GLY B 1 30 ? 3.645 -12 -17.734 1 96.06 30 GLY B C 1
ATOM 2450 O O . GLY B 1 30 ? 2.559 -11.422 -17.797 1 96.06 30 GLY B O 1
ATOM 2451 N N . LEU B 1 31 ? 3.875 -13.32 -17.281 1 96.38 31 LEU B N 1
ATOM 2452 C CA . LEU B 1 31 ? 2.734 -14.133 -16.859 1 96.38 31 LEU B CA 1
ATOM 2453 C C . LEU B 1 31 ? 2.961 -14.727 -15.477 1 96.38 31 LEU B C 1
ATOM 2455 O O . LEU B 1 31 ? 4.027 -15.281 -15.195 1 96.38 31 LEU B O 1
ATOM 2459 N N . ARG B 1 32 ? 1.928 -14.523 -14.719 1 93.56 32 ARG B N 1
ATOM 2460 C CA . ARG B 1 32 ? 1.876 -15.203 -13.43 1 93.56 32 ARG B CA 1
ATOM 2461 C C . ARG B 1 32 ? 0.748 -16.234 -13.391 1 93.56 32 ARG B C 1
ATOM 2463 O O . ARG B 1 32 ? -0.293 -16.031 -14.023 1 93.56 32 ARG B O 1
ATOM 2470 N N . THR B 1 33 ? 1.004 -17.328 -12.68 1 92 33 THR B N 1
ATOM 2471 C CA . THR B 1 33 ? -0.019 -18.359 -12.547 1 92 33 THR B CA 1
ATOM 2472 C C . THR B 1 33 ? -0.657 -18.312 -11.164 1 92 33 THR B C 1
ATOM 2474 O O . THR B 1 33 ? 0.046 -18.297 -10.148 1 92 33 THR B O 1
ATOM 2477 N N . LEU B 1 34 ? -1.957 -18.297 -11.18 1 90.31 34 LEU B N 1
ATOM 2478 C CA . LEU B 1 34 ? -2.703 -18.219 -9.93 1 90.31 34 LEU B CA 1
ATOM 2479 C C . LEU B 1 34 ? -3.729 -19.344 -9.836 1 90.31 34 LEU B C 1
ATOM 2481 O O . LEU B 1 34 ? -4.297 -19.75 -10.844 1 90.31 34 LEU B O 1
ATOM 2485 N N . CYS B 1 35 ? -3.891 -19.828 -8.625 1 89.31 35 CYS B N 1
ATOM 2486 C CA . CYS B 1 35 ? -5.02 -20.734 -8.383 1 89.31 35 CYS B CA 1
ATOM 2487 C C . CYS B 1 35 ? -6.32 -19.938 -8.273 1 89.31 35 CYS B C 1
ATOM 2489 O O . CYS B 1 35 ? -6.492 -19.141 -7.352 1 89.31 35 CYS B O 1
ATOM 2491 N N . THR B 1 36 ? -7.258 -20.141 -9.188 1 91.06 36 THR B N 1
ATOM 2492 C CA . THR B 1 36 ? -8.445 -19.297 -9.258 1 91.06 36 THR B CA 1
ATOM 2493 C C . THR B 1 36 ? -9.703 -20.109 -8.945 1 91.06 36 THR B C 1
ATOM 2495 O O . THR B 1 36 ? -10.812 -19.594 -9.023 1 91.06 36 THR B O 1
ATOM 2498 N N . GLY B 1 37 ? -9.578 -21.391 -8.68 1 87.5 37 GLY B N 1
ATOM 2499 C CA . GLY B 1 37 ? -10.695 -22.266 -8.344 1 87.5 37 GLY B CA 1
ATOM 2500 C C . GLY B 1 37 ? -10.266 -23.672 -7.992 1 87.5 37 GLY B C 1
ATOM 2501 O O . GLY B 1 37 ? -9.078 -24 -8.062 1 87.5 37 GLY B O 1
ATOM 2502 N N . ARG B 1 38 ? -11.266 -24.438 -7.523 1 86.75 38 ARG B N 1
ATOM 2503 C CA . ARG B 1 38 ? -11.055 -25.859 -7.262 1 86.75 38 ARG B CA 1
ATOM 2504 C C . ARG B 1 38 ? -12.312 -26.672 -7.547 1 86.75 38 ARG B C 1
ATOM 2506 O O . ARG B 1 38 ? -13.422 -26.234 -7.223 1 86.75 38 ARG B O 1
ATOM 2513 N N . CYS B 1 39 ? -12.109 -27.656 -8.273 1 85.81 39 CYS B N 1
ATOM 2514 C CA . CYS B 1 39 ? -13.18 -28.625 -8.516 1 85.81 39 CYS B CA 1
ATOM 2515 C C . CYS B 1 39 ? -12.836 -29.984 -7.938 1 85.81 39 CYS B C 1
ATOM 2517 O O . CYS B 1 39 ? -11.844 -30.125 -7.219 1 85.81 39 CYS B O 1
ATOM 2519 N N . GLU B 1 40 ? -13.664 -30.969 -8.141 1 82.38 40 GLU B N 1
ATOM 2520 C CA . GLU B 1 40 ? -13.445 -32.312 -7.605 1 82.38 40 GLU B CA 1
ATOM 2521 C C . GLU B 1 40 ? -12.141 -32.906 -8.117 1 82.38 40 GLU B C 1
ATOM 2523 O O . GLU B 1 40 ? -11.445 -33.625 -7.391 1 82.38 40 GLU B O 1
ATOM 2528 N N . ALA B 1 41 ? -11.844 -32.562 -9.32 1 86.38 41 ALA B N 1
ATOM 2529 C CA . ALA B 1 41 ? -10.672 -33.125 -9.984 1 86.38 41 ALA B CA 1
ATOM 2530 C C . ALA B 1 41 ? -9.391 -32.469 -9.477 1 86.38 41 ALA B C 1
ATOM 2532 O O . ALA B 1 41 ? -8.297 -33 -9.648 1 86.38 41 ALA B O 1
ATOM 2533 N N . GLY B 1 42 ? -9.516 -31.266 -8.953 1 87 42 GLY B N 1
ATOM 2534 C CA . GLY B 1 42 ? -8.328 -30.594 -8.461 1 87 42 GLY B CA 1
ATOM 2535 C C . GLY B 1 42 ? -8.414 -29.078 -8.578 1 87 42 GLY B C 1
ATOM 2536 O O . GLY B 1 42 ? -9.492 -28.531 -8.82 1 87 42 GLY B O 1
ATOM 2537 N N . PRO B 1 43 ? -7.246 -28.438 -8.305 1 88.44 43 PRO B N 1
ATOM 2538 C CA . PRO B 1 43 ? -7.223 -26.969 -8.414 1 88.44 43 PRO B CA 1
ATOM 2539 C C . PRO B 1 43 ? -7.285 -26.484 -9.859 1 88.44 43 PRO B C 1
ATOM 2541 O O . PRO B 1 43 ? -6.777 -27.156 -10.758 1 88.44 43 PRO B O 1
ATOM 2544 N N . VAL B 1 44 ? -7.891 -25.344 -10 1 90.88 44 VAL B N 1
ATOM 2545 C CA . VAL B 1 44 ? -7.957 -24.672 -11.297 1 90.88 44 VAL B CA 1
ATOM 2546 C C . VAL B 1 44 ? -6.961 -23.516 -11.328 1 90.88 44 VAL B C 1
ATOM 2548 O O . VAL B 1 44 ? -6.93 -22.688 -10.414 1 90.88 44 VAL B O 1
ATOM 2551 N N . PHE B 1 45 ? -6.156 -23.5 -12.414 1 92.81 45 PHE B N 1
ATOM 2552 C CA . PHE B 1 45 ? -5.137 -22.469 -12.531 1 92.81 45 PHE B CA 1
ATOM 2553 C C . PHE B 1 45 ? -5.449 -21.531 -13.695 1 92.81 45 PHE B C 1
ATOM 2555 O O . PHE B 1 45 ? -6.047 -21.938 -14.688 1 92.81 45 PHE B O 1
ATOM 2562 N N . SER B 1 46 ? -5.094 -20.297 -13.477 1 94.56 46 SER B N 1
ATOM 2563 C CA . SER B 1 46 ? -5.23 -19.281 -14.508 1 94.56 46 SER B CA 1
ATOM 2564 C C . SER B 1 46 ? -3.924 -18.516 -14.711 1 94.56 46 SER B C 1
ATOM 2566 O O . SER B 1 46 ? -3.109 -18.422 -13.789 1 94.56 46 SER B O 1
ATOM 2568 N N . LEU B 1 47 ? -3.756 -18.062 -15.93 1 95.19 47 LEU B N 1
ATOM 2569 C CA . LEU B 1 47 ? -2.686 -17.109 -16.234 1 95.19 47 LEU B CA 1
ATOM 2570 C C . LEU B 1 47 ? -3.152 -15.68 -16.031 1 95.19 47 LEU B C 1
ATOM 2572 O O . LEU B 1 47 ? -4.273 -15.32 -16.391 1 95.19 47 LEU B O 1
ATOM 2576 N N . GLN B 1 48 ? -2.285 -14.93 -15.445 1 94.44 48 GLN B N 1
ATOM 2577 C CA . GLN B 1 48 ? -2.531 -13.5 -15.352 1 94.44 48 GLN B CA 1
ATOM 2578 C C . GLN B 1 48 ? -1.467 -12.711 -16.109 1 94.44 48 GLN B C 1
ATOM 2580 O O . GLN B 1 48 ? -0.269 -12.922 -15.914 1 94.44 48 GLN B O 1
ATOM 2585 N N . ASP B 1 49 ? -1.925 -11.859 -17.016 1 95.94 49 ASP B N 1
ATOM 2586 C CA . ASP B 1 49 ? -1.034 -10.898 -17.656 1 95.94 49 ASP B CA 1
ATOM 2587 C C . ASP B 1 49 ? -0.627 -9.789 -16.688 1 95.94 49 ASP B C 1
ATOM 2589 O O . ASP B 1 49 ? -1.473 -9.016 -16.234 1 95.94 49 ASP B O 1
ATOM 2593 N N . LEU B 1 50 ? 0.627 -9.633 -16.438 1 92.19 50 LEU B N 1
ATOM 2594 C CA . LEU B 1 50 ? 1.113 -8.703 -15.43 1 92.19 50 LEU B CA 1
ATOM 2595 C C . LEU B 1 50 ? 0.939 -7.258 -15.898 1 92.19 50 LEU B C 1
ATOM 2597 O O . LEU B 1 50 ? 0.969 -6.332 -15.078 1 92.19 50 LEU B O 1
ATOM 2601 N N . LEU B 1 51 ? 0.827 -7.059 -17.203 1 92 51 LEU B N 1
ATOM 2602 C CA . LEU B 1 51 ? 0.713 -5.699 -17.734 1 92 51 LEU B CA 1
ATOM 2603 C C . LEU B 1 51 ? -0.738 -5.23 -17.719 1 92 51 LEU B C 1
ATOM 2605 O O . LEU B 1 51 ? -1.021 -4.07 -17.406 1 92 51 LEU B O 1
ATOM 2609 N N . THR B 1 52 ? -1.653 -6.145 -17.969 1 91.75 52 THR B N 1
ATOM 2610 C CA . THR B 1 52 ? -3.045 -5.73 -18.109 1 91.75 52 THR B CA 1
ATOM 2611 C C . THR B 1 52 ? -3.855 -6.137 -16.875 1 91.75 52 THR B C 1
ATOM 2613 O O . THR B 1 52 ? -4.934 -5.598 -16.641 1 91.75 52 THR B O 1
ATOM 2616 N N . GLY B 1 53 ? -3.396 -7.199 -16.219 1 90 53 GLY B N 1
ATOM 2617 C CA . GLY B 1 53 ? -4.133 -7.719 -15.078 1 90 53 GLY B CA 1
ATOM 2618 C C . GLY B 1 53 ? -5.176 -8.75 -15.469 1 90 53 GLY B C 1
ATOM 2619 O O . GLY B 1 53 ? -5.75 -9.422 -14.602 1 90 53 GLY B O 1
ATOM 2620 N N . GLU B 1 54 ? -5.383 -8.906 -16.703 1 93.31 54 GLU B N 1
ATOM 2621 C CA . GLU B 1 54 ? -6.379 -9.852 -17.188 1 93.31 54 GLU B CA 1
ATOM 2622 C C . GLU B 1 54 ? -5.957 -11.289 -16.891 1 93.31 54 GLU B C 1
ATOM 2624 O O . GLU B 1 54 ? -4.766 -11.594 -16.812 1 93.31 54 GLU B O 1
ATOM 2629 N N . MET B 1 55 ? -7.012 -12.141 -16.719 1 94.25 55 MET B N 1
ATOM 2630 C CA . MET B 1 55 ? -6.754 -13.547 -16.406 1 94.25 55 MET B CA 1
ATOM 2631 C C . MET B 1 55 ? -7.539 -14.469 -17.328 1 94.25 55 MET B C 1
ATOM 2633 O O . MET B 1 55 ? -8.609 -14.102 -17.812 1 94.25 55 MET B O 1
ATOM 2637 N N . ALA B 1 56 ? -6.961 -15.641 -17.578 1 95.69 56 ALA B N 1
ATOM 2638 C CA . ALA B 1 56 ? -7.617 -16.703 -18.344 1 95.69 56 ALA B CA 1
ATOM 2639 C C . ALA B 1 56 ? -7.254 -18.078 -17.797 1 95.69 56 ALA B C 1
ATOM 2641 O O . ALA B 1 56 ? -6.098 -18.328 -17.453 1 95.69 56 ALA B O 1
ATOM 2642 N N . PRO B 1 57 ? -8.227 -18.953 -17.703 1 94.88 57 PRO B N 1
ATOM 2643 C CA . PRO B 1 57 ? -7.957 -20.297 -17.172 1 94.88 57 PRO B CA 1
ATOM 2644 C C . PRO B 1 57 ? -7.031 -21.109 -18.078 1 94.88 57 PRO B C 1
ATOM 2646 O O . PRO B 1 57 ? -7.113 -21.016 -19.297 1 94.88 57 PRO B O 1
ATOM 2649 N N . ILE B 1 58 ? -6.188 -21.922 -17.438 1 94.62 58 ILE B N 1
ATOM 2650 C CA . ILE B 1 58 ? -5.27 -22.75 -18.219 1 94.62 58 ILE B CA 1
ATOM 2651 C C . ILE B 1 58 ? -5.512 -24.219 -17.922 1 94.62 58 ILE B C 1
ATOM 2653 O O . ILE B 1 58 ? -4.875 -25.094 -18.516 1 94.62 58 ILE B O 1
ATOM 2657 N N . SER B 1 59 ? -6.344 -24.5 -17 1 93 59 SER B N 1
ATOM 2658 C CA . SER B 1 59 ? -6.688 -25.875 -16.672 1 93 59 SER B CA 1
ATOM 2659 C C . SER B 1 59 ? -8.188 -26.047 -16.469 1 93 59 SER B C 1
ATOM 2661 O O . SER B 1 59 ? -8.891 -25.078 -16.172 1 93 59 SER B O 1
ATOM 2663 N N . ARG B 1 60 ? -8.625 -27.172 -16.766 1 92.19 60 ARG B N 1
ATOM 2664 C CA . ARG B 1 60 ? -10.023 -27.531 -16.594 1 92.19 60 ARG B CA 1
ATOM 2665 C C . ARG B 1 60 ? -10.164 -29.031 -16.297 1 92.19 60 ARG B C 1
ATOM 2667 O O . ARG B 1 60 ? -9.242 -29.812 -16.562 1 92.19 60 ARG B O 1
ATOM 2674 N N . PRO B 1 61 ? -11.305 -29.375 -15.609 1 90.81 61 PRO B N 1
ATOM 2675 C CA . PRO B 1 61 ? -11.523 -30.812 -15.438 1 90.81 61 PRO B CA 1
ATOM 2676 C C . PRO B 1 61 ? -11.711 -31.547 -16.766 1 90.81 61 PRO B C 1
ATOM 2678 O O . PRO B 1 61 ? -12.32 -31.016 -17.688 1 90.81 61 PRO B O 1
ATOM 2681 N N . SER B 1 62 ? -11.125 -32.781 -16.828 1 91.19 62 SER B N 1
ATOM 2682 C CA . SER B 1 62 ? -11.312 -33.594 -18.016 1 91.19 62 SER B CA 1
ATOM 2683 C C . SER B 1 62 ? -12.789 -33.938 -18.219 1 91.19 62 SER B C 1
ATOM 2685 O O . SER B 1 62 ? -13.531 -34.094 -17.25 1 91.19 62 SER B O 1
ATOM 2687 N N . PRO B 1 63 ? -13.211 -33.969 -19.516 1 86.38 63 PRO B N 1
ATOM 2688 C CA . PRO B 1 63 ? -14.602 -34.344 -19.781 1 86.38 63 PRO B CA 1
ATOM 2689 C C . PRO B 1 63 ? -14.977 -35.688 -19.125 1 86.38 63 PRO B C 1
ATOM 2691 O O . PRO B 1 63 ? -16.125 -35.875 -18.734 1 86.38 63 PRO B O 1
ATOM 2694 N N . GLU B 1 64 ? -13.992 -36.656 -19.031 1 87 64 GLU B N 1
ATOM 2695 C CA . GLU B 1 64 ? -14.227 -37.938 -18.406 1 87 64 GLU B CA 1
ATOM 2696 C C . GLU B 1 64 ? -14.188 -37.844 -16.891 1 87 64 GLU B C 1
ATOM 2698 O O . GLU B 1 64 ? -14.594 -38.781 -16.188 1 87 64 GLU B O 1
ATOM 2703 N N . GLY B 1 65 ? -13.82 -36.781 -16.375 1 73.56 65 GLY B N 1
ATOM 2704 C CA . GLY B 1 65 ? -13.727 -36.531 -14.945 1 73.56 65 GLY B CA 1
ATOM 2705 C C . GLY B 1 65 ? -12.461 -37.094 -14.328 1 73.56 65 GLY B C 1
ATOM 2706 O O . GLY B 1 65 ? -11.641 -37.688 -15.023 1 73.56 65 GLY B O 1
ATOM 2707 N N . GLY B 1 66 ? -12.156 -36.781 -13.094 1 81.38 66 GLY B N 1
ATOM 2708 C CA . GLY B 1 66 ? -11.141 -37.406 -12.266 1 81.38 66 GLY B CA 1
ATOM 2709 C C . GLY B 1 66 ? -9.797 -36.688 -12.336 1 81.38 66 GLY B C 1
ATOM 2710 O O . GLY B 1 66 ? -8.945 -36.906 -11.461 1 81.38 66 GLY B O 1
ATOM 2711 N N . ARG B 1 67 ? -9.578 -36.062 -13.492 1 88.12 67 ARG B N 1
ATOM 2712 C CA . ARG B 1 67 ? -8.273 -35.406 -13.547 1 88.12 67 ARG B CA 1
ATOM 2713 C C . ARG B 1 67 ? -8.367 -34.031 -14.211 1 88.12 67 ARG B C 1
ATOM 2715 O O . ARG B 1 67 ? -9.336 -33.75 -14.93 1 88.12 67 ARG B O 1
ATOM 2722 N N . MET B 1 68 ? -7.359 -33.156 -13.938 1 89.94 68 MET B N 1
ATOM 2723 C CA . MET B 1 68 ? -7.277 -31.859 -14.586 1 89.94 68 MET B CA 1
ATOM 2724 C C . MET B 1 68 ? -6.512 -31.953 -15.906 1 89.94 68 MET B C 1
ATOM 2726 O O . MET B 1 68 ? -5.555 -32.719 -16.016 1 89.94 68 MET B O 1
ATOM 2730 N N . VAL B 1 69 ? -6.988 -31.219 -16.859 1 92.31 69 VAL B N 1
ATOM 2731 C CA . VAL B 1 69 ? -6.293 -31.156 -18.141 1 92.31 69 VAL B CA 1
ATOM 2732 C C . VAL B 1 69 ? -6.027 -29.688 -18.516 1 92.31 69 VAL B C 1
ATOM 2734 O O . VAL B 1 69 ? -6.711 -28.781 -18.031 1 92.31 69 VAL B O 1
ATOM 2737 N N . GLY B 1 70 ? -5.027 -29.5 -19.344 1 92.81 70 GLY B N 1
ATOM 2738 C CA . GLY B 1 70 ? -4.684 -28.156 -19.781 1 92.81 70 GLY B CA 1
ATOM 2739 C C . GLY B 1 70 ? -5.621 -27.625 -20.859 1 92.81 70 GLY B C 1
ATOM 2740 O O . GLY B 1 70 ? -6.34 -28.406 -21.5 1 92.81 70 GLY B O 1
ATOM 2741 N N . ILE B 1 71 ? -5.68 -26.312 -20.938 1 94.62 71 ILE B N 1
ATOM 2742 C CA . ILE B 1 71 ? -6.43 -25.625 -21.984 1 94.62 71 ILE B CA 1
ATOM 2743 C C . ILE B 1 71 ? -5.461 -25 -22.984 1 94.62 71 ILE B C 1
ATOM 2745 O O . ILE B 1 71 ? -5.121 -23.812 -22.859 1 94.62 71 ILE B O 1
ATOM 2749 N N . PRO B 1 72 ? -5.078 -25.766 -23.953 1 94.44 72 PRO B N 1
ATOM 2750 C CA . PRO B 1 72 ? -4.074 -25.281 -24.906 1 94.44 72 PRO B CA 1
ATOM 2751 C C . PRO B 1 72 ? -4.496 -23.984 -25.594 1 94.44 72 PRO B C 1
ATOM 2753 O O . PRO B 1 72 ? -3.652 -23.141 -25.906 1 94.44 72 PRO B O 1
ATOM 2756 N N . GLU B 1 73 ? -5.734 -23.781 -25.797 1 95.12 73 GLU B N 1
ATOM 2757 C CA . GLU B 1 73 ? -6.254 -22.609 -26.484 1 95.12 73 GLU B CA 1
ATOM 2758 C C . GLU B 1 73 ? -5.906 -21.328 -25.719 1 95.12 73 GLU B C 1
ATOM 2760 O O . GLU B 1 73 ? -5.66 -20.281 -26.328 1 95.12 73 GLU B O 1
ATOM 2765 N N . THR B 1 74 ? -5.938 -21.438 -24.406 1 96.44 74 THR B N 1
ATOM 2766 C CA . THR B 1 74 ? -5.598 -20.266 -23.594 1 96.44 74 THR B CA 1
ATOM 2767 C C . THR B 1 74 ? -4.145 -19.859 -23.812 1 96.44 74 THR B C 1
ATOM 2769 O O . THR B 1 74 ? -3.834 -18.672 -23.922 1 96.44 74 THR B O 1
ATOM 2772 N N . PHE B 1 75 ? -3.285 -20.797 -23.953 1 95.56 75 PHE B N 1
ATOM 2773 C CA . PHE B 1 75 ? -1.877 -20.516 -24.188 1 95.56 75 PHE B CA 1
ATOM 2774 C C . PHE B 1 75 ? -1.679 -19.938 -25.594 1 95.56 75 PHE B C 1
ATOM 2776 O O . PHE B 1 75 ? -0.995 -18.922 -25.75 1 95.56 75 PHE B O 1
ATOM 2783 N N . GLU B 1 76 ? -2.287 -20.516 -26.469 1 95.62 76 GLU B N 1
ATOM 2784 C CA . GLU B 1 76 ? -2.121 -20.109 -27.859 1 95.62 76 GLU B CA 1
ATOM 2785 C C . GLU B 1 76 ? -2.707 -18.734 -28.109 1 95.62 76 GLU B C 1
ATOM 2787 O O . GLU B 1 76 ? -2.229 -17.984 -28.984 1 95.62 76 GLU B O 1
ATOM 2792 N N . GLY B 1 77 ? -3.691 -18.422 -27.422 1 96.12 77 GLY B N 1
ATOM 2793 C CA . GLY B 1 77 ? -4.312 -17.109 -27.547 1 96.12 77 GLY B CA 1
ATOM 2794 C C . GLY B 1 77 ? -3.832 -16.125 -26.516 1 96.12 77 GLY B C 1
ATOM 2795 O O . GLY B 1 77 ? -2.898 -15.352 -26.766 1 96.12 77 GLY B O 1
ATOM 2796 N N . PHE B 1 78 ? -4.418 -16.219 -25.359 1 96.5 78 PHE B N 1
ATOM 2797 C CA . PHE B 1 78 ? -4.16 -15.297 -24.266 1 96.5 78 PHE B CA 1
ATOM 2798 C C . PHE B 1 78 ? -2.68 -15.273 -23.906 1 96.5 78 PHE B C 1
ATOM 2800 O O . PHE B 1 78 ? -2.076 -14.203 -23.797 1 96.5 78 PHE B O 1
ATOM 2807 N N . GLY B 1 79 ? -2.119 -16.422 -23.781 1 96.88 79 GLY B N 1
ATOM 2808 C CA . GLY B 1 79 ? -0.718 -16.516 -23.406 1 96.88 79 GLY B CA 1
ATOM 2809 C C . GLY B 1 79 ? 0.217 -15.906 -24.422 1 96.88 79 GLY B C 1
ATOM 2810 O O . GLY B 1 79 ? 1.117 -15.141 -24.078 1 96.88 79 GLY B O 1
ATOM 2811 N N . THR B 1 80 ? -0.011 -16.266 -25.641 1 97.06 80 THR B N 1
ATOM 2812 C CA . THR B 1 80 ? 0.822 -15.75 -26.719 1 97.06 80 THR B CA 1
ATOM 2813 C C . THR B 1 80 ? 0.725 -14.227 -26.797 1 97.06 80 THR B C 1
ATOM 2815 O O . THR B 1 80 ? 1.741 -13.539 -26.922 1 97.06 80 THR B O 1
ATOM 2818 N N . GLU B 1 81 ? -0.434 -13.758 -26.688 1 97.12 81 GLU B N 1
ATOM 2819 C CA . GLU B 1 81 ? -0.643 -12.312 -26.75 1 97.12 81 GLU B CA 1
ATOM 2820 C C . GLU B 1 81 ? 0.023 -11.609 -25.578 1 97.12 81 GLU B C 1
ATOM 2822 O O . GLU B 1 81 ? 0.599 -10.531 -25.734 1 97.12 81 GLU B O 1
ATOM 2827 N N . ALA B 1 82 ? -0.086 -12.188 -24.438 1 96.5 82 ALA B N 1
ATOM 2828 C CA . ALA B 1 82 ? 0.531 -11.609 -23.234 1 96.5 82 ALA B CA 1
ATOM 2829 C C . ALA B 1 82 ? 2.049 -11.547 -23.391 1 96.5 82 ALA B C 1
ATOM 2831 O O . ALA B 1 82 ? 2.674 -10.555 -23.016 1 96.5 82 ALA B O 1
ATOM 2832 N N . LEU B 1 83 ? 2.631 -12.586 -23.938 1 96.88 83 LEU B N 1
ATOM 2833 C CA . LEU B 1 83 ? 4.074 -12.609 -24.141 1 96.88 83 LEU B CA 1
ATOM 2834 C C . LEU B 1 83 ? 4.492 -11.602 -25.203 1 96.88 83 LEU B C 1
ATOM 2836 O O . LEU B 1 83 ? 5.539 -10.961 -25.078 1 96.88 83 LEU B O 1
ATOM 2840 N N . ARG B 1 84 ? 3.695 -11.477 -26.203 1 96.69 84 ARG B N 1
ATOM 2841 C CA . ARG B 1 84 ? 3.959 -10.477 -27.234 1 96.69 84 ARG B CA 1
ATOM 2842 C C . ARG B 1 84 ? 3.922 -9.07 -26.641 1 96.69 84 ARG B C 1
ATOM 2844 O O . ARG B 1 84 ? 4.785 -8.242 -26.953 1 96.69 84 ARG B O 1
ATOM 2851 N N . ARG B 1 85 ? 2.932 -8.859 -25.875 1 96.25 85 ARG B N 1
ATOM 2852 C CA . ARG B 1 85 ? 2.818 -7.566 -25.203 1 96.25 85 ARG B CA 1
ATOM 2853 C C . ARG B 1 85 ? 4.031 -7.301 -24.328 1 96.25 85 ARG B C 1
ATOM 2855 O O . ARG B 1 85 ? 4.543 -6.18 -24.281 1 96.25 85 ARG B O 1
ATOM 2862 N N . ALA B 1 86 ? 4.438 -8.312 -23.641 1 95.56 86 ALA B N 1
ATOM 2863 C CA . ALA B 1 86 ? 5.613 -8.188 -22.781 1 95.56 86 ALA B CA 1
ATOM 2864 C C . ALA B 1 86 ? 6.848 -7.812 -23.609 1 95.56 86 ALA B C 1
ATOM 2866 O O . ALA B 1 86 ? 7.625 -6.941 -23.203 1 95.56 86 ALA B O 1
ATOM 2867 N N . ALA B 1 87 ? 6.961 -8.445 -24.703 1 94.81 87 ALA B N 1
ATOM 2868 C CA . ALA B 1 87 ? 8.102 -8.203 -25.578 1 94.81 87 ALA B CA 1
ATOM 2869 C C . ALA B 1 87 ? 8.117 -6.758 -26.062 1 94.81 87 ALA B C 1
ATOM 2871 O O . ALA B 1 87 ? 9.18 -6.152 -26.203 1 94.81 87 ALA B O 1
ATOM 2872 N N . GLY B 1 88 ? 6.961 -6.223 -26.25 1 93.5 88 GLY B N 1
ATOM 2873 C CA . GLY B 1 88 ? 6.855 -4.883 -26.797 1 93.5 88 GLY B CA 1
ATOM 2874 C C . GLY B 1 88 ? 6.684 -3.812 -25.734 1 93.5 88 GLY B C 1
ATOM 2875 O O . GLY B 1 88 ? 6.562 -2.629 -26.047 1 93.5 88 GLY B O 1
ATOM 2876 N N . SER B 1 89 ? 6.559 -4.094 -24.5 1 89.25 89 SER B N 1
ATOM 2877 C CA . SER B 1 89 ? 6.176 -3.178 -23.422 1 89.25 89 SER B CA 1
ATOM 2878 C C . SER B 1 89 ? 7.352 -2.295 -23.016 1 89.25 89 SER B C 1
ATOM 2880 O O . SER B 1 89 ? 7.164 -1.287 -22.328 1 89.25 89 SER B O 1
ATOM 2882 N N . GLY B 1 90 ? 8.602 -2.627 -23.375 1 85.81 90 GLY B N 1
ATOM 2883 C CA . GLY B 1 90 ? 9.766 -1.906 -22.891 1 85.81 90 GLY B CA 1
ATOM 2884 C C . GLY B 1 90 ? 10.219 -2.363 -21.516 1 85.81 90 GLY B C 1
ATOM 2885 O O . GLY B 1 90 ? 11.211 -1.854 -20.984 1 85.81 90 GLY B O 1
ATOM 2886 N N . ALA B 1 91 ? 9.5 -3.287 -20.938 1 88.69 91 ALA B N 1
ATOM 2887 C CA . ALA B 1 91 ? 9.945 -3.842 -19.656 1 88.69 91 ALA B CA 1
ATOM 2888 C C . ALA B 1 91 ? 11.297 -4.535 -19.812 1 88.69 91 ALA B C 1
ATOM 2890 O O . ALA B 1 91 ? 11.547 -5.215 -20.812 1 88.69 91 ALA B O 1
ATOM 2891 N N . ALA B 1 92 ? 12.086 -4.332 -18.812 1 88.69 92 ALA B N 1
ATOM 2892 C CA . ALA B 1 92 ? 13.414 -4.945 -18.859 1 88.69 92 ALA B CA 1
ATOM 2893 C C . ALA B 1 92 ? 13.352 -6.41 -18.438 1 88.69 92 ALA B C 1
ATOM 2895 O O . ALA B 1 92 ? 14.242 -7.199 -18.781 1 88.69 92 ALA B O 1
ATOM 2896 N N . VAL B 1 93 ? 12.289 -6.738 -17.703 1 92.62 93 VAL B N 1
ATOM 2897 C CA . VAL B 1 93 ? 12.18 -8.078 -17.125 1 92.62 93 VAL B CA 1
ATOM 2898 C C . VAL B 1 93 ? 10.836 -8.688 -17.484 1 92.62 93 VAL B C 1
ATOM 2900 O O . VAL B 1 93 ? 9.805 -8.008 -17.469 1 92.62 93 VAL B O 1
ATOM 2903 N N . VAL B 1 94 ? 10.859 -9.992 -17.812 1 95.75 94 VAL B N 1
ATOM 2904 C CA . VAL B 1 94 ? 9.641 -10.734 -18.125 1 95.75 94 VAL B CA 1
ATOM 2905 C C . VAL B 1 94 ? 9.555 -11.984 -17.25 1 95.75 94 VAL B C 1
ATOM 2907 O O . VAL B 1 94 ? 10.453 -12.828 -17.281 1 95.75 94 VAL B O 1
ATOM 2910 N N . LEU B 1 95 ? 8.508 -12.055 -16.469 1 95.88 95 LEU B N 1
ATOM 2911 C CA . LEU B 1 95 ? 8.234 -13.234 -15.648 1 95.88 95 LEU B CA 1
ATOM 2912 C C . LEU B 1 95 ? 7.379 -14.242 -16.406 1 95.88 95 LEU B C 1
ATOM 2914 O O . LEU B 1 95 ? 6.359 -13.875 -16.984 1 95.88 95 LEU B O 1
ATOM 2918 N N . VAL B 1 96 ? 7.777 -15.461 -16.453 1 96.44 96 VAL B N 1
ATOM 2919 C CA . VAL B 1 96 ? 6.953 -16.562 -16.953 1 96.44 96 VAL B CA 1
ATOM 2920 C C . VAL B 1 96 ? 6.863 -17.656 -15.898 1 96.44 96 VAL B C 1
ATOM 2922 O O . VAL B 1 96 ? 7.777 -18.484 -15.766 1 96.44 96 VAL B O 1
ATOM 2925 N N . ASP B 1 97 ? 5.715 -17.609 -15.281 1 92.69 97 ASP B N 1
ATOM 2926 C CA . ASP B 1 97 ? 5.523 -18.531 -14.164 1 92.69 97 ASP B CA 1
ATOM 2927 C C . ASP B 1 97 ? 4.938 -19.844 -14.648 1 92.69 97 ASP B C 1
ATOM 2929 O O . ASP B 1 97 ? 4.105 -19.875 -15.555 1 92.69 97 ASP B O 1
ATOM 2933 N N . GLU B 1 98 ? 5.422 -20.969 -14.141 1 86.19 98 GLU B N 1
ATOM 2934 C CA . GLU B 1 98 ? 4.961 -22.359 -14.289 1 86.19 98 GLU B CA 1
ATOM 2935 C C . GLU B 1 98 ? 5.004 -22.797 -15.742 1 86.19 98 GLU B C 1
ATOM 2937 O O . GLU B 1 98 ? 3.98 -23.172 -16.312 1 86.19 98 GLU B O 1
ATOM 2942 N N . VAL B 1 99 ? 6.176 -22.844 -16.359 1 92.25 99 VAL B N 1
ATOM 2943 C CA . VAL B 1 99 ? 6.367 -23.438 -17.672 1 92.25 99 VAL B CA 1
ATOM 2944 C C . VAL B 1 99 ? 6.367 -24.953 -17.562 1 92.25 99 VAL B C 1
ATOM 2946 O O . VAL B 1 99 ? 7.16 -25.531 -16.812 1 92.25 99 VAL B O 1
ATOM 2949 N N . GLY B 1 100 ? 5.438 -25.594 -18.266 1 91.12 100 GLY B N 1
ATOM 2950 C CA . GLY B 1 100 ? 5.328 -27.047 -18.094 1 91.12 100 GLY B CA 1
ATOM 2951 C C . GLY B 1 100 ? 4.586 -27.719 -19.234 1 91.12 100 GLY B C 1
ATOM 2952 O O . GLY B 1 100 ? 4.75 -27.359 -20.391 1 91.12 100 GLY B O 1
ATOM 2953 N N . ARG B 1 101 ? 3.781 -28.75 -18.891 1 87.88 101 ARG B N 1
ATOM 2954 C CA . ARG B 1 101 ? 3.254 -29.703 -19.859 1 87.88 101 ARG B CA 1
ATOM 2955 C C . ARG B 1 101 ? 2.004 -29.156 -20.547 1 87.88 101 ARG B C 1
ATOM 2957 O O . ARG B 1 101 ? 1.65 -29.594 -21.641 1 87.88 101 ARG B O 1
ATOM 2964 N N . PHE B 1 102 ? 1.408 -28.156 -19.984 1 88.25 102 PHE B N 1
ATOM 2965 C CA . PHE B 1 102 ? 0.121 -27.719 -20.516 1 88.25 102 PHE B CA 1
ATOM 2966 C C . PHE B 1 102 ? 0.303 -26.984 -21.844 1 88.25 102 PHE B C 1
ATOM 2968 O O . PHE B 1 102 ? -0.583 -27 -22.703 1 88.25 102 PHE B O 1
ATOM 2975 N N . GLU B 1 103 ? 1.511 -26.469 -22.031 1 89.19 103 GLU B N 1
ATOM 2976 C CA . GLU B 1 103 ? 1.73 -25.688 -23.234 1 89.19 103 GLU B CA 1
ATOM 2977 C C . GLU B 1 103 ? 2.65 -26.422 -24.203 1 89.19 103 GLU B C 1
ATOM 2979 O O . GLU B 1 103 ? 3.088 -25.844 -25.203 1 89.19 103 GLU B O 1
ATOM 2984 N N . ARG B 1 104 ? 2.861 -27.703 -24 1 89.25 104 ARG B N 1
ATOM 2985 C CA . ARG B 1 104 ? 3.889 -28.438 -24.719 1 89.25 104 ARG B CA 1
ATOM 2986 C C . ARG B 1 104 ? 3.582 -28.469 -26.219 1 89.25 104 ARG B C 1
ATOM 2988 O O . ARG B 1 104 ? 4.492 -28.547 -27.047 1 89.25 104 ARG B O 1
ATOM 2995 N N . ASN B 1 105 ? 2.309 -28.406 -26.516 1 90.81 105 ASN B N 1
ATOM 2996 C CA . ASN B 1 105 ? 1.946 -28.484 -27.938 1 90.81 105 ASN B CA 1
ATOM 2997 C C . ASN B 1 105 ? 1.482 -27.125 -28.469 1 90.81 105 ASN B C 1
ATOM 2999 O O . ASN B 1 105 ? 0.891 -27.047 -29.547 1 90.81 105 ASN B O 1
ATOM 3003 N N . CYS B 1 106 ? 1.722 -26.109 -27.734 1 94.38 106 CYS B N 1
ATOM 3004 C CA . CYS B 1 106 ? 1.312 -24.766 -28.141 1 94.38 106 CYS B CA 1
ATOM 3005 C C . CYS B 1 106 ? 2.434 -24.047 -28.875 1 94.38 106 CYS B C 1
ATOM 3007 O O . CYS B 1 106 ? 3.229 -23.328 -28.266 1 94.38 106 CYS B O 1
ATOM 3009 N N . THR B 1 107 ? 2.383 -24.188 -30.172 1 94.62 107 THR B N 1
ATOM 3010 C CA . THR B 1 107 ? 3.514 -23.797 -31 1 94.62 107 THR B CA 1
ATOM 3011 C C . THR B 1 107 ? 3.715 -22.281 -30.969 1 94.62 107 THR B C 1
ATOM 3013 O O . THR B 1 107 ? 4.844 -21.797 -30.844 1 94.62 107 THR B O 1
ATOM 3016 N N . SER B 1 108 ? 2.68 -21.484 -31.125 1 95.81 108 SER B N 1
ATOM 3017 C CA . SER B 1 108 ? 2.791 -20.031 -31.109 1 95.81 108 SER B CA 1
ATOM 3018 C C . SER B 1 108 ? 3.303 -19.531 -29.766 1 95.81 108 SER B C 1
ATOM 3020 O O . SER B 1 108 ? 4.16 -18.641 -29.719 1 95.81 108 SER B O 1
ATOM 3022 N N . TYR B 1 109 ? 2.811 -20.109 -28.766 1 96.81 109 TYR B N 1
ATOM 3023 C CA . TYR B 1 109 ? 3.219 -19.734 -27.422 1 96.81 109 TYR B CA 1
ATOM 3024 C C . TYR B 1 109 ? 4.699 -20.016 -27.203 1 96.81 109 TYR B C 1
ATOM 3026 O O . TYR B 1 109 ? 5.438 -19.156 -26.719 1 96.81 109 TYR B O 1
ATOM 3034 N N . LEU B 1 110 ? 5.062 -21.203 -27.562 1 96.62 110 LEU B N 1
ATOM 3035 C CA . LEU B 1 110 ? 6.445 -21.625 -27.359 1 96.62 110 LEU B CA 1
ATOM 3036 C C . LEU B 1 110 ? 7.398 -20.812 -28.219 1 96.62 110 LEU B C 1
ATOM 3038 O O . LEU B 1 110 ? 8.508 -20.484 -27.781 1 96.62 110 LEU B O 1
ATOM 3042 N N . ALA B 1 111 ? 6.945 -20.484 -29.406 1 96.44 111 ALA B N 1
ATOM 3043 C CA . ALA B 1 111 ? 7.758 -19.641 -30.266 1 96.44 111 ALA B CA 1
ATOM 3044 C C . ALA B 1 111 ? 7.965 -18.25 -29.656 1 96.44 111 ALA B C 1
ATOM 3046 O O . ALA B 1 111 ? 9.07 -17.719 -29.688 1 96.44 111 ALA B O 1
ATOM 3047 N N . GLN B 1 112 ? 6.949 -17.734 -29.125 1 96.56 112 GLN B N 1
ATOM 3048 C CA . GLN B 1 112 ? 7.043 -16.422 -28.484 1 96.56 112 GLN B CA 1
ATOM 3049 C C . GLN B 1 112 ? 7.934 -16.469 -27.25 1 96.56 112 GLN B C 1
ATOM 3051 O O . GLN B 1 112 ? 8.711 -15.547 -27 1 96.56 112 GLN B O 1
ATOM 3056 N N . LEU B 1 113 ? 7.809 -17.516 -26.469 1 96.94 113 LEU B N 1
ATOM 3057 C CA . LEU B 1 113 ? 8.664 -17.703 -25.297 1 96.94 113 LEU B CA 1
ATOM 3058 C C . LEU B 1 113 ? 10.133 -17.766 -25.703 1 96.94 113 LEU B C 1
ATOM 3060 O O . LEU B 1 113 ? 10.977 -17.125 -25.094 1 96.94 113 LEU B O 1
ATOM 3064 N N . GLN B 1 114 ? 10.352 -18.5 -26.75 1 95.62 114 GLN B N 1
ATOM 3065 C CA . GLN B 1 114 ? 11.711 -18.625 -27.25 1 95.62 114 GLN B CA 1
ATOM 3066 C C . GLN B 1 114 ? 12.25 -17.266 -27.719 1 95.62 114 GLN B C 1
ATOM 3068 O O . GLN B 1 114 ? 13.406 -16.938 -27.453 1 95.62 114 GLN B O 1
ATOM 3073 N N . ALA B 1 115 ? 11.445 -16.578 -28.391 1 96.19 115 ALA B N 1
ATOM 3074 C CA . ALA B 1 115 ? 11.844 -15.25 -28.859 1 96.19 115 ALA B CA 1
ATOM 3075 C C . ALA B 1 115 ? 12.203 -14.336 -27.688 1 96.19 115 ALA B C 1
ATOM 3077 O O . ALA B 1 115 ? 13.156 -13.555 -27.781 1 96.19 115 ALA B O 1
ATOM 3078 N N . LEU B 1 116 ? 11.492 -14.414 -26.641 1 96.31 116 LEU B N 1
ATOM 3079 C CA . LEU B 1 116 ? 11.758 -13.617 -25.438 1 96.31 116 LEU B CA 1
ATOM 3080 C C . LEU B 1 116 ? 13.078 -14.016 -24.797 1 96.31 116 LEU B C 1
ATOM 3082 O O . LEU B 1 116 ? 13.875 -13.156 -24.406 1 96.31 116 LEU B O 1
ATOM 3086 N N . VAL B 1 117 ? 13.281 -15.305 -24.734 1 96.62 117 VAL B N 1
ATOM 3087 C CA . VAL B 1 117 ? 14.477 -15.852 -24.094 1 96.62 117 VAL B CA 1
ATOM 3088 C C . VAL B 1 117 ? 15.719 -15.414 -24.875 1 96.62 117 VAL B C 1
ATOM 3090 O O . VAL B 1 117 ? 16.766 -15.164 -24.281 1 96.62 117 VAL B O 1
ATOM 3093 N N . GLU B 1 118 ? 15.586 -15.273 -26.156 1 95.31 118 GLU B N 1
ATOM 3094 C CA . GLU B 1 118 ? 16.703 -14.906 -27.016 1 95.31 118 GLU B CA 1
ATOM 3095 C C . GLU B 1 118 ? 16.781 -13.391 -27.203 1 95.31 118 GLU B C 1
ATOM 3097 O O . GLU B 1 118 ? 17.734 -12.883 -27.812 1 95.31 118 GLU B O 1
ATOM 3102 N N . GLY B 1 119 ? 15.812 -12.727 -26.75 1 93.88 119 GLY B N 1
ATOM 3103 C CA . GLY B 1 119 ? 15.734 -11.289 -26.922 1 93.88 119 GLY B CA 1
ATOM 3104 C C . GLY B 1 119 ? 16.516 -10.516 -25.875 1 93.88 119 GLY B C 1
ATOM 3105 O O . GLY B 1 119 ? 17.281 -11.094 -25.109 1 93.88 119 GLY B O 1
ATOM 3106 N N . PRO B 1 120 ? 16.297 -9.203 -25.875 1 93.25 120 PRO B N 1
ATOM 3107 C CA . PRO B 1 120 ? 17.078 -8.312 -25.016 1 93.25 120 PRO B CA 1
ATOM 3108 C C . PRO B 1 120 ? 16.578 -8.297 -23.578 1 93.25 120 PRO B C 1
ATOM 3110 O O . PRO B 1 120 ? 17.312 -7.91 -22.672 1 93.25 120 PRO B O 1
ATOM 3113 N N . GLN B 1 121 ? 15.398 -8.656 -23.359 1 94.44 121 GLN B N 1
ATOM 3114 C CA . GLN B 1 121 ? 14.836 -8.633 -22.016 1 94.44 121 GLN B CA 1
ATOM 3115 C C . GLN B 1 121 ? 15.336 -9.812 -21.188 1 94.44 121 GLN B C 1
ATOM 3117 O O . GLN B 1 121 ? 15.703 -10.852 -21.734 1 94.44 121 GLN B O 1
ATOM 3122 N N . THR B 1 122 ? 15.406 -9.594 -19.891 1 95.06 122 THR B N 1
ATOM 3123 C CA . THR B 1 122 ? 15.727 -10.68 -18.969 1 95.06 122 THR B CA 1
ATOM 3124 C C . THR B 1 122 ? 14.484 -11.492 -18.625 1 95.06 122 THR B C 1
ATOM 3126 O O . THR B 1 122 ? 13.5 -10.953 -18.109 1 95.06 122 THR B O 1
ATOM 3129 N N . VAL B 1 123 ? 14.57 -12.773 -18.906 1 96.75 123 VAL B N 1
ATOM 3130 C CA . VAL B 1 123 ? 13.438 -13.648 -18.609 1 96.75 123 VAL B CA 1
ATOM 3131 C C . VAL B 1 123 ? 13.688 -14.406 -17.312 1 96.75 123 VAL B C 1
ATOM 3133 O O . VAL B 1 123 ? 14.758 -14.977 -17.125 1 96.75 123 VAL B O 1
ATOM 3136 N N . VAL B 1 124 ? 12.719 -14.305 -16.391 1 96.5 124 VAL B N 1
ATOM 3137 C CA . VAL B 1 124 ? 12.688 -15.125 -15.188 1 96.5 124 VAL B CA 1
ATOM 3138 C C . VAL B 1 124 ? 11.57 -16.156 -15.289 1 96.5 124 VAL B C 1
ATOM 3140 O O . VAL B 1 124 ? 10.383 -15.805 -15.32 1 96.5 124 VAL B O 1
ATOM 3143 N N . ALA B 1 125 ? 11.953 -17.438 -15.305 1 97.12 125 ALA B N 1
ATOM 3144 C CA . ALA B 1 125 ? 10.93 -18.453 -15.531 1 97.12 125 ALA B CA 1
ATOM 3145 C C . ALA B 1 125 ? 11.031 -19.578 -14.492 1 97.12 125 ALA B C 1
ATOM 3147 O O . ALA B 1 125 ? 12.133 -20 -14.133 1 97.12 125 ALA B O 1
ATOM 3148 N N . ALA B 1 126 ? 9.922 -19.953 -13.969 1 96.19 126 ALA B N 1
ATOM 3149 C CA . ALA B 1 126 ? 9.805 -21.172 -13.164 1 96.19 126 ALA B CA 1
ATOM 3150 C C . ALA B 1 126 ? 9.469 -22.375 -14.047 1 96.19 126 ALA B C 1
ATOM 3152 O O . ALA B 1 126 ? 8.422 -22.406 -14.688 1 96.19 126 ALA B O 1
ATOM 3153 N N . LEU B 1 127 ? 10.359 -23.391 -14.062 1 95.44 127 LEU B N 1
ATOM 3154 C CA . LEU B 1 127 ? 10.211 -24.547 -14.93 1 95.44 127 LEU B CA 1
ATOM 3155 C C . LEU B 1 127 ? 9.82 -25.781 -14.133 1 95.44 127 LEU B C 1
ATOM 3157 O O . LEU B 1 127 ? 10.438 -26.094 -13.102 1 95.44 127 LEU B O 1
ATOM 3161 N N . LYS B 1 128 ? 8.789 -26.406 -14.625 1 92.25 128 LYS B N 1
ATOM 3162 C CA . LYS B 1 128 ? 8.477 -27.703 -14.031 1 92.25 128 LYS B CA 1
ATOM 3163 C C . LYS B 1 128 ? 9.586 -28.719 -14.305 1 92.25 128 LYS B C 1
ATOM 3165 O O . LYS B 1 128 ? 10.258 -28.641 -15.336 1 92.25 128 LYS B O 1
ATOM 3170 N N . LYS B 1 129 ? 9.727 -29.578 -13.367 1 89.25 129 LYS B N 1
ATOM 3171 C CA . LYS B 1 129 ? 10.742 -30.625 -13.539 1 89.25 129 LYS B CA 1
ATOM 3172 C C . LYS B 1 129 ? 10.195 -31.797 -14.344 1 89.25 129 LYS B C 1
ATOM 3174 O O . LYS B 1 129 ? 9.906 -32.844 -13.781 1 89.25 129 LYS B O 1
ATOM 3179 N N . GLU B 1 130 ? 10.023 -31.609 -15.531 1 91.25 130 GLU B N 1
ATOM 3180 C CA . GLU B 1 130 ? 9.508 -32.594 -16.469 1 91.25 130 GLU B CA 1
ATOM 3181 C C . GLU B 1 130 ? 10.43 -32.75 -17.688 1 91.25 130 GLU B C 1
ATOM 3183 O O . GLU B 1 130 ? 11.164 -31.812 -18.016 1 91.25 130 GLU B O 1
ATOM 3188 N N . ASP B 1 131 ? 10.383 -33.969 -18.188 1 92.94 131 ASP B N 1
ATOM 3189 C CA . ASP B 1 131 ? 11.195 -34.219 -19.375 1 92.94 131 ASP B CA 1
ATOM 3190 C C . ASP B 1 131 ? 10.438 -33.844 -20.641 1 92.94 131 ASP B C 1
ATOM 3192 O O . ASP B 1 131 ? 9.812 -34.719 -21.266 1 92.94 131 ASP B O 1
ATOM 3196 N N . LEU B 1 132 ? 10.461 -32.625 -20.984 1 94.12 132 LEU B N 1
ATOM 3197 C CA . LEU B 1 132 ? 9.805 -32.094 -22.172 1 94.12 132 LEU B CA 1
ATOM 3198 C C . LEU B 1 132 ? 10.789 -31.297 -23.016 1 94.12 132 LEU B C 1
ATOM 3200 O O . LEU B 1 132 ? 11.648 -30.594 -22.484 1 94.12 132 LEU B O 1
ATOM 3204 N N . PRO B 1 133 ? 10.633 -31.359 -24.297 1 93.56 133 PRO B N 1
ATOM 3205 C CA . PRO B 1 133 ? 11.617 -30.75 -25.188 1 93.56 133 PRO B CA 1
ATOM 3206 C C . PRO B 1 133 ? 11.836 -29.266 -24.906 1 93.56 133 PRO B C 1
ATOM 3208 O O . PRO B 1 133 ? 12.977 -28.812 -24.844 1 93.56 133 PRO B O 1
ATOM 3211 N N . HIS B 1 134 ? 10.766 -28.484 -24.812 1 93.69 134 HIS B N 1
ATOM 3212 C CA . HIS B 1 134 ? 10.914 -27.047 -24.625 1 93.69 134 HIS B CA 1
ATOM 3213 C C . HIS B 1 134 ? 11.531 -26.734 -23.266 1 93.69 134 HIS B C 1
ATOM 3215 O O . HIS B 1 134 ? 12.258 -25.75 -23.109 1 93.69 134 HIS B O 1
ATOM 3221 N N . LEU B 1 135 ? 11.258 -27.484 -22.234 1 95.06 135 LEU B N 1
ATOM 3222 C CA . LEU B 1 135 ? 11.875 -27.312 -20.938 1 95.06 135 LEU B CA 1
ATOM 3223 C C . LEU B 1 135 ? 13.359 -27.672 -20.984 1 95.06 135 LEU B C 1
ATOM 3225 O O . LEU B 1 135 ? 14.188 -26.938 -20.422 1 95.06 135 LEU B O 1
ATOM 3229 N N . ASN B 1 136 ? 13.617 -28.766 -21.641 1 95.06 136 ASN B N 1
ATOM 3230 C CA . ASN B 1 136 ? 15.008 -29.203 -21.797 1 95.06 136 ASN B CA 1
ATOM 3231 C C . ASN B 1 136 ? 15.836 -28.156 -22.547 1 95.06 136 ASN B C 1
ATOM 3233 O O . ASN B 1 136 ? 17 -27.922 -22.203 1 95.06 136 ASN B O 1
ATOM 3237 N N . ALA B 1 137 ? 15.266 -27.609 -23.516 1 94.81 137 ALA B N 1
ATOM 3238 C CA . ALA B 1 137 ? 15.938 -26.578 -24.297 1 94.81 137 ALA B CA 1
ATOM 3239 C C . ALA B 1 137 ? 16.312 -25.391 -23.406 1 94.81 137 ALA B C 1
ATOM 3241 O O . ALA B 1 137 ? 17.406 -24.828 -23.531 1 94.81 137 ALA B O 1
ATOM 3242 N N . LEU B 1 138 ? 15.445 -24.984 -22.547 1 95.12 138 LEU B N 1
ATOM 3243 C CA . LEU B 1 138 ? 15.695 -23.875 -21.641 1 95.12 138 LEU B CA 1
ATOM 3244 C C . LEU B 1 138 ? 16.781 -24.219 -20.625 1 95.12 138 LEU B C 1
ATOM 3246 O O . LEU B 1 138 ? 17.656 -23.406 -20.344 1 95.12 138 LEU B O 1
ATOM 3250 N N . ARG B 1 139 ? 16.734 -25.406 -20.141 1 94.19 139 ARG B N 1
ATOM 3251 C CA . ARG B 1 139 ? 17.688 -25.859 -19.141 1 94.19 139 ARG B CA 1
ATOM 3252 C C . ARG B 1 139 ? 19.094 -26 -19.734 1 94.19 139 ARG B C 1
ATOM 3254 O O . ARG B 1 139 ? 20.094 -25.906 -19 1 94.19 139 ARG B O 1
ATOM 3261 N N . ALA B 1 140 ? 19.188 -26.188 -20.969 1 93.88 140 ALA B N 1
ATOM 3262 C CA . ALA B 1 140 ? 20.453 -26.438 -21.656 1 93.88 140 ALA B CA 1
ATOM 3263 C C . ALA B 1 140 ? 21.188 -25.141 -21.953 1 93.88 140 ALA B C 1
ATOM 3265 O O . ALA B 1 140 ? 22.344 -25.156 -22.375 1 93.88 140 ALA B O 1
ATOM 3266 N N . ARG B 1 141 ? 20.562 -24.062 -21.734 1 94.25 141 ARG B N 1
ATOM 3267 C CA . ARG B 1 141 ? 21.188 -22.781 -22.031 1 94.25 141 ARG B CA 1
ATOM 3268 C C . ARG B 1 141 ? 22.281 -22.453 -21.016 1 94.25 141 ARG B C 1
ATOM 3270 O O . ARG B 1 141 ? 21.984 -21.984 -19.922 1 94.25 141 ARG B O 1
ATOM 3277 N N . GLU B 1 142 ? 23.469 -22.516 -21.406 1 91.88 142 GLU B N 1
ATOM 3278 C CA . GLU B 1 142 ? 24.609 -22.359 -20.5 1 91.88 142 GLU B CA 1
ATOM 3279 C C . GLU B 1 142 ? 24.859 -20.891 -20.188 1 91.88 142 GLU B C 1
ATOM 3281 O O . GLU B 1 142 ? 25.516 -20.562 -19.188 1 91.88 142 GLU B O 1
ATOM 3286 N N . GLU B 1 143 ? 24.453 -20.062 -21.109 1 93.19 143 GLU B N 1
ATOM 3287 C CA . GLU B 1 143 ? 24.688 -18.641 -20.922 1 93.19 143 GLU B CA 1
ATOM 3288 C C . GLU B 1 143 ? 23.719 -18.062 -19.891 1 93.19 143 GLU B C 1
ATOM 3290 O O . GLU B 1 143 ? 23.906 -16.938 -19.406 1 93.19 143 GLU B O 1
ATOM 3295 N N . ASP B 1 144 ? 22.672 -18.766 -19.609 1 95.12 144 ASP B N 1
ATOM 3296 C CA . ASP B 1 144 ? 21.672 -18.312 -18.656 1 95.12 144 ASP B CA 1
ATOM 3297 C C . ASP B 1 144 ? 21.906 -18.953 -17.281 1 95.12 144 ASP B C 1
ATOM 3299 O O . ASP B 1 144 ? 22.703 -19.875 -17.141 1 95.12 144 ASP B O 1
ATOM 3303 N N . ILE B 1 145 ? 21.297 -18.406 -16.234 1 94.75 145 ILE B N 1
ATOM 3304 C CA . ILE B 1 145 ? 21.484 -18.875 -14.867 1 94.75 145 ILE B CA 1
ATOM 3305 C C . ILE B 1 145 ? 20.406 -19.922 -14.539 1 94.75 145 ILE B C 1
ATOM 3307 O O . ILE B 1 145 ? 19.219 -19.672 -14.703 1 94.75 145 ILE B O 1
ATOM 3311 N N . GLN B 1 146 ? 20.953 -21.062 -14.109 1 95.44 146 GLN B N 1
ATOM 3312 C CA . GLN B 1 146 ? 20.078 -22.156 -13.711 1 95.44 146 GLN B CA 1
ATOM 3313 C C . GLN B 1 146 ? 20.062 -22.328 -12.195 1 95.44 146 GLN B C 1
ATOM 3315 O O . GLN B 1 146 ? 21.109 -22.453 -11.57 1 95.44 146 GLN B O 1
ATOM 3320 N N . ILE B 1 147 ? 18.875 -22.312 -11.648 1 95.44 147 ILE B N 1
ATOM 3321 C CA . ILE B 1 147 ? 18.734 -22.547 -10.219 1 95.44 147 ILE B CA 1
ATOM 3322 C C . ILE B 1 147 ? 17.844 -23.75 -9.969 1 95.44 147 ILE B C 1
ATOM 3324 O O . ILE B 1 147 ? 16.688 -23.797 -10.414 1 95.44 147 ILE B O 1
ATOM 3328 N N . ASP B 1 148 ? 18.344 -24.672 -9.297 1 95.69 148 ASP B N 1
ATOM 3329 C CA . ASP B 1 148 ? 17.609 -25.891 -8.961 1 95.69 148 ASP B CA 1
ATOM 3330 C C . ASP B 1 148 ? 17.297 -25.938 -7.465 1 95.69 148 ASP B C 1
ATOM 3332 O O . ASP B 1 148 ? 18.188 -26.219 -6.656 1 95.69 148 ASP B O 1
ATOM 3336 N N . LEU B 1 149 ? 16.031 -25.781 -7.129 1 94.44 149 LEU B N 1
ATOM 3337 C CA . LEU B 1 149 ? 15.625 -25.672 -5.73 1 94.44 149 LEU B CA 1
ATOM 3338 C C . LEU B 1 149 ? 15.555 -27.047 -5.082 1 94.44 149 LEU B C 1
ATOM 3340 O O . LEU B 1 149 ? 15.266 -27.172 -3.891 1 94.44 149 LEU B O 1
ATOM 3344 N N . ASP B 1 150 ? 15.805 -28.094 -5.859 1 94.38 150 ASP B N 1
ATOM 3345 C CA . ASP B 1 150 ? 15.984 -29.406 -5.262 1 94.38 150 ASP B CA 1
ATOM 3346 C C . ASP B 1 150 ? 17.406 -29.578 -4.719 1 94.38 150 ASP B C 1
ATOM 3348 O O . ASP B 1 150 ? 17.656 -30.469 -3.912 1 94.38 150 ASP B O 1
ATOM 3352 N N . GLN B 1 151 ? 18.312 -28.797 -5.145 1 94.12 151 GLN B N 1
ATOM 3353 C CA . GLN B 1 151 ? 19.719 -28.906 -4.773 1 94.12 151 GLN B CA 1
ATOM 3354 C C . GLN B 1 151 ? 20.094 -27.875 -3.719 1 94.12 151 GLN B C 1
ATOM 3356 O O . GLN B 1 151 ? 21.031 -28.078 -2.932 1 94.12 151 GLN B O 1
ATOM 3361 N N . ILE B 1 152 ? 19.438 -26.734 -3.746 1 94.19 152 ILE B N 1
ATOM 3362 C CA . ILE B 1 152 ? 19.719 -25.688 -2.781 1 94.19 152 ILE B CA 1
ATOM 3363 C C . ILE B 1 152 ? 18.406 -25.156 -2.195 1 94.19 152 ILE B C 1
ATOM 3365 O O . ILE B 1 152 ? 17.375 -25.172 -2.865 1 94.19 152 ILE B O 1
ATOM 3369 N N . SER B 1 153 ? 18.5 -24.672 -0.964 1 91.81 153 SER B N 1
ATOM 3370 C CA . SER B 1 153 ? 17.312 -24.109 -0.329 1 91.81 153 SER B CA 1
ATOM 3371 C C . SER B 1 153 ? 16.953 -22.75 -0.94 1 91.81 153 SER B C 1
ATOM 3373 O O . SER B 1 153 ? 17.812 -22.062 -1.493 1 91.81 153 SER B O 1
ATOM 3375 N N . PRO B 1 154 ? 15.695 -22.438 -0.877 1 89.75 154 PRO B N 1
ATOM 3376 C CA . PRO B 1 154 ? 15.305 -21.109 -1.351 1 89.75 154 PRO B CA 1
ATOM 3377 C C . PRO B 1 154 ? 16.109 -19.984 -0.699 1 89.75 154 PRO B C 1
ATOM 3379 O O . PRO B 1 154 ? 16.469 -19 -1.366 1 89.75 154 PRO B O 1
ATOM 3382 N N . ALA B 1 155 ? 16.359 -20.109 0.55 1 90.25 155 ALA B N 1
ATOM 3383 C CA . ALA B 1 155 ? 17.125 -19.094 1.267 1 90.25 155 ALA B CA 1
ATOM 3384 C C . ALA B 1 155 ? 18.531 -18.969 0.689 1 90.25 155 ALA B C 1
ATOM 3386 O O . ALA B 1 155 ? 19.031 -17.859 0.488 1 90.25 155 ALA B O 1
ATOM 3387 N N . GLU B 1 156 ? 19.109 -20.062 0.429 1 93.5 156 GLU B N 1
ATOM 3388 C CA . GLU B 1 156 ? 20.438 -20.078 -0.166 1 93.5 156 GLU B CA 1
ATOM 3389 C C . GLU B 1 156 ? 20.422 -19.5 -1.578 1 93.5 156 GLU B C 1
ATOM 3391 O O . GLU B 1 156 ? 21.312 -18.734 -1.96 1 93.5 156 GLU B O 1
ATOM 3396 N N . ALA B 1 157 ? 19.438 -19.875 -2.34 1 94.06 157 ALA B N 1
ATOM 3397 C CA . ALA B 1 157 ? 19.297 -19.344 -3.691 1 94.06 157 ALA B CA 1
ATOM 3398 C C . ALA B 1 157 ? 19.172 -17.828 -3.67 1 94.06 157 ALA B C 1
ATOM 3400 O O . ALA B 1 157 ? 19.828 -17.125 -4.445 1 94.06 157 ALA B O 1
ATOM 3401 N N . ARG B 1 158 ? 18.375 -17.297 -2.742 1 91 158 ARG B N 1
ATOM 3402 C CA . ARG B 1 158 ? 18.188 -15.859 -2.619 1 91 158 ARG B CA 1
ATOM 3403 C C . ARG B 1 158 ? 19.5 -15.164 -2.256 1 91 158 ARG B C 1
ATOM 3405 O O . ARG B 1 158 ? 19.828 -14.117 -2.816 1 91 158 ARG B O 1
ATOM 3412 N N . ALA B 1 159 ? 20.172 -15.758 -1.337 1 90.44 159 ALA B N 1
ATOM 3413 C CA . ALA B 1 159 ? 21.453 -15.18 -0.909 1 90.44 159 ALA B CA 1
ATOM 3414 C C . ALA B 1 159 ? 22.438 -15.094 -2.072 1 90.44 159 ALA B C 1
ATOM 3416 O O . ALA B 1 159 ? 23.094 -14.07 -2.266 1 90.44 159 ALA B O 1
ATOM 3417 N N . ARG B 1 160 ? 22.5 -16.156 -2.838 1 90.06 160 ARG B N 1
ATOM 3418 C CA . ARG B 1 160 ? 23.391 -16.219 -3.988 1 90.06 160 ARG B CA 1
ATOM 3419 C C . ARG B 1 160 ? 23 -15.18 -5.039 1 90.06 160 ARG B C 1
ATOM 3421 O O . ARG B 1 160 ? 23.859 -14.492 -5.594 1 90.06 160 ARG B O 1
ATOM 3428 N N . LEU B 1 161 ? 21.766 -15.086 -5.293 1 90 161 LEU B N 1
ATOM 3429 C CA . LEU B 1 161 ? 21.281 -14.156 -6.301 1 90 161 LEU B CA 1
ATOM 3430 C C . LEU B 1 161 ? 21.422 -12.711 -5.828 1 90 161 LEU B C 1
ATOM 3432 O O . LEU B 1 161 ? 21.781 -11.836 -6.613 1 90 161 LEU B O 1
ATOM 3436 N N . ALA B 1 162 ? 21.141 -12.492 -4.543 1 87 162 ALA B N 1
ATOM 3437 C CA . ALA B 1 162 ? 21.25 -11.156 -3.973 1 87 162 ALA B CA 1
ATOM 3438 C C . ALA B 1 162 ? 22.672 -10.625 -4.051 1 87 162 ALA B C 1
ATOM 3440 O O . ALA B 1 162 ? 22.891 -9.43 -4.23 1 87 162 ALA B O 1
ATOM 3441 N N . ALA B 1 163 ? 23.594 -11.5 -3.926 1 85.5 163 ALA B N 1
ATOM 3442 C CA . ALA B 1 163 ? 25 -11.117 -3.996 1 85.5 163 ALA B CA 1
ATOM 3443 C C . ALA B 1 163 ? 25.375 -10.641 -5.398 1 85.5 163 ALA B C 1
ATOM 3445 O O . ALA B 1 163 ? 26.25 -9.781 -5.559 1 85.5 163 ALA B O 1
ATOM 3446 N N . ARG B 1 164 ? 24.703 -11.117 -6.418 1 82.44 164 ARG B N 1
ATOM 3447 C CA . ARG B 1 164 ? 25.031 -10.828 -7.809 1 82.44 164 ARG B CA 1
ATOM 3448 C C . ARG B 1 164 ? 24.109 -9.742 -8.367 1 82.44 164 ARG B C 1
ATOM 3450 O O . ARG B 1 164 ? 24.453 -9.086 -9.352 1 82.44 164 ARG B O 1
ATOM 3457 N N . LEU B 1 165 ? 22.969 -9.609 -7.773 1 84.62 165 LEU B N 1
ATOM 3458 C CA . LEU B 1 165 ? 21.953 -8.688 -8.266 1 84.62 165 LEU B CA 1
ATOM 3459 C C . LEU B 1 165 ? 21.531 -7.723 -7.164 1 84.62 165 LEU B C 1
ATOM 3461 O O . LEU B 1 165 ? 20.453 -7.879 -6.582 1 84.62 165 LEU B O 1
ATOM 3465 N N . PRO B 1 166 ? 22.344 -6.691 -6.977 1 78.75 166 PRO B N 1
ATOM 3466 C CA . PRO B 1 166 ? 21.906 -5.742 -5.953 1 78.75 166 PRO B CA 1
ATOM 3467 C C . PRO B 1 166 ? 20.516 -5.156 -6.25 1 78.75 166 PRO B C 1
ATOM 3469 O O . PRO B 1 166 ? 20.188 -4.926 -7.414 1 78.75 166 PRO B O 1
ATOM 3472 N N . ALA B 1 167 ? 19.781 -5.031 -5.203 1 80.88 167 ALA B N 1
ATOM 3473 C CA . ALA B 1 167 ? 18.406 -4.539 -5.367 1 80.88 167 ALA B CA 1
ATOM 3474 C C . ALA B 1 167 ? 18.391 -3.031 -5.59 1 80.88 167 ALA B C 1
ATOM 3476 O O . ALA B 1 167 ? 18.859 -2.266 -4.738 1 80.88 167 ALA B O 1
ATOM 3477 N N . PRO B 1 168 ? 17.922 -2.686 -6.809 1 82.25 168 PRO B N 1
ATOM 3478 C CA . PRO B 1 168 ? 17.734 -1.243 -6.992 1 82.25 168 PRO B CA 1
ATOM 3479 C C . PRO B 1 168 ? 16.641 -0.667 -6.105 1 82.25 168 PRO B C 1
ATOM 3481 O O . PRO B 1 168 ? 15.883 -1.421 -5.484 1 82.25 168 PRO B O 1
ATOM 3484 N N . LEU B 1 169 ? 16.688 0.655 -6.016 1 88.56 169 LEU B N 1
ATOM 3485 C CA . LEU B 1 169 ? 15.57 1.283 -5.324 1 88.56 169 LEU B CA 1
ATOM 3486 C C . LEU B 1 169 ? 14.242 0.888 -5.965 1 88.56 169 LEU B C 1
ATOM 3488 O O . LEU B 1 169 ? 14.094 0.959 -7.188 1 88.56 169 LEU B O 1
ATOM 3492 N N . HIS B 1 170 ? 13.367 0.343 -5.172 1 87.56 170 HIS B N 1
ATOM 3493 C CA . HIS B 1 170 ? 12.078 -0.107 -5.699 1 87.56 170 HIS B CA 1
ATOM 3494 C C . HIS B 1 170 ? 10.977 0.054 -4.66 1 87.56 170 HIS B C 1
ATOM 3496 O O . HIS B 1 170 ? 11.25 0.136 -3.461 1 87.56 170 HIS B O 1
ATOM 3502 N N . PRO B 1 171 ? 9.766 0.124 -5.09 1 90.69 171 PRO B N 1
ATOM 3503 C CA . PRO B 1 171 ? 8.656 0.321 -4.156 1 90.69 171 PRO B CA 1
ATOM 3504 C C . PRO B 1 171 ? 8.133 -0.992 -3.576 1 90.69 171 PRO B C 1
ATOM 3506 O O . PRO B 1 171 ? 8.211 -2.033 -4.234 1 90.69 171 PRO B O 1
ATOM 3509 N N . GLY B 1 172 ? 7.75 -0.969 -2.363 1 91.56 172 GLY B N 1
ATOM 3510 C CA . GLY B 1 172 ? 6.941 -1.991 -1.717 1 91.56 172 GLY B CA 1
ATOM 3511 C C . GLY B 1 172 ? 5.566 -1.497 -1.311 1 91.56 172 GLY B C 1
ATOM 3512 O O . GLY B 1 172 ? 5.441 -0.455 -0.664 1 91.56 172 GLY B O 1
ATOM 3513 N N . VAL B 1 173 ? 4.523 -2.246 -1.775 1 93.56 173 VAL B N 1
ATOM 3514 C CA . VAL B 1 173 ? 3.156 -1.816 -1.498 1 93.56 173 VAL B CA 1
ATOM 3515 C C . VAL B 1 173 ? 2.398 -2.936 -0.787 1 93.56 173 VAL B C 1
ATOM 3517 O O . VAL B 1 173 ? 2.52 -4.105 -1.152 1 93.56 173 VAL B O 1
ATOM 3520 N N . SER B 1 174 ? 1.75 -2.57 0.232 1 94 174 SER B N 1
ATOM 3521 C CA . SER B 1 174 ? 0.84 -3.477 0.926 1 94 174 SER B CA 1
ATOM 3522 C C . SER B 1 174 ? -0.575 -2.91 0.971 1 94 174 SER B C 1
ATOM 3524 O O . SER B 1 174 ? -0.77 -1.737 1.295 1 94 174 SER B O 1
ATOM 3526 N N . VAL B 1 175 ? -1.49 -3.725 0.569 1 95.19 175 VAL B N 1
ATOM 3527 C CA . VAL B 1 175 ? -2.893 -3.324 0.59 1 95.19 175 VAL B CA 1
ATOM 3528 C C . VAL B 1 175 ? -3.682 -4.25 1.516 1 95.19 175 VAL B C 1
ATOM 3530 O O . VAL B 1 175 ? -3.541 -5.473 1.447 1 95.19 175 VAL B O 1
ATOM 3533 N N . ARG B 1 176 ? -4.434 -3.65 2.369 1 95.5 176 ARG B N 1
ATOM 3534 C CA . ARG B 1 176 ? -5.238 -4.379 3.344 1 95.5 176 ARG B CA 1
ATOM 3535 C C . ARG B 1 176 ? -6.656 -3.824 3.408 1 95.5 176 ARG B C 1
ATOM 3537 O O . ARG B 1 176 ? -6.926 -2.736 2.895 1 95.5 176 ARG B O 1
ATOM 3544 N N . LEU B 1 177 ? -7.52 -4.629 3.885 1 93.69 177 LEU B N 1
ATOM 3545 C CA . LEU B 1 177 ? -8.898 -4.219 4.137 1 93.69 177 LEU B CA 1
ATOM 3546 C C . LEU B 1 177 ? -9.172 -4.109 5.633 1 93.69 177 LEU B C 1
ATOM 3548 O O . LEU B 1 177 ? -8.727 -4.957 6.41 1 93.69 177 LEU B O 1
ATOM 3552 N N . TYR B 1 178 ? -9.883 -3.07 5.922 1 90.25 178 TYR B N 1
ATOM 3553 C CA . TYR B 1 178 ? -10.148 -2.799 7.332 1 90.25 178 TYR B CA 1
ATOM 3554 C C . TYR B 1 178 ? -11.633 -2.549 7.562 1 90.25 178 TYR B C 1
ATOM 3556 O O . TYR B 1 178 ? -12.344 -2.1 6.66 1 90.25 178 TYR B O 1
ATOM 3564 N N . ARG B 1 179 ? -12.047 -2.879 8.688 1 87.25 179 ARG B N 1
ATOM 3565 C CA . ARG B 1 179 ? -13.164 -2.273 9.406 1 87.25 179 ARG B CA 1
ATOM 3566 C C . ARG B 1 179 ? -12.695 -1.611 10.695 1 87.25 179 ARG B C 1
ATOM 3568 O O . ARG B 1 179 ? -11.828 -0.734 10.672 1 87.25 179 ARG B O 1
ATOM 3575 N N . GLU B 1 180 ? -13.172 -2.148 11.82 1 80.31 180 GLU B N 1
ATOM 3576 C CA . GLU B 1 180 ? -12.555 -1.68 13.062 1 80.31 180 GLU B CA 1
ATOM 3577 C C . GLU B 1 180 ? -11.141 -2.221 13.211 1 80.31 180 GLU B C 1
ATOM 3579 O O . GLU B 1 180 ? -10.258 -1.527 13.727 1 80.31 180 GLU B O 1
ATOM 3584 N N . ASP B 1 181 ? -11.016 -3.352 12.672 1 85.94 181 ASP B N 1
ATOM 3585 C CA . ASP B 1 181 ? -9.719 -4.031 12.625 1 85.94 181 ASP B CA 1
ATOM 3586 C C . ASP B 1 181 ? -9.438 -4.57 11.219 1 85.94 181 ASP B C 1
ATOM 3588 O O . ASP B 1 181 ? -10.289 -4.488 10.336 1 85.94 181 ASP B O 1
ATOM 3592 N N . LYS B 1 182 ? -8.234 -5.008 11.055 1 91.06 182 LYS B N 1
ATOM 3593 C CA . LYS B 1 182 ? -7.879 -5.625 9.781 1 91.06 182 LYS B CA 1
ATOM 3594 C C . LYS B 1 182 ? -8.75 -6.848 9.5 1 91.06 182 LYS B C 1
ATOM 3596 O O . LYS B 1 182 ? -8.867 -7.738 10.344 1 91.06 182 LYS B O 1
ATOM 3601 N N . VAL B 1 183 ? -9.336 -6.902 8.344 1 93.38 183 VAL B N 1
ATOM 3602 C CA . VAL B 1 183 ? -10.234 -8.016 8.07 1 93.38 183 VAL B CA 1
ATOM 3603 C C . VAL B 1 183 ? -9.68 -8.852 6.918 1 93.38 183 VAL B C 1
ATOM 3605 O O . VAL B 1 183 ? -10.148 -9.969 6.684 1 93.38 183 VAL B O 1
ATOM 3608 N N . PHE B 1 184 ? -8.68 -8.305 6.188 1 95.69 184 PHE B N 1
ATOM 3609 C CA . PHE B 1 184 ? -8.086 -9.086 5.109 1 95.69 184 PHE B CA 1
ATOM 3610 C C . PHE B 1 184 ? -6.777 -8.461 4.641 1 95.69 184 PHE B C 1
ATOM 3612 O O . PHE B 1 184 ? -6.562 -7.262 4.809 1 95.69 184 PHE B O 1
ATOM 3619 N N . GLY B 1 185 ? -5.938 -9.195 4.07 1 95.62 185 GLY B N 1
ATOM 3620 C CA . GLY B 1 185 ? -4.641 -8.742 3.588 1 95.62 185 GLY B CA 1
ATOM 3621 C C . GLY B 1 185 ? -3.82 -9.859 2.963 1 95.62 185 GLY B C 1
ATOM 3622 O O . GLY B 1 185 ? -4.352 -10.922 2.631 1 95.62 185 GLY B O 1
ATOM 3623 N N . PRO B 1 186 ? -2.584 -9.617 2.826 1 92.94 186 PRO B N 1
ATOM 3624 C CA . PRO B 1 186 ? -1.729 -10.586 2.137 1 92.94 186 PRO B CA 1
ATOM 3625 C C . PRO B 1 186 ? -1.645 -11.922 2.871 1 92.94 186 PRO B C 1
ATOM 3627 O O . PRO B 1 186 ? -1.589 -12.977 2.234 1 92.94 186 PRO B O 1
ATOM 3630 N N . GLY B 1 187 ? -1.581 -11.898 4.164 1 92.62 187 GLY B N 1
ATOM 3631 C CA . GLY B 1 187 ? -1.498 -13.133 4.938 1 92.62 187 GLY B CA 1
ATOM 3632 C C . GLY B 1 187 ? -2.676 -14.055 4.711 1 92.62 187 GLY B C 1
ATOM 3633 O O . GLY B 1 187 ? -2.51 -15.164 4.199 1 92.62 187 GLY B O 1
ATOM 3634 N N . PRO B 1 188 ? -3.818 -13.539 5.059 1 95.62 188 PRO B N 1
ATOM 3635 C CA . PRO B 1 188 ? -5.023 -14.336 4.812 1 95.62 188 PRO B CA 1
ATOM 3636 C C . PRO B 1 188 ? -5.172 -14.75 3.352 1 95.62 188 PRO B C 1
ATOM 3638 O O . PRO B 1 188 ? -5.625 -15.859 3.062 1 95.62 188 PRO B O 1
ATOM 3641 N N . MET B 1 189 ? -4.836 -13.906 2.465 1 94.44 189 MET B N 1
ATOM 3642 C CA . MET B 1 189 ? -4.891 -14.258 1.048 1 94.44 189 MET B CA 1
ATOM 3643 C C . MET B 1 189 ? -4.016 -15.469 0.751 1 94.44 189 MET B C 1
ATOM 3645 O O . MET B 1 189 ? -4.457 -16.406 0.09 1 94.44 189 MET B O 1
ATOM 3649 N N . GLN B 1 190 ? -2.834 -15.398 1.192 1 91.06 190 GLN B N 1
ATOM 3650 C CA . GLN B 1 190 ? -1.9 -16.5 0.969 1 91.06 190 GLN B CA 1
ATOM 3651 C C . GLN B 1 190 ? -2.43 -17.797 1.564 1 91.06 190 GLN B C 1
ATOM 3653 O O . GLN B 1 190 ? -2.338 -18.859 0.938 1 91.06 190 GLN B O 1
ATOM 3658 N N . LEU B 1 191 ? -2.941 -17.688 2.727 1 93.88 191 LEU B N 1
ATOM 3659 C CA . LEU B 1 191 ? -3.49 -18.859 3.391 1 93.88 191 LEU B CA 1
ATOM 3660 C C . LEU B 1 191 ? -4.613 -19.484 2.564 1 93.88 191 LEU B C 1
ATOM 3662 O O . LEU B 1 191 ? -4.633 -20.688 2.342 1 93.88 191 LEU B O 1
ATOM 3666 N N . LEU B 1 192 ? -5.527 -18.656 2.107 1 94.75 192 LEU B N 1
ATOM 3667 C CA . LEU B 1 192 ? -6.648 -19.125 1.31 1 94.75 192 LEU B CA 1
ATOM 3668 C C . LEU B 1 192 ? -6.168 -19.719 -0.012 1 94.75 192 LEU B C 1
ATOM 3670 O O . LEU B 1 192 ? -6.641 -20.781 -0.438 1 94.75 192 LEU B O 1
ATOM 3674 N N . GLU B 1 193 ? -5.238 -19.078 -0.605 1 91.12 193 GLU B N 1
ATOM 3675 C CA . GLU B 1 193 ? -4.715 -19.547 -1.887 1 91.12 193 GLU B CA 1
ATOM 3676 C C . GLU B 1 193 ? -4.027 -20.891 -1.74 1 91.12 193 GLU B C 1
ATOM 3678 O O . GLU B 1 193 ? -4.211 -21.781 -2.574 1 91.12 193 GLU B O 1
ATOM 3683 N N . LEU B 1 194 ? -3.225 -21.016 -0.761 1 89.5 194 LEU B N 1
ATOM 3684 C CA . LEU B 1 194 ? -2.531 -22.266 -0.519 1 89.5 194 LEU B CA 1
ATOM 3685 C C . LEU B 1 194 ? -3.52 -23.375 -0.163 1 89.5 194 LEU B C 1
ATOM 3687 O O . LEU B 1 194 ? -3.346 -24.531 -0.572 1 89.5 194 LEU B O 1
ATOM 3691 N N . THR B 1 195 ? -4.508 -23.062 0.618 1 91.69 195 THR B N 1
ATOM 3692 C CA . THR B 1 195 ? -5.543 -24.031 0.929 1 91.69 195 THR B CA 1
ATOM 3693 C C . THR B 1 195 ? -6.238 -24.516 -0.344 1 91.69 195 THR B C 1
ATOM 3695 O O . THR B 1 195 ? -6.48 -25.719 -0.512 1 91.69 195 THR B O 1
ATOM 3698 N N . ALA B 1 196 ? -6.547 -23.547 -1.158 1 90.44 196 ALA B N 1
ATOM 3699 C CA . ALA B 1 196 ? -7.176 -23.891 -2.432 1 90.44 196 ALA B CA 1
ATOM 3700 C C . ALA B 1 196 ? -6.273 -24.797 -3.264 1 90.44 196 ALA B C 1
ATOM 3702 O O . ALA B 1 196 ? -6.738 -25.766 -3.861 1 90.44 196 ALA B O 1
ATOM 3703 N N . ARG B 1 197 ? -5.039 -24.531 -3.262 1 86.06 197 ARG B N 1
ATOM 3704 C CA . ARG B 1 197 ? -4.066 -25.25 -4.07 1 86.06 197 ARG B CA 1
ATOM 3705 C C . ARG B 1 197 ? -3.85 -26.672 -3.527 1 86.06 197 ARG B C 1
ATOM 3707 O O . ARG B 1 197 ? -3.762 -27.625 -4.297 1 86.06 197 ARG B O 1
ATOM 3714 N N . THR B 1 198 ? -3.803 -26.797 -2.238 1 84.44 198 THR B N 1
ATOM 3715 C CA . THR B 1 198 ? -3.432 -28.078 -1.631 1 84.44 198 THR B CA 1
ATOM 3716 C C . THR B 1 198 ? -4.672 -28.875 -1.24 1 84.44 198 THR B C 1
ATOM 3718 O O . THR B 1 198 ? -4.602 -30.078 -1.03 1 84.44 198 THR B O 1
ATOM 3721 N N . GLY B 1 199 ? -5.781 -28.203 -1.052 1 87.12 199 GLY B N 1
ATOM 3722 C CA . GLY B 1 199 ? -7.012 -28.828 -0.596 1 87.12 199 GLY B CA 1
ATOM 3723 C C . GLY B 1 199 ? -7.023 -29.109 0.895 1 87.12 199 GLY B C 1
ATOM 3724 O O . GLY B 1 199 ? -7.82 -29.906 1.374 1 87.12 199 GLY B O 1
ATOM 3725 N N . SER B 1 200 ? -6.055 -28.469 1.588 1 89.5 200 SER B N 1
ATOM 3726 C CA . SER B 1 200 ? -5.895 -28.766 3.008 1 89.5 200 SER B CA 1
ATOM 3727 C C . SER B 1 200 ? -5.391 -27.547 3.773 1 89.5 200 SER B C 1
ATOM 3729 O O . SER B 1 200 ? -4.355 -26.984 3.43 1 89.5 200 SER B O 1
ATOM 3731 N N . LEU B 1 201 ? -6.145 -27.172 4.832 1 90.75 201 LEU B N 1
ATOM 3732 C CA . LEU B 1 201 ? -5.703 -26.078 5.695 1 90.75 201 LEU B CA 1
ATOM 3733 C C . LEU B 1 201 ? -4.402 -26.453 6.402 1 90.75 201 LEU B C 1
ATOM 3735 O O . LEU B 1 201 ? -3.547 -25.578 6.621 1 90.75 201 LEU B O 1
ATOM 3739 N N . HIS B 1 202 ? -4.309 -27.734 6.656 1 92.56 202 HIS B N 1
ATOM 3740 C CA . HIS B 1 202 ? -3.098 -28.219 7.312 1 92.56 202 HIS B CA 1
ATOM 3741 C C . HIS B 1 202 ? -1.869 -28 6.434 1 92.56 202 HIS B C 1
ATOM 3743 O O . HIS B 1 202 ? -0.86 -27.453 6.895 1 92.56 202 HIS B O 1
ATOM 3749 N N . SER B 1 203 ? -2.021 -28.406 5.262 1 90.44 203 SER B N 1
ATOM 3750 C CA . SER B 1 203 ? -0.912 -28.266 4.324 1 90.44 203 SER B CA 1
ATOM 3751 C C . SER B 1 203 ? -0.598 -26.797 4.062 1 90.44 203 SER B C 1
ATOM 3753 O O . SER B 1 203 ? 0.569 -26.406 3.949 1 90.44 203 SER B O 1
ATOM 3755 N N . ALA B 1 204 ? -1.605 -25.953 4.008 1 91.38 204 ALA B N 1
ATOM 3756 C CA . ALA B 1 204 ? -1.431 -24.516 3.789 1 91.38 204 ALA B CA 1
ATOM 3757 C C . ALA B 1 204 ? -0.681 -23.875 4.953 1 91.38 204 ALA B C 1
ATOM 3759 O O . ALA B 1 204 ? 0.267 -23.109 4.742 1 91.38 204 ALA B O 1
ATOM 3760 N N . ALA B 1 205 ? -1.084 -24.188 6.145 1 93.25 205 ALA B N 1
ATOM 3761 C CA . ALA B 1 205 ? -0.433 -23.672 7.344 1 93.25 205 ALA B CA 1
ATOM 3762 C C . ALA B 1 205 ? 1.042 -24.062 7.379 1 93.25 205 ALA B C 1
ATOM 3764 O O . ALA B 1 205 ? 1.906 -23.219 7.633 1 93.25 205 ALA B O 1
ATOM 3765 N N . ALA B 1 206 ? 1.281 -25.297 7.016 1 91.06 206 ALA B N 1
ATOM 3766 C CA . ALA B 1 206 ? 2.652 -25.812 7.004 1 91.06 206 ALA B CA 1
ATOM 3767 C C . ALA B 1 206 ? 3.502 -25.062 5.977 1 91.06 206 ALA B C 1
ATOM 3769 O O . ALA B 1 206 ? 4.637 -24.672 6.266 1 91.06 206 ALA B O 1
ATOM 3770 N N . ALA B 1 207 ? 2.936 -24.875 4.871 1 84.75 207 ALA B N 1
ATOM 3771 C CA . ALA B 1 207 ? 3.646 -24.188 3.799 1 84.75 207 ALA B CA 1
ATOM 3772 C C . ALA B 1 207 ? 4.004 -22.766 4.207 1 84.75 207 ALA B C 1
ATOM 3774 O O . ALA B 1 207 ? 5.016 -22.219 3.758 1 84.75 207 ALA B O 1
ATOM 3775 N N . MET B 1 208 ? 3.215 -22.141 5.105 1 88.75 208 MET B N 1
ATOM 3776 C CA . MET B 1 208 ? 3.443 -20.781 5.555 1 88.75 208 MET B CA 1
ATOM 3777 C C . MET B 1 208 ? 4.285 -20.75 6.828 1 88.75 208 MET B C 1
ATOM 3779 O O . MET B 1 208 ? 4.523 -19.688 7.402 1 88.75 208 MET B O 1
ATOM 3783 N N . GLY B 1 209 ? 4.59 -21.859 7.273 1 89.44 209 GLY B N 1
ATOM 3784 C CA . GLY B 1 209 ? 5.391 -21.953 8.484 1 89.44 209 GLY B CA 1
ATOM 3785 C C . GLY B 1 209 ? 4.617 -21.594 9.742 1 89.44 209 GLY B C 1
ATOM 3786 O O . GLY B 1 209 ? 5.168 -21 10.664 1 89.44 209 GLY B O 1
ATOM 3787 N N . MET B 1 210 ? 3.346 -21.859 9.789 1 92.81 210 MET B N 1
ATOM 3788 C CA . MET B 1 210 ? 2.549 -21.562 10.969 1 92.81 210 MET B CA 1
ATOM 3789 C C . MET B 1 210 ? 1.826 -22.812 11.469 1 92.81 210 MET B C 1
ATOM 3791 O O . MET B 1 210 ? 1.636 -23.766 10.719 1 92.81 210 MET B O 1
ATOM 3795 N N . ALA B 1 211 ? 1.499 -22.75 12.734 1 95.38 211 ALA B N 1
ATOM 3796 C CA . ALA B 1 211 ? 0.747 -23.844 13.352 1 95.38 211 ALA B CA 1
ATOM 3797 C C . ALA B 1 211 ? -0.69 -23.875 12.844 1 95.38 211 ALA B C 1
ATOM 3799 O O . ALA B 1 211 ? -1.275 -22.828 12.547 1 95.38 211 ALA B O 1
ATOM 3800 N N . TYR B 1 212 ? -1.228 -25.094 12.82 1 93.5 212 TYR B N 1
ATOM 3801 C CA . TYR B 1 212 ? -2.613 -25.281 12.406 1 93.5 212 TYR B CA 1
ATOM 3802 C C . TYR B 1 212 ? -3.559 -24.453 13.273 1 93.5 212 TYR B C 1
ATOM 3804 O O . TYR B 1 212 ? -4.508 -23.859 12.773 1 93.5 212 TYR B O 1
ATOM 3812 N N . SER B 1 213 ? -3.281 -24.453 14.516 1 95.81 213 SER B N 1
ATOM 3813 C CA . SER B 1 213 ? -4.141 -23.719 15.453 1 95.81 213 SER B CA 1
ATOM 3814 C C . SER B 1 213 ? -4.172 -22.234 15.125 1 95.81 213 SER B C 1
ATOM 3816 O O . SER B 1 213 ? -5.219 -21.594 15.234 1 95.81 213 SER B O 1
ATOM 3818 N N . LYS B 1 214 ? -3.025 -21.672 14.742 1 95.81 214 LYS B N 1
ATOM 3819 C CA . LYS B 1 214 ? -2.951 -20.266 14.359 1 95.81 214 LYS B CA 1
ATOM 3820 C C . LYS B 1 214 ? -3.73 -20 13.078 1 95.81 214 LYS B C 1
ATOM 3822 O O . LYS B 1 214 ? -4.441 -19 12.969 1 95.81 214 LYS B O 1
ATOM 3827 N N . ALA B 1 215 ? -3.547 -20.891 12.125 1 95 215 ALA B N 1
ATOM 3828 C CA . ALA B 1 215 ? -4.266 -20.766 10.859 1 95 215 ALA B CA 1
ATOM 3829 C C . ALA B 1 215 ? -5.773 -20.828 11.078 1 95 215 ALA B C 1
ATOM 3831 O O . ALA B 1 215 ? -6.523 -20.016 10.523 1 95 215 ALA B O 1
ATOM 3832 N N . TRP B 1 216 ? -6.156 -21.734 11.898 1 93.81 216 TRP B N 1
ATOM 3833 C CA . TRP B 1 216 ? -7.574 -21.922 12.18 1 93.81 216 TRP B CA 1
ATOM 3834 C C . TRP B 1 216 ? -8.148 -20.703 12.906 1 93.81 216 TRP B C 1
ATOM 3836 O O . TRP B 1 216 ? -9.227 -20.219 12.555 1 93.81 216 TRP B O 1
ATOM 3846 N N . LYS B 1 217 ? -7.449 -20.25 13.859 1 95.38 217 LYS B N 1
ATOM 3847 C CA . LYS B 1 217 ? -7.902 -19.078 14.609 1 95.38 217 LYS B CA 1
ATOM 3848 C C . LYS B 1 217 ? -8 -17.859 13.703 1 95.38 217 LYS B C 1
ATOM 3850 O O . LYS B 1 217 ? -8.945 -17.078 13.805 1 95.38 217 LYS B O 1
ATOM 3855 N N . LEU B 1 218 ? -6.992 -17.703 12.875 1 94.88 218 LEU B N 1
ATOM 3856 C CA . LEU B 1 218 ? -7 -16.609 11.914 1 94.88 218 LEU B CA 1
ATOM 3857 C C . LEU B 1 218 ? -8.242 -16.672 11.023 1 94.88 218 LEU B C 1
ATOM 3859 O O . LEU B 1 218 ? -8.938 -15.664 10.867 1 94.88 218 LEU B O 1
ATOM 3863 N N . LEU B 1 219 ? -8.57 -17.797 10.531 1 94.25 219 LEU B N 1
ATOM 3864 C CA . LEU B 1 219 ? -9.703 -17.953 9.625 1 94.25 219 LEU B CA 1
ATOM 3865 C C . LEU B 1 219 ? -11.023 -17.75 10.367 1 94.25 219 LEU B C 1
ATOM 3867 O O . LEU B 1 219 ? -11.945 -17.125 9.844 1 94.25 219 LEU B O 1
ATOM 3871 N N . ALA B 1 220 ? -11.094 -18.328 11.539 1 94.88 220 ALA B N 1
ATOM 3872 C CA . ALA B 1 220 ? -12.297 -18.156 12.352 1 94.88 220 ALA B CA 1
ATOM 3873 C C . ALA B 1 220 ? -12.562 -16.688 12.641 1 94.88 220 ALA B C 1
ATOM 3875 O O . ALA B 1 220 ? -13.703 -16.219 12.555 1 94.88 220 ALA B O 1
ATOM 3876 N N . GLY B 1 221 ? -11.523 -16.016 13.016 1 94 221 GLY B N 1
ATOM 3877 C CA . GLY B 1 221 ? -11.656 -14.594 13.258 1 94 221 GLY B CA 1
ATOM 3878 C C . GLY B 1 221 ? -12.125 -13.82 12.047 1 94 221 GLY B C 1
ATOM 3879 O O . GLY B 1 221 ? -12.977 -12.93 12.156 1 94 221 GLY B O 1
ATOM 3880 N N . LEU B 1 222 ? -11.617 -14.164 10.922 1 93.31 222 LEU B N 1
ATOM 3881 C CA . LEU B 1 222 ? -12.016 -13.508 9.68 1 93.31 222 LEU B CA 1
ATOM 3882 C C . LEU B 1 222 ? -13.477 -13.805 9.344 1 93.31 222 LEU B C 1
ATOM 3884 O O . LEU B 1 222 ? -14.227 -12.914 8.953 1 93.31 222 LEU B O 1
ATOM 3888 N N . GLU B 1 223 ? -13.812 -15.07 9.453 1 93.44 223 GLU B N 1
ATOM 3889 C CA . GLU B 1 223 ? -15.188 -15.469 9.172 1 93.44 223 GLU B CA 1
ATOM 3890 C C . GLU B 1 223 ? -16.172 -14.727 10.07 1 93.44 223 GLU B C 1
ATOM 3892 O O . GLU B 1 223 ? -17.25 -14.32 9.617 1 93.44 223 GLU B O 1
ATOM 3897 N N . GLU B 1 224 ? -15.82 -14.547 11.297 1 91.88 224 GLU B N 1
ATOM 3898 C CA . GLU B 1 224 ? -16.656 -13.797 12.227 1 91.88 224 GLU B CA 1
ATOM 3899 C C . GLU B 1 224 ? -16.797 -12.344 11.781 1 91.88 224 GLU B C 1
ATOM 3901 O O . GLU B 1 224 ? -17.906 -11.789 11.812 1 91.88 224 GLU B O 1
ATOM 3906 N N . GLN B 1 225 ? -15.773 -11.781 11.336 1 89 225 GLN B N 1
ATOM 3907 C CA . GLN B 1 225 ? -15.789 -10.383 10.938 1 89 225 GLN B CA 1
ATOM 3908 C C . GLN B 1 225 ? -16.547 -10.188 9.633 1 89 225 GLN B C 1
ATOM 3910 O O . GLN B 1 225 ? -17.25 -9.188 9.453 1 89 225 GLN B O 1
ATOM 3915 N N . TRP B 1 226 ? -16.453 -11.133 8.742 1 91.44 226 TRP B N 1
ATOM 3916 C CA . TRP B 1 226 ? -17.078 -11.023 7.43 1 91.44 226 TRP B CA 1
ATOM 3917 C C . TRP B 1 226 ? -18.547 -11.469 7.492 1 91.44 226 TRP B C 1
ATOM 3919 O O . TRP B 1 226 ? -19.359 -11.047 6.676 1 91.44 226 TRP B O 1
ATOM 3929 N N . GLY B 1 227 ? -18.828 -12.406 8.375 1 90.06 227 GLY B N 1
ATOM 3930 C CA . GLY B 1 227 ? -20.188 -12.906 8.508 1 90.06 227 GLY B CA 1
ATOM 3931 C C . GLY B 1 227 ? -20.484 -14.055 7.57 1 90.06 227 GLY B C 1
ATOM 3932 O O . GLY B 1 227 ? -21.656 -14.391 7.352 1 90.06 227 GLY B O 1
ATOM 3933 N N . PHE B 1 228 ? -19.547 -14.539 6.895 1 92.69 228 PHE B N 1
ATOM 3934 C CA . PHE B 1 228 ? -19.719 -15.711 6.047 1 92.69 228 PHE B CA 1
ATOM 3935 C C . PHE B 1 228 ? -18.531 -16.641 6.164 1 92.69 228 PHE B C 1
ATOM 3937 O O . PHE B 1 228 ? -17.438 -16.219 6.57 1 92.69 228 PHE B O 1
ATOM 3944 N N . ALA B 1 229 ? -18.75 -17.875 5.793 1 94.31 229 ALA B N 1
ATOM 3945 C CA . ALA B 1 229 ? -17.703 -18.891 5.859 1 94.31 229 ALA B CA 1
ATOM 3946 C C . ALA B 1 229 ? -16.719 -18.75 4.695 1 94.31 229 ALA B C 1
ATOM 3948 O O . ALA B 1 229 ? -17.125 -18.484 3.564 1 94.31 229 ALA B O 1
ATOM 3949 N N . LEU B 1 230 ? -15.422 -18.969 5.039 1 94.88 230 LEU B N 1
ATOM 3950 C CA . LEU B 1 230 ? -14.391 -18.922 4.012 1 94.88 230 LEU B CA 1
ATOM 3951 C C . LEU B 1 230 ? -14.039 -20.328 3.523 1 94.88 230 LEU B C 1
ATOM 3953 O O . LEU B 1 230 ? -13.672 -20.516 2.361 1 94.88 230 LEU B O 1
ATOM 3957 N N . LEU B 1 231 ? -14.203 -21.234 4.48 1 94.06 231 LEU B N 1
ATOM 3958 C CA . LEU B 1 231 ? -13.891 -22.625 4.141 1 94.06 231 LEU B CA 1
ATOM 3959 C C . LEU B 1 231 ? -15.102 -23.531 4.387 1 94.06 231 LEU B C 1
ATOM 3961 O O . LEU B 1 231 ? -15.945 -23.219 5.227 1 94.06 231 LEU B O 1
ATOM 3965 N N . GLU B 1 232 ? -15.227 -24.453 3.553 1 89.31 232 GLU B N 1
ATOM 3966 C CA . GLU B 1 232 ? -16.203 -25.516 3.768 1 89.31 232 GLU B CA 1
ATOM 3967 C C . GLU B 1 232 ? -15.531 -26.891 3.779 1 89.31 232 GLU B C 1
ATOM 3969 O O . GLU B 1 232 ? -14.492 -27.078 3.141 1 89.31 232 GLU B O 1
ATOM 3974 N N . ARG B 1 233 ? -16.125 -27.734 4.723 1 75.81 233 ARG B N 1
ATOM 3975 C CA . ARG B 1 233 ? -15.617 -29.094 4.816 1 75.81 233 ARG B CA 1
ATOM 3976 C C . ARG B 1 233 ? -16.141 -29.953 3.674 1 75.81 233 ARG B C 1
ATOM 3978 O O . ARG B 1 233 ? -17.312 -29.859 3.307 1 75.81 233 ARG B O 1
ATOM 3985 N N . ARG B 1 234 ? -15.305 -30.469 2.803 1 68.25 234 ARG B N 1
ATOM 3986 C CA . ARG B 1 234 ? -15.75 -31.422 1.792 1 68.25 234 ARG B CA 1
ATOM 3987 C C . ARG B 1 234 ? -15.695 -32.844 2.33 1 68.25 234 ARG B C 1
ATOM 3989 O O . ARG B 1 234 ? -14.758 -33.219 3.051 1 68.25 234 ARG B O 1
ATOM 3996 N N . PRO B 1 235 ? -16.922 -33.625 2.279 1 58.28 235 PRO B N 1
ATOM 3997 C CA . PRO B 1 235 ? -16.984 -35 2.799 1 58.28 235 PRO B CA 1
ATOM 3998 C C . PRO B 1 235 ? -15.883 -35.906 2.252 1 58.28 235 PRO B C 1
ATOM 4000 O O . PRO B 1 235 ? -15.5 -35.781 1.086 1 58.28 235 PRO B O 1
ATOM 4003 N N . GLY B 1 236 ? -14.812 -36.094 2.791 1 50.91 236 GLY B N 1
ATOM 4004 C CA . GLY B 1 236 ? -13.727 -36.969 2.348 1 50.91 236 GLY B CA 1
ATOM 4005 C C . GLY B 1 236 ? -14.125 -38.406 2.244 1 50.91 236 GLY B C 1
ATOM 4006 O O . GLY B 1 236 ? -14.969 -38.875 3.006 1 50.91 236 GLY B O 1
ATOM 4007 N N . GLY B 1 237 ? -14.352 -39.031 1.083 1 46.69 237 GLY B N 1
ATOM 4008 C CA . GLY B 1 237 ? -14.289 -40.469 1.066 1 46.69 237 GLY B CA 1
ATOM 4009 C C . GLY B 1 237 ? -13.164 -41.031 1.91 1 46.69 237 GLY B C 1
ATOM 4010 O O . GLY B 1 237 ? -12.672 -40.375 2.826 1 46.69 237 GLY B O 1
ATOM 4011 N N . ALA B 1 238 ? -12.57 -42.25 1.563 1 48 238 ALA B N 1
ATOM 4012 C CA . ALA B 1 238 ? -11.539 -43.031 2.23 1 48 238 ALA B CA 1
ATOM 4013 C C . ALA B 1 238 ? -10.328 -42.156 2.58 1 48 238 ALA B C 1
ATOM 4015 O O . ALA B 1 238 ? -9.523 -42.531 3.441 1 48 238 ALA B O 1
ATOM 4016 N N . LYS B 1 239 ? -9.906 -41.125 1.793 1 51.78 239 LYS B N 1
ATOM 4017 C CA . LYS B 1 239 ? -8.625 -40.438 1.963 1 51.78 239 LYS B CA 1
ATOM 4018 C C . LYS B 1 239 ? -8.789 -39.156 2.752 1 51.78 239 LYS B C 1
ATOM 4020 O O . LYS B 1 239 ? -7.883 -38.312 2.775 1 51.78 239 LYS B O 1
ATOM 4025 N N . GLY B 1 240 ? -9.836 -38.875 3.703 1 52.28 240 GLY B N 1
ATOM 4026 C CA . GLY B 1 240 ? -10.094 -37.844 4.699 1 52.28 240 GLY B CA 1
ATOM 4027 C C . GLY B 1 240 ? -10.641 -36.562 4.109 1 52.28 240 GLY B C 1
ATOM 4028 O O . GLY B 1 240 ? -10.594 -36.344 2.893 1 52.28 240 GLY B O 1
ATOM 4029 N N . GLY B 1 241 ? -11.727 -35.906 4.613 1 61.31 241 GLY B N 1
ATOM 4030 C CA . GLY B 1 241 ? -12.453 -34.688 4.219 1 61.31 241 GLY B CA 1
ATOM 4031 C C . GLY B 1 241 ? -11.555 -33.5 4.059 1 61.31 241 GLY B C 1
ATOM 4032 O O . GLY B 1 241 ? -10.484 -33.406 4.668 1 61.31 241 GLY B O 1
ATOM 4033 N N . GLY B 1 242 ? -11.25 -32.844 2.873 1 77.5 242 GLY B N 1
ATOM 4034 C CA . GLY B 1 242 ? -10.398 -31.688 2.604 1 77.5 242 GLY B CA 1
ATOM 4035 C C . GLY B 1 242 ? -11.094 -30.359 2.803 1 77.5 242 GLY B C 1
ATOM 4036 O O . GLY B 1 242 ? -12.227 -30.312 3.291 1 77.5 242 GLY B O 1
ATOM 4037 N N . SER B 1 243 ? -10.281 -29.281 2.943 1 84.69 243 SER B N 1
ATOM 4038 C CA . SER B 1 243 ? -10.805 -27.922 3.051 1 84.69 243 SER B CA 1
ATOM 4039 C C . SER B 1 243 ? -10.914 -27.266 1.681 1 84.69 243 SER B C 1
ATOM 4041 O O . SER B 1 243 ? -10.008 -27.391 0.849 1 84.69 243 SER B O 1
ATOM 4043 N N . ALA B 1 244 ? -12.148 -26.844 1.365 1 89.31 244 ALA B N 1
ATOM 4044 C CA . ALA B 1 244 ? -12.375 -26.094 0.125 1 89.31 244 ALA B CA 1
ATOM 4045 C C . ALA B 1 244 ? -12.875 -24.688 0.411 1 89.31 244 ALA B C 1
ATOM 4047 O O . ALA B 1 244 ? -13.57 -24.453 1.404 1 89.31 244 ALA B O 1
ATOM 4048 N N . LEU B 1 245 ? -12.484 -23.781 -0.465 1 93.94 245 LEU B N 1
ATOM 4049 C CA . LEU B 1 245 ? -12.969 -22.422 -0.328 1 93.94 245 LEU B CA 1
ATOM 4050 C C . LEU B 1 245 ? -14.453 -22.328 -0.693 1 93.94 245 LEU B C 1
ATOM 4052 O O . LEU B 1 245 ? -14.898 -22.984 -1.633 1 93.94 245 LEU B O 1
ATOM 4056 N N . THR B 1 246 ? -15.219 -21.484 0.024 1 93.88 246 THR B N 1
ATOM 4057 C CA . THR B 1 246 ? -16.594 -21.188 -0.326 1 93.88 246 THR B CA 1
ATOM 4058 C C . THR B 1 246 ? -16.672 -20.266 -1.531 1 93.88 246 THR B C 1
ATOM 4060 O O . THR B 1 246 ? -15.68 -19.609 -1.876 1 93.88 246 THR B O 1
ATOM 4063 N N . PRO B 1 247 ? -17.844 -20.297 -2.205 1 91.81 247 PRO B N 1
ATOM 4064 C CA . PRO B 1 247 ? -18.016 -19.359 -3.314 1 91.81 247 PRO B CA 1
ATOM 4065 C C . PRO B 1 247 ? -17.734 -17.922 -2.908 1 91.81 2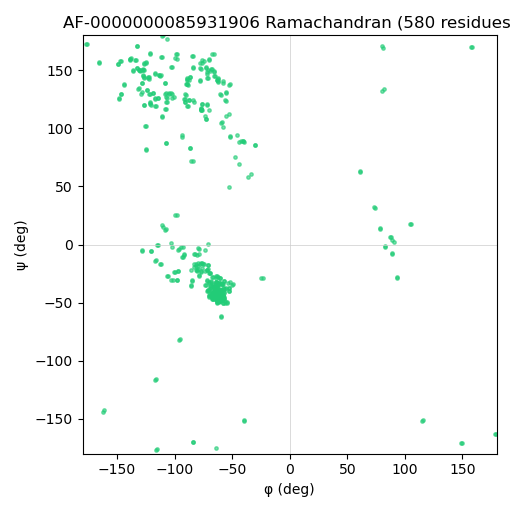47 PRO B C 1
ATOM 4067 O O . PRO B 1 247 ? -17.125 -17.156 -3.678 1 91.81 247 PRO B O 1
ATOM 4070 N N . LYS B 1 248 ? -18.094 -17.547 -1.74 1 93.75 248 LYS B N 1
ATOM 4071 C CA . LYS B 1 248 ? -17.859 -16.188 -1.262 1 93.75 248 LYS B CA 1
ATOM 4072 C C . LYS B 1 248 ? -16.375 -15.938 -1.039 1 93.75 248 LYS B C 1
ATOM 4074 O O . LYS B 1 248 ? -15.883 -14.82 -1.257 1 93.75 248 LYS B O 1
ATOM 4079 N N . ALA B 1 249 ? -15.664 -16.938 -0.592 1 94.5 249 ALA B N 1
ATOM 4080 C CA . ALA B 1 249 ? -14.219 -16.828 -0.419 1 94.5 249 ALA B CA 1
ATOM 4081 C C . ALA B 1 249 ? -13.523 -16.609 -1.758 1 94.5 249 ALA B C 1
ATOM 4083 O O . ALA B 1 249 ? -12.602 -15.789 -1.856 1 94.5 249 ALA B O 1
ATOM 4084 N N . TRP B 1 250 ? -14.039 -17.359 -2.74 1 93.81 250 TRP B N 1
ATOM 4085 C CA . TRP B 1 250 ? -13.477 -17.188 -4.074 1 93.81 250 TRP B CA 1
ATOM 4086 C C . TRP B 1 250 ? -13.742 -15.781 -4.605 1 93.81 250 TRP B C 1
ATOM 4088 O O . TRP B 1 250 ? -12.867 -15.172 -5.223 1 93.81 250 TRP B O 1
ATOM 4098 N N . GLU B 1 251 ? -14.922 -15.328 -4.363 1 93.38 251 GLU B N 1
ATOM 4099 C CA . GLU B 1 251 ? -15.258 -13.969 -4.773 1 93.38 251 GLU B CA 1
ATOM 4100 C C . GLU B 1 251 ? -14.359 -12.945 -4.086 1 93.38 251 GLU B C 1
ATOM 4102 O O . GLU B 1 251 ? -13.859 -12.016 -4.727 1 93.38 251 GLU B O 1
ATOM 4107 N N . LEU B 1 252 ? -14.172 -13.109 -2.793 1 94.31 252 LEU B N 1
ATOM 4108 C CA . LEU B 1 252 ? -13.305 -12.234 -2.02 1 94.31 252 LEU B CA 1
ATOM 4109 C C . LEU B 1 252 ? -11.891 -12.234 -2.584 1 94.31 252 LEU B C 1
ATOM 4111 O O . LEU B 1 252 ? -11.289 -11.172 -2.764 1 94.31 252 LEU B O 1
ATOM 4115 N N . LEU B 1 253 ? -11.367 -13.391 -2.916 1 94.19 253 LEU B N 1
ATOM 4116 C CA . LEU B 1 253 ? -10.016 -13.523 -3.457 1 94.19 253 LEU B CA 1
ATOM 4117 C C . LEU B 1 253 ? -9.898 -12.82 -4.805 1 94.19 253 LEU B C 1
ATOM 4119 O O . LEU B 1 253 ? -8.922 -12.109 -5.059 1 94.19 253 LEU B O 1
ATOM 4123 N N . GLU B 1 254 ? -10.883 -13.07 -5.602 1 92.69 254 GLU B N 1
ATOM 4124 C CA . GLU B 1 254 ? -10.883 -12.469 -6.934 1 92.69 254 GLU B CA 1
ATOM 4125 C C . GLU B 1 254 ? -10.867 -10.945 -6.852 1 92.69 254 GLU B C 1
ATOM 4127 O O . GLU B 1 254 ? -10.062 -10.289 -7.52 1 92.69 254 GLU B O 1
ATOM 4132 N N . ARG B 1 255 ? -11.703 -10.398 -6.055 1 94.31 255 ARG B N 1
ATOM 4133 C CA . ARG B 1 255 ? -11.82 -8.953 -5.906 1 94.31 255 ARG B CA 1
ATOM 4134 C C . ARG B 1 255 ? -10.562 -8.375 -5.266 1 94.31 255 ARG B C 1
ATOM 4136 O O . ARG B 1 255 ? -10.062 -7.328 -5.695 1 94.31 255 ARG B O 1
ATOM 4143 N N . TYR B 1 256 ? -10.047 -9.07 -4.25 1 95.62 256 TYR B N 1
ATOM 4144 C CA . TYR B 1 256 ? -8.844 -8.594 -3.576 1 95.62 256 TYR B CA 1
ATOM 4145 C C . TYR B 1 256 ? -7.648 -8.609 -4.52 1 95.62 256 TYR B C 1
ATOM 4147 O O . TYR B 1 256 ? -6.832 -7.684 -4.512 1 95.62 256 TYR B O 1
ATOM 4155 N N . ARG B 1 257 ? -7.555 -9.641 -5.336 1 92.19 257 ARG B N 1
ATOM 4156 C CA . ARG B 1 257 ? -6.465 -9.727 -6.301 1 92.19 257 ARG B CA 1
ATOM 4157 C C . ARG B 1 257 ? -6.488 -8.555 -7.27 1 92.19 257 ARG B C 1
ATOM 4159 O O . ARG B 1 257 ? -5.449 -7.961 -7.562 1 92.19 257 ARG B O 1
ATOM 4166 N N . ALA B 1 258 ? -7.645 -8.312 -7.785 1 92.81 258 ALA B N 1
ATOM 4167 C CA . ALA B 1 258 ? -7.793 -7.199 -8.719 1 92.81 258 ALA B CA 1
ATOM 4168 C C . ALA B 1 258 ? -7.445 -5.875 -8.047 1 92.81 258 ALA B C 1
ATOM 4170 O O . ALA B 1 258 ? -6.73 -5.051 -8.617 1 92.81 258 ALA B O 1
ATOM 4171 N N . PHE B 1 259 ? -7.938 -5.727 -6.801 1 94.81 259 PHE B N 1
ATOM 4172 C CA . PHE B 1 259 ? -7.672 -4.555 -5.98 1 94.81 259 PHE B CA 1
ATOM 4173 C C . PHE B 1 259 ? -6.172 -4.375 -5.762 1 94.81 259 PHE B C 1
ATOM 4175 O O . PHE B 1 259 ? -5.633 -3.287 -5.98 1 94.81 259 PHE B O 1
ATOM 4182 N N . GLU B 1 260 ? -5.539 -5.426 -5.402 1 94 260 GLU B N 1
ATOM 4183 C CA . GLU B 1 260 ? -4.102 -5.406 -5.137 1 94 260 GLU B CA 1
ATOM 4184 C C . GLU B 1 260 ? -3.311 -5.113 -6.406 1 94 260 GLU B C 1
ATOM 4186 O O . GLU B 1 260 ? -2.379 -4.309 -6.391 1 94 260 GLU B O 1
ATOM 4191 N N . TRP B 1 261 ? -3.666 -5.75 -7.496 1 90.62 261 TRP B N 1
ATOM 4192 C CA . TRP B 1 261 ? -2.965 -5.57 -8.766 1 90.62 261 TRP B CA 1
ATOM 4193 C C . TRP B 1 261 ? -3.041 -4.117 -9.227 1 90.62 261 TRP B C 1
ATOM 4195 O O . TRP B 1 261 ? -2.021 -3.518 -9.57 1 90.62 261 TRP B O 1
ATOM 4205 N N . GLU B 1 262 ? -4.199 -3.562 -9.219 1 93.69 262 GLU B N 1
ATOM 4206 C CA . GLU B 1 262 ? -4.387 -2.189 -9.68 1 93.69 262 GLU B CA 1
ATOM 4207 C C . GLU B 1 262 ? -3.607 -1.204 -8.812 1 93.69 262 GLU B C 1
ATOM 4209 O O . GLU B 1 262 ? -3.018 -0.251 -9.328 1 93.69 262 GLU B O 1
ATOM 4214 N N . THR B 1 263 ? -3.619 -1.455 -7.512 1 95.31 263 THR B N 1
ATOM 4215 C CA . THR B 1 263 ? -2.902 -0.574 -6.598 1 95.31 263 THR B CA 1
ATOM 4216 C C . THR B 1 263 ? -1.396 -0.667 -6.828 1 95.31 263 THR B C 1
ATOM 4218 O O . THR B 1 263 ? -0.707 0.354 -6.879 1 95.31 263 THR B O 1
ATOM 4221 N N . ARG B 1 264 ? -0.93 -1.831 -7.016 1 91.5 264 ARG B N 1
ATOM 4222 C CA . ARG B 1 264 ? 0.497 -2.043 -7.234 1 91.5 264 ARG B CA 1
ATOM 4223 C C . ARG B 1 264 ? 0.949 -1.401 -8.547 1 91.5 264 ARG B C 1
ATOM 4225 O O . ARG B 1 264 ? 2.033 -0.819 -8.609 1 91.5 264 ARG B O 1
ATOM 4232 N N . ARG B 1 265 ? 0.144 -1.521 -9.531 1 90.56 265 ARG B N 1
ATOM 4233 C CA . ARG B 1 265 ? 0.479 -0.922 -10.82 1 90.56 265 ARG B CA 1
ATOM 4234 C C . ARG B 1 265 ? 0.555 0.597 -10.711 1 90.56 265 ARG B C 1
ATOM 4236 O O . ARG B 1 265 ? 1.456 1.22 -11.273 1 90.56 265 ARG B O 1
ATOM 4243 N N . ALA B 1 266 ? -0.405 1.141 -10.008 1 93.62 266 ALA B N 1
ATOM 4244 C CA . ALA B 1 266 ? -0.39 2.586 -9.797 1 93.62 266 ALA B CA 1
ATOM 4245 C C . ALA B 1 266 ? 0.84 3.014 -9 1 93.62 266 ALA B C 1
ATOM 4247 O O . ALA B 1 266 ? 1.435 4.059 -9.273 1 93.62 266 ALA B O 1
ATOM 4248 N N . ALA B 1 267 ? 1.209 2.217 -8.062 1 93.62 267 ALA B N 1
ATOM 4249 C CA . ALA B 1 267 ? 2.389 2.514 -7.258 1 93.62 267 ALA B CA 1
ATOM 4250 C C . ALA B 1 267 ? 3.656 2.492 -8.109 1 93.62 267 ALA B C 1
ATOM 4252 O O . ALA B 1 267 ? 4.539 3.338 -7.941 1 93.62 267 ALA B O 1
ATOM 4253 N N . GLN B 1 268 ? 3.701 1.57 -8.984 1 89.12 268 GLN B N 1
ATOM 4254 C CA . GLN B 1 268 ? 4.855 1.487 -9.875 1 89.12 268 GLN B CA 1
ATOM 4255 C C . GLN B 1 268 ? 4.961 2.729 -10.75 1 89.12 268 GLN B C 1
ATOM 4257 O O . GLN B 1 268 ? 6.055 3.26 -10.953 1 89.12 268 GLN B O 1
ATOM 4262 N N . ARG B 1 269 ? 3.846 3.156 -11.25 1 90.25 269 ARG B N 1
ATOM 4263 C CA . ARG B 1 269 ? 3.826 4.363 -12.07 1 90.25 269 ARG B CA 1
ATOM 4264 C C . ARG B 1 269 ? 4.242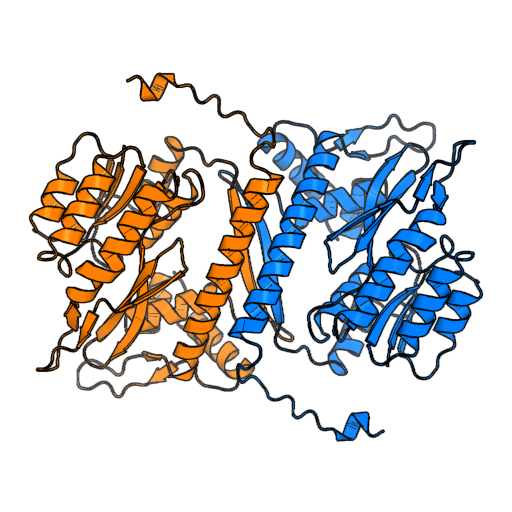 5.586 -11.258 1 90.25 269 ARG B C 1
ATOM 4266 O O . ARG B 1 269 ? 5.047 6.398 -11.711 1 90.25 269 ARG B O 1
ATOM 4273 N N . ALA B 1 270 ? 3.643 5.656 -10.078 1 94.06 270 ALA B N 1
ATOM 4274 C CA . ALA B 1 270 ? 3.971 6.781 -9.211 1 94.06 270 ALA B CA 1
ATOM 4275 C C . ALA B 1 270 ? 5.449 6.77 -8.836 1 94.06 270 ALA B C 1
ATOM 4277 O O . ALA B 1 270 ? 6.098 7.82 -8.797 1 94.06 270 ALA B O 1
ATOM 4278 N N . PHE B 1 271 ? 5.961 5.602 -8.594 1 93 271 PHE B N 1
ATOM 4279 C CA . PHE B 1 271 ? 7.375 5.465 -8.266 1 93 271 PHE B CA 1
ATOM 4280 C C . PHE B 1 271 ? 8.25 5.949 -9.414 1 93 271 PHE B C 1
ATOM 4282 O O . PHE B 1 271 ? 9.203 6.699 -9.203 1 93 271 PHE B O 1
ATOM 4289 N N . ALA B 1 272 ? 7.934 5.48 -10.594 1 88.38 272 ALA B N 1
ATOM 4290 C CA . ALA B 1 272 ? 8.688 5.883 -11.773 1 88.38 272 ALA B CA 1
ATOM 4291 C C . ALA B 1 272 ? 8.664 7.402 -11.945 1 88.38 272 ALA B C 1
ATOM 4293 O O . ALA B 1 272 ? 9.68 8.008 -12.297 1 88.38 272 ALA B O 1
ATOM 4294 N N . ALA B 1 273 ? 7.605 8.039 -11.664 1 91.31 273 ALA B N 1
ATOM 4295 C CA . ALA B 1 273 ? 7.434 9.477 -11.836 1 91.31 273 ALA B CA 1
ATOM 4296 C C . ALA B 1 273 ? 8.266 10.258 -10.82 1 91.31 273 ALA B C 1
ATOM 4298 O O . ALA B 1 273 ? 8.789 11.328 -11.133 1 91.31 273 ALA B O 1
ATOM 4299 N N . HIS B 1 274 ? 8.398 9.664 -9.641 1 93.81 274 HIS B N 1
ATOM 4300 C CA . HIS B 1 274 ? 8.953 10.492 -8.578 1 93.81 274 HIS B CA 1
ATOM 4301 C C . HIS B 1 274 ? 10.344 10.016 -8.172 1 93.81 274 HIS B C 1
ATOM 4303 O O . HIS B 1 274 ? 11.102 10.773 -7.559 1 93.81 274 HIS B O 1
ATOM 4309 N N . PHE B 1 275 ? 10.727 8.789 -8.539 1 91.56 275 PHE B N 1
ATOM 4310 C CA . PHE B 1 275 ? 11.961 8.281 -7.953 1 91.56 275 PHE B CA 1
ATOM 4311 C C . PHE B 1 275 ? 12.906 7.777 -9.039 1 91.56 275 PHE B C 1
ATOM 4313 O O . PHE B 1 275 ? 14.055 7.414 -8.75 1 91.56 275 PHE B O 1
ATOM 4320 N N . ASN B 1 276 ? 12.508 7.746 -10.289 1 82.75 276 ASN B N 1
ATOM 4321 C CA . ASN B 1 276 ? 13.391 7.258 -11.344 1 82.75 276 ASN B CA 1
ATOM 4322 C C . ASN B 1 276 ? 14.688 8.062 -11.414 1 82.75 276 ASN B C 1
ATOM 4324 O O . ASN B 1 276 ? 15.742 7.523 -11.734 1 82.75 276 ASN B O 1
ATOM 4328 N N . ASP B 1 277 ? 14.625 9.359 -11.125 1 81.75 277 ASP B N 1
ATOM 4329 C CA . ASP B 1 277 ? 15.797 10.227 -11.242 1 81.75 277 ASP B CA 1
ATOM 4330 C C . ASP B 1 277 ? 16.391 10.523 -9.867 1 81.75 277 ASP B C 1
ATOM 4332 O O . ASP B 1 277 ? 17.266 11.375 -9.734 1 81.75 277 ASP B O 1
ATOM 4336 N N . PHE B 1 278 ? 15.828 9.992 -8.906 1 82 278 PHE B N 1
ATOM 4337 C CA . PHE B 1 278 ? 16.312 10.297 -7.559 1 82 278 PHE B CA 1
ATOM 4338 C C . PHE B 1 278 ? 17.641 9.609 -7.289 1 82 278 PHE B C 1
ATOM 4340 O O . PHE B 1 278 ? 17.797 8.414 -7.566 1 82 278 PHE B O 1
ATOM 4347 N N . PRO B 1 279 ? 18.734 10.508 -7.207 1 63.09 279 PRO B N 1
ATOM 4348 C CA . PRO B 1 279 ? 20.125 10.039 -7.109 1 63.09 279 PRO B CA 1
ATOM 4349 C C . PRO B 1 279 ? 20.328 9.039 -5.973 1 63.09 279 PRO B C 1
ATOM 4351 O O . PRO B 1 279 ? 20.016 9.344 -4.816 1 63.09 279 PRO B O 1
ATOM 4354 N N . GLY B 1 280 ? 19.672 8.094 -5.762 1 52.97 280 GLY B N 1
ATOM 4355 C CA . GLY B 1 280 ? 20.234 7.141 -4.812 1 52.97 280 GLY B CA 1
ATOM 4356 C C . GLY B 1 280 ? 21.531 6.508 -5.293 1 52.97 280 GLY B C 1
ATOM 4357 O O . GLY B 1 280 ? 22.047 6.871 -6.348 1 52.97 280 GLY B O 1
ATOM 4358 N N . PHE B 1 281 ? 22.109 5.543 -4.562 1 47.72 281 PHE B N 1
ATOM 4359 C CA . PHE B 1 281 ? 23.422 5.027 -4.965 1 47.72 281 PHE B CA 1
ATOM 4360 C C . PHE B 1 281 ? 23.453 4.742 -6.461 1 47.72 281 PHE B C 1
ATOM 4362 O O . PHE B 1 281 ? 22.5 4.156 -7.004 1 47.72 281 PHE B O 1
ATOM 4369 N N . VAL B 1 282 ? 23.969 5.816 -7.23 1 39.28 282 VAL B N 1
ATOM 4370 C CA . VAL B 1 282 ? 24.5 5.41 -8.531 1 39.28 282 VAL B CA 1
ATOM 4371 C C . VAL B 1 282 ? 25.047 3.99 -8.445 1 39.28 282 VAL B C 1
ATOM 4373 O O . VAL B 1 282 ? 25.984 3.729 -7.699 1 39.28 282 VAL B O 1
ATOM 4376 N N . PHE B 1 283 ? 24.25 3.186 -8.602 1 36.59 283 PHE B N 1
ATOM 4377 C CA . PHE B 1 283 ? 24.922 1.956 -9 1 36.59 283 PHE B CA 1
ATOM 4378 C C . PHE B 1 283 ? 26.047 2.25 -9.984 1 36.59 283 PHE B C 1
ATOM 4380 O O . PHE B 1 283 ? 25.828 2.918 -11 1 36.59 283 PHE B O 1
ATOM 4387 N N . SER B 1 284 ? 27.266 2.516 -9.453 1 32.88 284 SER B N 1
ATOM 4388 C CA . SER B 1 284 ? 28.328 2.174 -10.398 1 32.88 284 SER B CA 1
ATOM 4389 C C . SER B 1 284 ? 27.969 0.928 -11.203 1 32.88 284 SER B C 1
ATOM 4391 O O . SER B 1 284 ? 27.984 -0.185 -10.672 1 32.88 284 SER B O 1
ATOM 4393 N N . PHE B 1 285 ? 26.938 0.965 -11.859 1 30.38 285 PHE B N 1
ATOM 4394 C CA . PHE B 1 285 ? 26.938 -0.018 -12.938 1 30.38 285 PHE B CA 1
ATOM 4395 C C . PHE B 1 285 ? 28.281 -0.031 -13.648 1 30.38 285 PHE B C 1
ATOM 4397 O O . PHE B 1 285 ? 28.625 0.906 -14.375 1 30.38 285 PHE B O 1
ATOM 4404 N N . ASP B 1 286 ? 29.281 -0.462 -13.062 1 29.64 286 ASP B N 1
ATOM 4405 C CA . ASP B 1 286 ? 30.344 -0.93 -13.953 1 29.64 286 ASP B CA 1
ATOM 4406 C C . ASP B 1 286 ? 29.766 -1.778 -15.086 1 29.64 286 ASP B C 1
ATOM 4408 O O . ASP B 1 286 ? 29.188 -2.84 -14.844 1 29.64 286 ASP B O 1
ATOM 4412 N N . ARG B 1 287 ? 29.344 -1.274 -16.219 1 29.97 287 ARG B N 1
ATOM 4413 C CA . ARG B 1 287 ? 29.281 -1.859 -17.562 1 29.97 287 ARG B CA 1
ATOM 4414 C C . ARG B 1 287 ? 30.312 -2.975 -17.719 1 29.97 287 ARG B C 1
ATOM 4416 O O . ARG B 1 287 ? 30.406 -3.592 -18.781 1 29.97 287 ARG B O 1
ATOM 4423 N N . ALA B 1 288 ? 31.438 -2.924 -17 1 28.39 288 ALA B N 1
ATOM 4424 C CA . ALA B 1 288 ? 32.469 -3.912 -17.25 1 28.39 288 ALA B CA 1
ATOM 4425 C C . ALA B 1 288 ? 31.969 -5.328 -17 1 28.39 288 ALA B C 1
ATOM 4427 O O . ALA B 1 288 ? 32.5 -6.297 -17.547 1 28.39 288 ALA B O 1
ATOM 4428 N N . LEU B 1 289 ? 30.969 -5.516 -16.078 1 27.78 289 LEU B N 1
ATOM 4429 C CA . LEU B 1 289 ? 30.797 -6.957 -15.938 1 27.78 289 LEU B CA 1
ATOM 4430 C C . LEU B 1 289 ? 29.891 -7.504 -17.031 1 27.78 289 LEU B C 1
ATOM 4432 O O . LEU B 1 289 ? 29.703 -8.719 -17.141 1 27.78 289 LEU B O 1
ATOM 4436 N N . PHE B 1 290 ? 29.094 -6.664 -17.672 1 26.02 290 PHE B N 1
ATOM 4437 C CA . PHE B 1 290 ? 28.5 -7.277 -18.859 1 26.02 290 PHE B CA 1
ATOM 4438 C C . PHE B 1 290 ? 29.547 -7.465 -19.953 1 26.02 290 PHE B C 1
ATOM 4440 O O . PHE B 1 290 ? 29.234 -7.969 -21.031 1 26.02 290 PHE B O 1
ATOM 4447 N N . LEU B 1 291 ? 30.625 -6.703 -19.859 1 24.78 291 LEU B N 1
ATOM 4448 C CA . LEU B 1 291 ? 31.547 -7 -20.953 1 24.78 291 LEU B CA 1
ATOM 4449 C C . LEU B 1 291 ? 32.25 -8.328 -20.734 1 24.78 291 LEU B C 1
ATOM 4451 O O . LEU B 1 291 ? 33.156 -8.695 -21.484 1 24.78 291 LEU B O 1
ATOM 4455 N N . CYS B 1 292 ? 32.094 -9.031 -19.656 1 20.03 292 CYS B N 1
ATOM 4456 C CA . CYS B 1 292 ? 32.656 -10.305 -20.062 1 20.03 292 CYS B CA 1
ATOM 4457 C C . CYS B 1 292 ? 31.719 -11.062 -20.984 1 20.03 292 CYS B C 1
ATOM 4459 O O . CYS B 1 292 ? 30.5 -11 -20.812 1 20.03 292 CYS B O 1
#

Secondary structure (DSSP, 8-state):
--EEEEESTTSSHHHHHHHHHHHSSSPEEEEEEEEEEEETTEEEEEEEETTT--EEE-EEE-TTSSSEEE-HHHIIIIIHHHHHHHHHS--SEEEEEEESGGGTT-HHHHHHHHHHHHSSSEEEEEEES---HHHHHHHT-TTSEEEETTTS-HHHHHHHHHHHSPPPSEEEEEEEEESSSEEE-HHHHHHHHHHHHHS-HHHHHHHTT--HHHHHHHHHHHHHHHTS-SEEEE---TT--EEEE-HHHHHHHHHHHHHHHHHHHHHHHHHHHHHTTS--------TTSTT-/--EEEEESTTSSHHHHHHHHHHHSSSPEEEEEEEEEEEETTEEEEEEEETTT--EEE-EEE-TTSSSEEE-HHHIIIIIHHHHHHHHHS--SEEEEEEESGGGTT-HHHHHHHHHHHHSSSEEEEEEES---HHHHHHHT-TTSEEEETTTS-HHHHHHHHHHHS---SEEEEEEEEESSSEEE-HHHHHHHHHHHHHS-HHHHHHHTT--HHHHHHHHHHHHHHHTS-SEEEE---TT--EEEE-HHHHHHHHHHHHHHHHHHHHHHHHHHHHHTT---------TTSS--

Sequence (584 aa):
MNYFITGRPGSGKSTLAAWLCSRLPQPAAGLRTLCTGRCEAGPVFSLQDLLTGEMAPISRPSPEGGRMVGIPETFEGFGTEALRRAAGSGAAVVLVDEVGRFERNCTSYLAQLQALVEGPQTVVAALKKEDLPHLNALRAREEDIQIDLDQISPAEARARLAARLPAPLHPGVSVRLYREDKVFGPGPMQLLELTARTGSLHSAAAAMGMAYSKAWKLLAGLEEQWGFALLERRPGGAKGGGSALTPKAWELLERYRAFEWETRRAAQRAFAAHFNDFPGFVFSFDRALFLCMNYFITGRPGSGKSTLAAWLCSRLPQPAAGLRTLCTGRCEAGPVFSLQDLLTGEMAPISRPSPEGGRMVGIPETFEGFGTEALRRAAGSGAAVVLVDEVGRFERNCTSYLAQLQALVEGPQTVVAALKKEDLPHLNALRAREEDIQIDLDQISPAEARARLAARLPAPLHPGVSVRLYREDKVFGPGPMQLLELTARTGSLHSAAAAMGMAYSKAWKLLAGLEEQWGFALLERRPGGAKGGGSALTPKAWELLERYRAFEWETRRAAQRAFAAHFNDFPGFVFSFDRALFLC

Solvent-accessible surface area (backbone atoms only — not comparable to full-atom values): 31096 Å² total; per-residue (Å²): 108,35,39,40,30,30,33,59,92,89,53,45,41,65,58,50,44,51,54,52,53,67,36,43,65,78,57,57,23,21,35,43,68,41,72,78,44,66,57,95,41,39,58,25,36,22,41,27,29,58,78,80,63,49,71,48,59,39,39,41,69,36,94,88,50,79,34,67,35,55,36,46,65,37,37,48,44,59,43,28,51,34,47,51,47,30,72,69,64,74,35,51,25,32,36,37,45,72,45,54,78,56,48,69,83,23,62,62,25,50,49,51,51,50,51,45,63,73,42,91,36,29,33,36,31,18,34,50,80,58,99,40,71,74,54,48,55,60,71,63,40,77,83,34,47,79,42,50,46,76,80,40,52,63,68,56,51,49,54,57,47,47,75,74,43,66,37,50,84,40,79,42,75,46,62,31,34,26,41,87,50,80,63,45,35,66,66,60,48,50,45,52,46,36,13,39,61,67,33,21,57,61,59,20,19,51,75,71,72,43,53,53,68,57,48,49,50,52,49,51,54,35,25,63,71,51,70,49,64,46,63,38,84,38,88,35,68,97,88,56,54,37,38,37,65,26,75,64,32,50,52,50,49,53,34,49,49,53,29,46,50,50,21,48,52,38,34,51,52,31,39,52,75,50,45,69,79,52,87,45,77,69,66,77,65,60,68,62,68,69,65,100,108,36,39,40,29,29,34,58,93,88,53,45,42,65,58,50,44,52,55,51,52,68,36,42,64,80,58,58,24,20,35,42,66,43,73,79,44,65,55,96,39,40,60,26,36,21,40,27,28,59,77,78,64,50,70,47,59,38,39,41,68,35,94,88,50,80,34,67,36,57,34,45,66,36,36,47,44,59,45,27,51,35,47,51,46,28,71,69,64,73,34,51,26,33,35,40,44,71,46,55,77,56,47,70,82,25,63,62,25,50,51,50,51,49,50,43,65,72,42,92,37,28,32,36,30,18,36,50,80,57,98,41,71,74,53,49,56,59,70,63,41,78,82,35,48,79,43,49,45,76,80,39,52,63,70,56,51,49,54,58,47,46,73,75,42,66,37,53,83,40,78,42,76,47,61,32,33,26,40,89,50,81,64,45,35,66,64,60,48,50,45,52,46,36,14,42,61,67,32,22,56,61,59,21,19,51,75,69,71,44,54,54,68,57,49,50,50,52,49,51,53,35,26,64,71,52,70,50,65,47,62,38,83,40,87,34,69,97,87,56,55,39,39,38,65,26,74,63,34,49,50,49,50,54,34,48,49,53,29,47,50,50,21,48,53,38,34,52,52,30,39,53,75,51,45,68,79,52,84,42,76,70,66,76,66,62,66,62,69,72,64,102

InterPro domains:
  IPR000847 LysR, HTH, N-terminal domain [PF00126] (189-247)
  IPR004948 Nucleoside-triphosphatase, THEP1 type [PF03266] (3-143)
  IPR027417 P-loop containing nucleoside triphosphate hydrolase [G3DSA:3.40.50.300] (1-165)
  IPR027417 P-loop containing nucleoside triphosphate hydrolase [SSF52540] (3-142)
  IPR036388 Winged helix-like DNA-binding domain superfamily [G3DSA:1.10.10.10] (166-278)
  IPR036390 Winged helix DNA-binding domain superfamily [SSF46785] (178-270)
  IPR051815 Molybdate-responsive transcriptional regulator [PTHR30432] (181-266)

Foldseek 3Di:
DAEEEEEAPLQCLLVLLVVLCQQDDDDEWEWDKAFLFADPQATWIWIATLVPRDIDTQWDADPVGNHIAGDQVCLLPVVLVSLVCRVVVPGQEYEAEEDEDSNLPNPSNLVSVVCCVPDRHYYRYYYYPDDGDSSVVVQPDPVYHYHYSVVPHSVVVCVVSCVVRPGDDDDDDWDFDDDPHTLDTDVLLQLQRQLRRVLASCRSCVSVVHDSVVSVVSQVVNCVVVVHHQWDFACDDPVHTGIGGDPVNSVVSVVVSSVVSVVVVVVRVVCCVPPVPPDDPPPPPPPVVVVD/DAEEEEEAPLQCLLVLLVVLCQQDDDDEWEWDKAFLFADPLATWIWIATLVPRDIDTQWDADPVGNHIAGDQVCLLPVVLVSLVCRVVVPGQEYEAEEDEDSNLPNPSNLVSVVCCVPDRHYYRYYYYPDDGDSSVVVVPDPVYHYHYSVVPHSVVVCVVSCVVRPGDDDDDDWDFDDDPHTLDTDVLLQLQRQLRRVLASCRSCVSVVHDSVVSVVSQVVNCVVVVHHQWDFACDDPVHTGIGGDPVNSVVSVVVSSVVSVVVVVVRVVCCVPPVPPPDPPPPPPPVVVVD